Protein AF-A0A523QD10-F1 (afdb_monomer_lite)

Radius of gyration: 32.49 Å; chains: 1; bounding box: 104×59×94 Å

Sequence (402 aa):
MKKFVGIMLTAMLAVGVLGVLGTVGPVSAQQTMHVASIDMFIQTLGSGTKAQAEVTVHDANGVGVADATVYGHWEGTTSDSDSGVTDANGIVERWSLQSDTVKNWSWTTFTFVVDDITKTGWTYDPEANVETSDSIGGEPALGPIRAGLRSSRYGISPFPDPTWWVNSAEDMASRFTEATPGYIWIVGDIDEGVTEDCMLNFPSPDGTYEHVQFSDTDQNEAYLDAFDAAGHEVWLQVESGDADMNTLIDLVLNQYGQHPSVIGFGVDAEWYKSSQETYGVPVTDVEAEAWESAVKSHSANYTLYLKHFRDSNLPPNYRGDIVFIDDSQAFKGLGNVVEEFTNWGSHFDPALVEFQFGYTRDKKWWSKLSDPPGDIGNAILSNVPNTSGLYWVDFTAYDIWP

Secondary structure (DSSP, 8-state):
------------------------------EEEEEEEEEEEEEEETTEEEEEEEEEEEETTS-B-TTPEEEEEEEES---EEEEE--TTSEE-GGGSBPPPEES--SPPEEEEEEEEE-TTEEE-GGG-S-SEEEE-------S-EEEEEE-TTTSSSPPPHHHHHHHHHHHHTTSTT-EEEEEEEEEEE-TT-TT-EEESS---SS--TTEEE-SS-SSHHHHHHHHHHT-EEEEEE--BTS-HHHHHHHHHHHHTTSTTEEEEEEEGGGBTTTTSTT-PPPPHHHHHHHHHHHHHH-TT-EEEEE-S-GGGS-SS--TTEEEEE-----SSHHHHHHHHHHHHHHHTTS-EEEEE--GGGHHHHTTSSSHHHHHHHHHHTT-TTEEEEEEEGGGHHHH--

Foldseek 3Di:
DDDDDDDDDDDDDDDDDPDDPPPPDPPPPQWEKAWADKDKDWDDDPQKIKMFIKTAMATPVRFADFQKKWKKFKDKPATGIFIAGAHPRNMGDRVRGMGDIDGNDFQIKIKIFTDDIDDPSHHYDHVPYPDGMDIDGHDPVQQAFEWAAEDDVPQAPPPDALVLRLVRQVVRQVLDPNYFREYEYEQWEQPPPHLQAIEGAADDPDDDFPRYHYDPHRPPPNNLVSCLVSVAAYEYETLGRNGDLLVVQCRVCVVRVVRPNYQWYEYLQLNANCVVDVRHAAQELVNLVVNQVSGCVSPVRHEYEYEDCDPRSYYQPRQDQYEYEHEDDLDPELVRLQVSLLVVLVRNPPHAYEYEDDDPNCCVHLVPDPQSSSVSVVSNVVRRVSYRYYHYYNNCSVVRRD

pLDDT: mean 90.43, std 16.43, range [31.98, 98.94]

Structure (mmCIF, N/CA/C/O backbone):
data_AF-A0A523QD10-F1
#
_entry.id   AF-A0A523QD10-F1
#
loop_
_atom_site.group_PDB
_atom_site.id
_atom_site.type_symbol
_atom_site.label_atom_id
_atom_site.label_alt_id
_atom_site.label_comp_id
_atom_site.label_asym_id
_atom_site.label_entity_id
_atom_site.label_seq_id
_atom_site.pdbx_PDB_ins_code
_atom_site.Cartn_x
_atom_site.Cartn_y
_atom_site.Cartn_z
_atom_site.occupancy
_atom_site.B_iso_or_equiv
_atom_site.auth_seq_id
_atom_site.auth_comp_id
_atom_site.auth_asym_id
_atom_site.auth_atom_id
_atom_site.pdbx_PDB_model_num
ATOM 1 N N . MET A 1 1 ? -82.408 -33.587 24.212 1.00 38.81 1 MET A N 1
ATOM 2 C CA . MET A 1 1 ? -82.114 -35.021 24.441 1.00 38.81 1 MET A CA 1
ATOM 3 C C . MET A 1 1 ? -80.687 -35.144 24.956 1.00 38.81 1 MET A C 1
ATOM 5 O O . MET A 1 1 ? -79.810 -34.744 24.217 1.00 38.81 1 MET A O 1
ATOM 9 N N . LYS A 1 2 ? -80.516 -35.716 26.167 1.00 37.66 2 LYS A N 1
ATOM 10 C CA . LYS A 1 2 ? -79.347 -36.485 26.674 1.00 37.66 2 LYS A CA 1
ATOM 11 C C . LYS A 1 2 ? -77.980 -35.747 26.697 1.00 37.66 2 LYS A C 1
ATOM 13 O O . LYS A 1 2 ? -77.491 -35.377 25.650 1.00 37.66 2 LYS A O 1
ATOM 18 N N . LYS A 1 3 ? -77.259 -35.567 27.814 1.00 37.31 3 LYS A N 1
ATOM 19 C CA . LYS A 1 3 ? -77.173 -36.314 29.088 1.00 37.31 3 LYS A CA 1
ATOM 20 C C . LYS A 1 3 ? -76.588 -35.433 30.215 1.00 37.31 3 LYS A C 1
ATOM 22 O O . LYS A 1 3 ? -75.700 -34.627 29.978 1.00 37.31 3 LYS A O 1
ATOM 27 N N . PHE A 1 4 ? -77.096 -35.685 31.420 1.00 35.81 4 PHE A N 1
ATOM 28 C CA . PHE A 1 4 ? -76.571 -35.348 32.751 1.00 35.81 4 PHE A CA 1
ATOM 29 C C . PHE A 1 4 ? -75.241 -36.053 33.073 1.00 35.81 4 PHE A C 1
ATOM 31 O O . PHE A 1 4 ? -75.026 -37.136 32.535 1.00 35.81 4 PHE A O 1
ATOM 38 N N . VAL A 1 5 ? -74.470 -35.484 34.018 1.00 35.97 5 VAL A N 1
ATOM 39 C CA . VAL A 1 5 ? -73.870 -36.037 35.277 1.00 35.97 5 VAL A CA 1
ATOM 40 C C . VAL A 1 5 ? -72.959 -34.901 35.815 1.00 35.97 5 VAL A C 1
ATOM 42 O O . VAL A 1 5 ? -72.166 -34.393 35.038 1.00 35.97 5 VAL A O 1
ATOM 45 N N . GLY A 1 6 ? -73.019 -34.326 37.026 1.00 36.38 6 GLY A N 1
ATOM 46 C CA . GLY A 1 6 ? -73.500 -34.747 38.347 1.00 36.38 6 GLY A CA 1
ATOM 47 C C . GLY A 1 6 ? -72.310 -35.129 39.250 1.00 36.38 6 GLY A C 1
ATOM 48 O O . GLY A 1 6 ? -71.514 -35.930 38.785 1.00 36.38 6 GLY A O 1
ATOM 49 N N . ILE A 1 7 ? -72.274 -34.654 40.518 1.00 34.94 7 ILE A N 1
ATOM 50 C CA . ILE A 1 7 ? -71.384 -35.029 41.671 1.00 34.94 7 ILE A CA 1
ATOM 51 C C . ILE A 1 7 ? -70.269 -33.984 41.953 1.00 34.94 7 ILE A C 1
ATOM 53 O O . ILE A 1 7 ? -69.588 -33.579 41.027 1.00 34.94 7 ILE A O 1
ATOM 57 N N . MET A 1 8 ? -69.989 -33.478 43.167 1.00 31.98 8 MET A N 1
ATOM 58 C CA . MET A 1 8 ? -70.533 -33.663 44.523 1.00 31.98 8 MET A CA 1
ATOM 59 C C . MET A 1 8 ? -70.261 -32.413 45.379 1.00 31.98 8 MET A C 1
ATOM 61 O O . MET A 1 8 ? -69.314 -31.668 45.152 1.00 31.98 8 MET A O 1
ATOM 65 N N . LEU A 1 9 ? -71.086 -32.264 46.410 1.00 38.78 9 LEU A N 1
ATOM 66 C CA . LEU A 1 9 ? -71.001 -31.320 47.517 1.00 38.78 9 LEU A CA 1
ATOM 67 C C . LEU A 1 9 ? -69.878 -31.713 48.499 1.00 38.78 9 LEU A C 1
ATOM 69 O O . LEU A 1 9 ? -69.760 -32.887 48.849 1.00 38.78 9 LEU A O 1
ATOM 73 N N . THR A 1 10 ? -69.151 -30.750 49.066 1.00 34.28 10 THR A N 1
ATOM 74 C CA . THR A 1 10 ? -68.593 -30.892 50.423 1.00 34.28 10 THR A CA 1
ATOM 75 C C . THR A 1 10 ? -68.573 -29.525 51.096 1.00 34.28 10 THR A C 1
ATOM 77 O O . THR A 1 10 ? -67.883 -28.613 50.655 1.00 34.28 10 THR A O 1
ATOM 80 N N . ALA A 1 11 ? -69.373 -29.379 52.150 1.00 43.22 11 ALA A N 1
ATOM 81 C CA . ALA A 1 11 ? -69.316 -28.260 53.076 1.00 43.22 11 ALA A CA 1
ATOM 82 C C . ALA A 1 11 ? -68.593 -28.723 54.346 1.00 43.22 11 ALA A C 1
ATOM 84 O O . ALA A 1 11 ? -68.930 -29.778 54.884 1.00 43.22 11 ALA A O 1
ATOM 85 N N . MET A 1 12 ? -67.656 -27.923 54.855 1.00 33.03 12 MET A N 1
ATOM 86 C CA . MET A 1 12 ? -67.245 -27.973 56.258 1.00 33.03 12 MET A CA 1
ATOM 87 C C . MET A 1 12 ? -66.922 -26.564 56.768 1.00 33.03 12 MET A C 1
ATOM 89 O O . MET A 1 12 ? -66.383 -25.727 56.051 1.00 33.03 12 MET A O 1
ATOM 93 N N . LEU A 1 13 ? -67.368 -26.323 57.998 1.00 32.91 13 LEU A N 1
ATOM 94 C CA . LEU A 1 13 ? -67.484 -25.052 58.707 1.00 32.91 13 LEU A CA 1
ATOM 95 C C . LEU A 1 13 ? -66.207 -24.650 59.471 1.00 32.91 13 LEU A C 1
ATOM 97 O O . LEU A 1 13 ? -65.527 -25.521 60.002 1.00 32.91 13 LEU A O 1
ATOM 101 N N . ALA A 1 14 ? -66.100 -23.329 59.698 1.00 33.72 14 ALA A N 1
ATOM 102 C CA . ALA A 1 14 ? -65.459 -22.617 60.824 1.00 33.72 14 ALA A CA 1
ATOM 103 C C . ALA A 1 14 ? -63.911 -22.629 60.848 1.00 33.72 14 ALA A C 1
ATOM 105 O O . ALA A 1 14 ? -63.281 -23.634 60.569 1.00 33.72 14 ALA A O 1
ATOM 106 N N . VAL A 1 15 ? -63.203 -21.531 61.132 1.00 33.56 15 VAL A N 1
ATOM 107 C CA . VAL A 1 15 ? -63.154 -20.752 62.385 1.00 33.56 15 VAL A CA 1
ATOM 108 C C . VAL A 1 15 ? -62.467 -19.405 62.094 1.00 33.56 15 VAL A C 1
ATOM 110 O O . VAL A 1 15 ? -61.551 -19.341 61.278 1.00 33.56 15 VAL A O 1
ATOM 113 N N . GLY A 1 16 ? -62.896 -18.327 62.758 1.00 41.75 16 GLY A N 1
ATOM 114 C CA . GLY A 1 16 ? -62.303 -17.000 62.599 1.00 41.75 16 GLY A CA 1
ATOM 115 C C . GLY A 1 16 ? -60.913 -16.864 63.222 1.00 41.75 16 GLY A C 1
ATOM 116 O O . GLY A 1 16 ? -60.644 -17.400 64.293 1.00 41.75 16 GLY A O 1
ATOM 117 N N . VAL A 1 17 ? -60.077 -16.045 62.585 1.00 36.91 17 VAL A N 1
ATOM 118 C CA . VAL A 1 17 ? -59.003 -15.300 63.245 1.00 36.91 17 VAL A CA 1
ATOM 119 C C . VAL A 1 17 ? -59.113 -13.861 62.757 1.00 36.91 17 VAL A C 1
ATOM 121 O O . VAL A 1 17 ? -58.965 -13.574 61.571 1.00 36.91 17 VAL A O 1
ATOM 124 N N . LEU A 1 18 ? -59.436 -12.964 63.687 1.00 44.75 18 LEU A N 1
ATOM 125 C CA . LEU A 1 18 ? -59.406 -11.521 63.495 1.00 44.75 18 LEU A CA 1
ATOM 126 C C . LEU A 1 18 ? -57.924 -11.107 63.436 1.00 44.75 18 LEU A C 1
ATOM 128 O O . LEU A 1 18 ? -57.290 -10.882 64.463 1.00 44.75 18 LEU A O 1
ATOM 132 N N . GLY A 1 19 ? -57.348 -11.102 62.235 1.00 39.94 19 GLY A N 1
ATOM 133 C CA . GLY A 1 19 ? -56.014 -10.570 61.975 1.00 39.94 19 GLY A CA 1
ATOM 134 C C . GLY A 1 19 ? -56.112 -9.088 61.641 1.00 39.94 19 GLY A C 1
ATOM 135 O O . GLY A 1 19 ? -56.780 -8.712 60.682 1.00 39.94 19 GLY A O 1
ATOM 136 N N . VAL A 1 20 ? -55.473 -8.251 62.453 1.00 45.66 20 VAL A N 1
ATOM 137 C CA . VAL A 1 20 ? -55.316 -6.811 62.231 1.00 45.66 20 VAL A CA 1
ATOM 138 C C . VAL A 1 20 ? -54.672 -6.588 60.859 1.00 45.66 20 VAL A C 1
ATOM 140 O O . VAL A 1 20 ? -53.483 -6.840 60.679 1.00 45.66 20 VAL A O 1
ATOM 143 N N . LEU A 1 21 ? -55.459 -6.127 59.886 1.00 37.81 21 LEU A N 1
ATOM 144 C CA . LEU A 1 21 ? -54.953 -5.606 58.619 1.00 37.81 21 LEU A CA 1
ATOM 145 C C . LEU A 1 21 ? -54.314 -4.246 58.903 1.00 37.81 21 LEU A C 1
ATOM 147 O O . LEU A 1 21 ? -54.980 -3.212 58.895 1.00 37.81 21 LEU A O 1
ATOM 151 N N . GLY A 1 22 ? -53.012 -4.258 59.183 1.00 47.97 22 GLY A N 1
ATOM 152 C CA . GLY A 1 22 ? -52.183 -3.095 58.913 1.00 47.97 22 GLY A CA 1
ATOM 153 C C . GLY A 1 22 ? -52.286 -2.805 57.421 1.00 47.97 22 GLY A C 1
ATOM 154 O O . GLY A 1 22 ? -52.031 -3.681 56.596 1.00 47.97 22 GLY A O 1
ATOM 155 N N . THR A 1 23 ? -52.724 -1.601 57.074 1.00 40.22 23 THR A N 1
ATOM 156 C CA . THR A 1 23 ? -52.734 -1.112 55.699 1.00 40.22 23 THR A CA 1
ATOM 157 C C . THR A 1 23 ? -51.290 -1.025 55.211 1.00 40.22 23 THR A C 1
ATOM 159 O O . THR A 1 23 ? -50.626 -0.007 55.397 1.00 40.22 23 THR A O 1
ATOM 162 N N . VAL A 1 24 ? -50.783 -2.098 54.606 1.00 47.56 24 VAL A N 1
ATOM 163 C CA . VAL A 1 24 ? -49.702 -1.984 53.629 1.00 47.56 24 VAL A CA 1
ATOM 164 C C . VAL A 1 24 ? -50.283 -1.158 52.489 1.00 47.56 24 VAL A C 1
ATOM 166 O O . VAL A 1 24 ? -51.193 -1.604 51.790 1.00 47.56 24 VAL A O 1
ATOM 169 N N . GLY A 1 25 ? -49.833 0.094 52.378 1.00 50.28 25 GLY A N 1
ATOM 170 C CA . GLY A 1 25 ? -50.086 0.896 51.186 1.00 50.28 25 GLY A CA 1
ATOM 171 C C . GLY A 1 25 ? -49.619 0.127 49.945 1.00 50.28 25 GLY A C 1
ATOM 172 O O . GLY A 1 25 ? -48.779 -0.768 50.078 1.00 50.28 25 GLY A O 1
ATOM 173 N N . PRO A 1 26 ? -50.168 0.419 48.755 1.00 49.25 26 PRO A N 1
ATOM 174 C CA . PRO A 1 26 ? -49.729 -0.244 47.537 1.00 49.25 26 PRO A CA 1
ATOM 175 C C . PRO A 1 26 ? -48.210 -0.107 47.431 1.00 49.25 26 PRO A C 1
ATOM 177 O O . PRO A 1 26 ? -47.680 1.004 47.437 1.00 49.25 26 PRO A O 1
ATOM 180 N N . VAL A 1 27 ? -47.513 -1.242 47.388 1.00 48.31 27 VAL A N 1
ATOM 181 C CA . VAL A 1 27 ? -46.109 -1.276 46.992 1.00 48.31 27 VAL A CA 1
ATOM 182 C C . VAL A 1 27 ? -46.124 -0.779 45.553 1.00 48.31 27 VAL A C 1
ATOM 184 O O . VAL A 1 27 ? -46.665 -1.455 44.678 1.00 48.31 27 VAL A O 1
ATOM 187 N N . SER A 1 28 ? -45.674 0.459 45.335 1.00 53.16 28 SER A N 1
ATOM 188 C CA . SER A 1 28 ? -45.490 0.993 43.988 1.00 53.16 28 SER A CA 1
ATOM 189 C C . SER A 1 28 ? -44.677 -0.032 43.211 1.00 53.16 28 SER A C 1
ATOM 191 O O . SER A 1 28 ? -43.658 -0.494 43.728 1.00 53.16 28 SER A O 1
ATOM 193 N N . ALA A 1 29 ? -45.121 -0.406 42.008 1.00 60.78 29 ALA A N 1
ATOM 194 C CA . ALA A 1 29 ? -44.272 -1.166 41.102 1.00 60.78 29 ALA A CA 1
ATOM 195 C C . ALA A 1 29 ? -42.935 -0.416 41.013 1.00 60.78 29 ALA A C 1
ATOM 197 O O . ALA A 1 29 ? -42.920 0.798 40.789 1.00 60.78 29 ALA A O 1
ATOM 198 N N . GLN A 1 30 ? -41.848 -1.107 41.345 1.00 67.69 30 GLN A N 1
ATOM 199 C CA . GLN A 1 30 ? -40.516 -0.523 41.364 1.00 67.69 30 GLN A CA 1
ATOM 200 C C . GLN A 1 30 ? -40.181 -0.154 39.922 1.00 67.69 30 GLN A C 1
ATOM 202 O O . GLN A 1 30 ? -40.151 -1.024 39.057 1.00 67.69 30 GLN A O 1
ATOM 207 N N . GLN A 1 31 ? -40.054 1.143 39.650 1.00 91.38 31 GLN A N 1
ATOM 208 C CA . GLN A 1 31 ? -39.753 1.628 38.308 1.00 91.38 31 GLN A CA 1
ATOM 209 C C . GLN A 1 31 ? -38.306 1.257 37.985 1.00 91.38 31 GLN A C 1
ATOM 211 O O . GLN A 1 31 ? -37.416 1.507 38.802 1.00 91.38 31 GLN A O 1
ATOM 216 N N . THR A 1 32 ? -38.082 0.634 36.832 1.00 96.94 32 THR A N 1
ATOM 217 C CA . THR A 1 32 ? -36.748 0.245 36.373 1.00 96.94 32 THR A CA 1
ATOM 218 C C . THR A 1 32 ? -36.264 1.172 35.272 1.00 96.94 32 THR A C 1
ATOM 220 O O . THR A 1 32 ? -37.070 1.716 34.516 1.00 96.94 32 THR A O 1
ATOM 223 N N . MET A 1 33 ? -34.951 1.361 35.200 1.00 98.12 33 MET A N 1
ATOM 224 C CA . MET A 1 33 ? -34.281 2.134 34.157 1.00 98.12 33 MET A CA 1
ATOM 225 C C . MET A 1 33 ? -33.051 1.384 33.649 1.00 98.12 33 MET A C 1
ATOM 227 O O . MET A 1 33 ? -32.472 0.601 34.399 1.00 98.12 33 MET A O 1
ATOM 231 N N . HIS A 1 34 ? -32.672 1.628 32.400 1.00 98.50 34 HIS A N 1
ATOM 232 C CA . HIS A 1 34 ? -31.528 1.012 31.728 1.00 98.50 34 HIS A CA 1
ATOM 233 C C . HIS A 1 34 ? -30.913 1.992 30.720 1.00 98.50 34 HIS A C 1
ATOM 235 O O . HIS A 1 34 ? -31.561 2.963 30.316 1.00 98.50 34 HIS A O 1
ATOM 241 N N . VAL A 1 35 ? -29.669 1.740 30.318 1.00 98.38 35 VAL A N 1
ATOM 242 C CA . VAL A 1 35 ? -28.999 2.472 29.237 1.00 98.38 35 VAL A CA 1
ATOM 243 C C . VAL A 1 35 ? -29.594 2.038 27.900 1.00 98.38 35 VAL A C 1
ATOM 245 O O . VAL A 1 35 ? -29.629 0.848 27.581 1.00 98.38 35 VAL A O 1
ATOM 248 N N . ALA A 1 36 ? -30.070 3.007 27.126 1.00 97.12 36 ALA A N 1
ATOM 249 C CA . ALA A 1 36 ? -30.655 2.795 25.808 1.00 97.12 36 ALA A CA 1
ATOM 250 C C . ALA A 1 36 ? -29.652 3.024 24.667 1.00 97.12 36 ALA A C 1
ATOM 252 O O . ALA A 1 36 ? -29.733 2.329 23.657 1.00 97.12 36 ALA A O 1
ATOM 253 N N . SER A 1 37 ? -28.740 3.984 24.824 1.00 96.81 37 SER A N 1
ATOM 254 C CA . SER A 1 37 ? -27.623 4.237 23.908 1.00 96.81 37 SER A CA 1
ATOM 255 C C . SER A 1 37 ? -26.523 5.034 24.601 1.00 96.81 37 SER A C 1
ATOM 257 O O . SER A 1 37 ? -26.778 5.739 25.589 1.00 96.81 37 SER A O 1
ATOM 259 N N . ILE A 1 38 ? -25.320 4.939 24.052 1.00 97.69 38 ILE A N 1
ATOM 260 C CA . ILE A 1 38 ? -24.175 5.789 24.341 1.00 97.69 38 ILE A CA 1
ATOM 261 C C . ILE A 1 38 ? -23.683 6.321 22.991 1.00 97.69 38 ILE A C 1
ATOM 263 O O . ILE A 1 38 ? -23.278 5.549 22.137 1.00 97.69 38 ILE A O 1
ATOM 267 N N . ASP A 1 39 ? -23.742 7.634 22.778 1.00 95.44 39 ASP A N 1
ATOM 268 C CA . ASP A 1 39 ? -23.230 8.275 21.565 1.00 95.44 39 ASP A CA 1
ATOM 269 C C . ASP A 1 39 ? -21.898 8.972 21.865 1.00 95.44 39 ASP A C 1
ATOM 271 O O . ASP A 1 39 ? -21.783 9.760 22.809 1.00 95.44 39 ASP A O 1
ATOM 275 N N . MET A 1 40 ? -20.879 8.713 21.046 1.00 94.94 40 MET A N 1
ATOM 276 C CA . MET A 1 40 ? -19.511 9.161 21.314 1.00 94.94 40 MET A CA 1
ATOM 277 C C . MET A 1 40 ? -19.048 10.279 20.369 1.00 94.94 40 MET A C 1
ATOM 279 O O . MET A 1 40 ? -19.399 10.330 19.189 1.00 94.94 40 MET A O 1
ATOM 283 N N . PHE A 1 41 ? -18.210 11.190 20.874 1.00 93.12 41 PHE A N 1
ATOM 284 C CA . PHE A 1 41 ? -17.694 12.335 20.114 1.00 93.12 41 PHE A CA 1
ATOM 285 C C . PHE A 1 41 ? -16.220 12.609 20.411 1.00 93.12 41 PHE A C 1
ATOM 287 O O . PHE A 1 41 ? -15.782 12.513 21.552 1.00 93.12 41 PHE A O 1
ATOM 294 N N . ILE A 1 42 ? -15.469 13.047 19.396 1.00 90.31 42 ILE A N 1
ATOM 295 C CA . ILE A 1 42 ? -14.105 13.568 19.557 1.00 90.31 42 ILE A CA 1
ATOM 296 C C . ILE A 1 42 ? -14.119 15.094 19.484 1.00 90.31 42 ILE A C 1
ATOM 298 O O . ILE A 1 42 ? -14.717 15.690 18.586 1.00 90.31 42 ILE A O 1
ATOM 302 N N . GLN A 1 43 ? -13.404 15.736 20.410 1.00 89.00 43 GLN A N 1
ATOM 303 C CA . GLN A 1 43 ? -13.087 17.158 20.343 1.00 89.00 43 GLN A CA 1
ATOM 304 C C . GLN A 1 43 ? -11.573 17.363 20.282 1.00 89.00 43 GLN A C 1
ATOM 306 O O . GLN A 1 43 ? -10.856 17.042 21.230 1.00 89.00 43 GLN A O 1
ATOM 311 N N . THR A 1 44 ? -11.113 18.014 19.212 1.00 82.69 44 THR A N 1
ATOM 312 C CA . THR A 1 44 ? -9.722 18.456 19.056 1.00 82.69 44 THR A CA 1
ATOM 313 C C . THR A 1 44 ? -9.632 19.980 19.111 1.00 82.69 44 THR A C 1
ATOM 315 O O . THR A 1 44 ? -10.338 20.690 18.394 1.00 82.69 44 THR A O 1
ATOM 318 N N . LEU A 1 45 ? -8.754 20.496 19.972 1.00 74.62 45 LEU A N 1
ATOM 319 C CA . LEU A 1 45 ? -8.449 21.919 20.120 1.00 74.62 45 LEU A CA 1
ATOM 320 C C . LEU A 1 45 ? -6.928 22.109 20.182 1.00 74.62 45 LEU A C 1
ATOM 322 O O . LEU A 1 45 ? -6.282 21.827 21.193 1.00 74.62 45 LEU A O 1
ATOM 326 N N . GLY A 1 46 ? -6.342 22.612 19.093 1.00 80.88 46 GLY A N 1
ATOM 327 C CA . GLY A 1 46 ? -4.887 22.658 18.948 1.00 80.88 46 GLY A CA 1
ATOM 328 C C . GLY A 1 46 ? -4.308 21.243 18.939 1.00 80.88 46 GLY A C 1
ATOM 329 O O . GLY A 1 46 ? -4.791 20.395 18.201 1.00 80.88 46 GLY A O 1
ATOM 330 N N . SER A 1 47 ? -3.302 20.980 19.774 1.00 76.88 47 SER A N 1
ATOM 331 C CA . SER A 1 47 ? -2.726 19.637 19.934 1.00 76.88 47 SER A CA 1
ATOM 332 C C . SER A 1 47 ? -3.426 18.770 20.984 1.00 76.88 47 SER A C 1
ATOM 334 O O . SER A 1 47 ? -2.961 17.664 21.247 1.00 76.88 47 SER A O 1
ATOM 336 N N . GLY A 1 48 ? -4.487 19.270 21.628 1.00 85.00 48 GLY A N 1
ATOM 337 C CA . GLY A 1 48 ? -5.243 18.537 22.641 1.00 85.00 48 GLY A CA 1
ATOM 338 C C . GLY A 1 48 ? -6.467 17.848 22.047 1.00 85.00 48 GLY A C 1
ATOM 339 O O . GLY A 1 48 ? -7.273 18.510 21.393 1.00 85.00 48 GLY A O 1
ATOM 340 N N . THR A 1 49 ? -6.632 16.561 22.334 1.00 90.56 49 THR A N 1
ATOM 341 C CA . THR A 1 49 ? -7.803 15.760 21.963 1.00 90.56 49 THR A CA 1
ATOM 342 C C . THR A 1 49 ? -8.421 15.139 23.212 1.00 90.56 49 THR A C 1
ATOM 344 O O . THR A 1 49 ? -7.702 14.731 24.122 1.00 90.56 49 THR A O 1
ATOM 347 N N . LYS A 1 50 ? -9.749 15.067 23.257 1.00 93.38 50 LYS A N 1
ATOM 348 C CA . LYS A 1 50 ? -10.514 14.314 24.259 1.00 93.38 50 LYS A CA 1
ATOM 349 C C . LYS A 1 50 ? -11.757 13.699 23.628 1.00 93.38 50 LYS A C 1
ATOM 351 O O . LYS A 1 50 ? -12.236 14.207 22.607 1.00 93.38 50 LYS A O 1
ATOM 356 N N . ALA A 1 51 ? -12.285 12.666 24.267 1.00 94.94 51 ALA A N 1
ATOM 357 C CA . ALA A 1 51 ? -13.567 12.074 23.930 1.00 94.94 51 ALA A CA 1
ATOM 358 C C . ALA A 1 51 ? -14.688 12.604 24.832 1.00 94.94 51 ALA A C 1
ATOM 360 O O . ALA A 1 51 ? -14.451 13.155 25.909 1.00 94.94 51 ALA A O 1
ATOM 361 N N . GLN A 1 52 ? -15.920 12.477 24.351 1.00 97.50 52 GLN A N 1
ATOM 362 C CA . GLN A 1 52 ? -17.144 12.856 25.047 1.00 97.50 52 GLN A CA 1
ATOM 363 C C . GLN A 1 52 ? -18.200 11.778 24.820 1.00 97.50 52 GLN A C 1
ATOM 365 O O . GLN A 1 52 ? -18.258 11.235 23.717 1.00 97.50 52 GLN A O 1
ATOM 370 N N . ALA A 1 53 ? -19.031 11.513 25.823 1.00 97.88 53 ALA A N 1
ATOM 371 C CA . ALA A 1 53 ? -20.093 10.510 25.757 1.00 97.88 53 ALA A CA 1
ATOM 372 C C . ALA A 1 53 ? -21.453 11.138 26.083 1.00 97.88 53 ALA A C 1
ATOM 374 O O . ALA A 1 53 ? -21.587 11.839 27.082 1.00 97.88 53 ALA A O 1
ATOM 375 N N . GLU A 1 54 ? -22.469 10.886 25.268 1.00 98.44 54 GLU A N 1
ATOM 376 C CA . GLU A 1 54 ? -23.869 11.220 25.536 1.00 98.44 54 GLU A CA 1
ATOM 377 C C . GLU A 1 54 ? -24.623 9.937 25.875 1.00 98.44 54 GLU A C 1
ATOM 379 O O . GLU A 1 54 ? -24.639 9.008 25.079 1.00 98.44 54 GLU A O 1
ATOM 384 N N . VAL A 1 55 ? -25.225 9.857 27.062 1.00 98.69 55 VAL A N 1
ATOM 385 C CA . VAL A 1 55 ? -25.880 8.622 27.527 1.00 98.69 55 VAL A CA 1
ATOM 386 C C . VAL A 1 55 ? -27.383 8.825 27.605 1.00 98.69 55 VAL A C 1
ATOM 388 O O . VAL A 1 55 ? -27.851 9.704 28.333 1.00 98.69 55 VAL A O 1
ATOM 391 N N . THR A 1 56 ? -28.141 7.971 26.919 1.00 98.50 56 THR A N 1
ATOM 392 C CA . THR A 1 56 ? -29.607 7.959 26.977 1.00 98.50 56 THR A CA 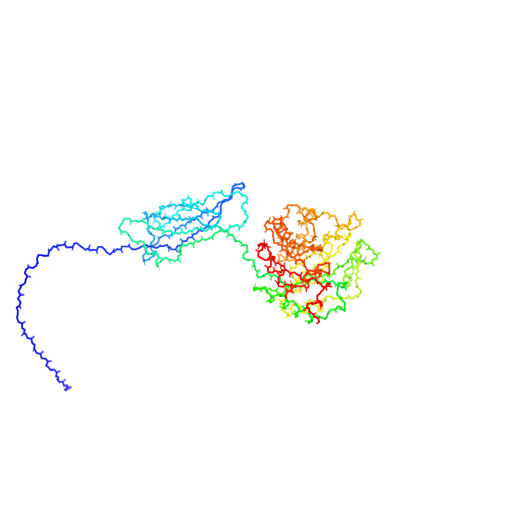1
ATOM 393 C C . THR A 1 56 ? -30.096 6.877 27.936 1.00 98.50 56 THR A C 1
ATOM 395 O O . THR A 1 56 ? -29.726 5.710 27.821 1.00 98.50 56 THR A O 1
ATOM 398 N N . VAL A 1 57 ? -30.973 7.248 28.870 1.00 98.62 57 VAL A N 1
ATOM 399 C CA . VAL A 1 57 ? -31.555 6.362 29.888 1.00 98.62 57 VAL A CA 1
ATOM 400 C C . VAL A 1 57 ? -33.063 6.267 29.702 1.00 98.62 57 VAL A C 1
ATOM 402 O O . VAL A 1 57 ? -33.781 7.268 29.780 1.00 98.62 57 VAL A O 1
ATOM 405 N N . HIS A 1 58 ? -33.559 5.045 29.525 1.00 98.31 58 HIS A N 1
ATOM 406 C CA . HIS A 1 58 ? -34.979 4.757 29.342 1.00 98.31 58 HIS A CA 1
ATOM 407 C C . HIS A 1 58 ? -35.558 3.918 30.484 1.00 98.31 58 HIS A C 1
ATOM 409 O O . HIS A 1 58 ? -34.860 3.154 31.152 1.00 98.31 58 HIS A O 1
ATOM 415 N N . ASP A 1 59 ? -36.868 4.040 30.690 1.00 97.56 59 ASP A N 1
ATOM 416 C CA . ASP A 1 59 ? -37.649 3.110 31.497 1.00 97.56 59 ASP A CA 1
ATOM 417 C C . ASP A 1 59 ? -37.964 1.818 30.719 1.00 97.56 59 ASP A C 1
ATOM 419 O O . ASP A 1 59 ? -37.682 1.694 29.527 1.00 97.56 59 ASP A O 1
ATOM 423 N N . ALA A 1 60 ? -38.612 0.850 31.371 1.00 94.75 60 ALA A N 1
ATOM 424 C CA . ALA A 1 60 ? -39.020 -0.409 30.736 1.00 94.75 60 ALA A CA 1
ATOM 425 C C . ALA A 1 60 ? -39.975 -0.260 29.525 1.00 94.75 60 ALA A C 1
ATOM 427 O O . ALA A 1 60 ? -40.201 -1.233 28.807 1.00 94.75 60 ALA A O 1
ATOM 428 N N . ASN A 1 61 ? -40.562 0.921 29.301 1.00 94.75 61 ASN A N 1
ATOM 429 C CA . ASN A 1 61 ? -41.447 1.215 28.171 1.00 94.75 61 ASN A CA 1
ATOM 430 C C . ASN A 1 61 ? -40.742 2.005 27.053 1.00 94.75 61 ASN A C 1
ATOM 432 O O . ASN A 1 61 ? -41.401 2.375 26.079 1.00 94.75 61 ASN A O 1
ATOM 436 N N . GLY A 1 62 ? -39.438 2.275 27.182 1.00 94.00 62 GLY A N 1
ATOM 437 C CA . GLY A 1 62 ? -38.669 3.070 26.224 1.00 94.00 62 GLY A CA 1
ATOM 438 C C . GLY A 1 62 ? -38.880 4.581 26.359 1.00 94.00 62 GLY A C 1
ATOM 439 O O . GLY A 1 62 ? -38.691 5.305 25.386 1.00 94.00 62 GLY A O 1
ATOM 440 N N . VAL A 1 63 ? -39.325 5.064 27.525 1.00 97.31 63 VAL A N 1
ATOM 441 C CA . VAL A 1 63 ? -39.506 6.496 27.802 1.00 97.31 63 VAL A CA 1
ATOM 442 C C . VAL A 1 63 ? -38.296 7.037 28.559 1.00 97.31 63 VAL A C 1
ATOM 444 O O . VAL A 1 63 ? -37.871 6.444 29.549 1.00 97.31 63 VAL A O 1
ATOM 447 N N . GLY A 1 64 ? -37.785 8.194 28.131 1.00 97.62 64 GLY A N 1
ATOM 448 C CA . GLY A 1 64 ? -36.703 8.924 28.793 1.00 97.62 64 GLY A CA 1
ATOM 449 C C . GLY A 1 64 ? -36.918 9.143 30.291 1.00 97.62 64 GLY A C 1
ATOM 450 O O . GLY A 1 64 ? -37.969 9.630 30.719 1.00 97.62 64 GLY A O 1
ATOM 451 N N . VAL A 1 65 ? -35.909 8.807 31.097 1.00 98.19 65 VAL A N 1
ATOM 452 C CA . VAL A 1 65 ? -35.942 8.973 32.556 1.00 98.19 65 VAL A CA 1
ATOM 453 C C . VAL A 1 65 ? -35.133 10.198 32.950 1.00 98.19 65 VAL A C 1
ATOM 455 O O . VAL A 1 65 ? -33.924 10.116 33.096 1.00 98.19 65 VAL A O 1
ATOM 458 N N . ALA A 1 66 ? -35.810 11.321 33.183 1.00 98.19 66 ALA A N 1
ATOM 459 C CA . ALA A 1 66 ? -35.164 12.558 33.630 1.00 98.19 66 ALA A CA 1
ATOM 460 C C . ALA A 1 66 ? -34.577 12.476 35.044 1.00 98.19 66 ALA A C 1
ATOM 462 O O . ALA A 1 66 ? -35.005 11.637 35.830 1.00 98.19 66 ALA A O 1
ATOM 463 N N . ASP A 1 67 ? -33.683 13.385 35.433 1.00 98.12 67 ASP A N 1
ATOM 464 C CA . ASP A 1 67 ? -33.162 13.531 36.806 1.00 98.12 67 ASP A CA 1
ATOM 465 C C . ASP A 1 67 ? -32.505 12.260 37.401 1.00 98.12 67 ASP A C 1
ATOM 467 O O . ASP A 1 67 ? -32.426 12.099 38.624 1.00 98.12 67 ASP A O 1
ATOM 471 N N . ALA A 1 68 ? -32.081 11.317 36.561 1.00 98.38 68 ALA A N 1
ATOM 472 C CA . ALA A 1 68 ? -31.242 10.183 36.937 1.00 98.38 68 ALA A CA 1
ATOM 473 C C . ALA A 1 68 ? -29.761 10.549 36.786 1.00 98.38 68 ALA A C 1
ATOM 475 O O . ALA A 1 68 ? -29.378 11.136 35.774 1.00 98.38 68 ALA A O 1
ATOM 476 N N . THR A 1 69 ? -28.938 10.191 37.772 1.00 98.75 69 THR A N 1
ATOM 477 C CA . THR A 1 69 ? -27.484 10.390 37.718 1.00 98.75 69 THR A CA 1
ATOM 478 C C . THR A 1 69 ? -26.821 9.144 37.152 1.00 98.75 69 THR A C 1
ATOM 480 O O . THR A 1 69 ? -26.935 8.080 37.760 1.00 98.75 69 THR A O 1
ATOM 483 N N . VAL A 1 70 ? -26.118 9.289 36.033 1.00 98.81 70 VAL A N 1
ATOM 484 C CA . VAL A 1 70 ? -25.290 8.251 35.406 1.00 98.81 70 VAL A CA 1
ATOM 485 C C . VAL A 1 70 ? -23.851 8.412 35.887 1.00 98.81 70 VAL A C 1
ATOM 487 O O . VAL A 1 70 ? -23.334 9.531 35.906 1.00 98.81 70 VAL A O 1
ATOM 490 N N . TYR A 1 71 ? -23.219 7.304 36.260 1.00 98.62 71 TYR A N 1
ATOM 491 C CA . TYR A 1 71 ? -21.803 7.207 36.599 1.00 98.62 71 TYR A CA 1
ATOM 492 C C . TYR A 1 71 ? -21.101 6.325 35.576 1.00 98.62 71 TYR A C 1
ATOM 494 O O . TYR A 1 71 ? -21.625 5.269 35.219 1.00 98.62 71 TYR A O 1
ATOM 502 N N . GLY A 1 72 ? -19.917 6.734 35.141 1.00 98.31 72 GLY A N 1
ATOM 503 C CA . GLY A 1 72 ? -19.089 5.906 34.280 1.00 98.31 72 GLY A CA 1
ATOM 504 C C . GLY A 1 72 ? -17.619 6.275 34.345 1.00 98.31 72 GLY A C 1
ATOM 505 O O . GLY A 1 72 ? -17.232 7.290 34.935 1.00 98.31 72 GLY A O 1
ATOM 506 N N . HIS A 1 73 ? -16.802 5.446 33.716 1.00 98.44 73 HIS A N 1
ATOM 507 C CA . HIS A 1 73 ? -15.369 5.651 33.614 1.00 98.44 73 HIS A CA 1
ATOM 508 C C . HIS A 1 73 ? -14.887 5.521 32.176 1.00 98.44 73 HIS A C 1
ATOM 510 O O . HIS A 1 73 ? -15.514 4.876 31.335 1.00 98.44 73 HIS A O 1
ATOM 516 N N . TRP A 1 74 ? -13.763 6.174 31.911 1.00 97.56 74 TRP A N 1
ATOM 517 C CA . TRP A 1 74 ? -13.026 6.062 30.670 1.00 97.56 74 TRP A CA 1
ATOM 518 C C . TRP A 1 74 ? -11.993 4.942 30.782 1.00 97.56 74 TRP A C 1
ATOM 520 O O . TRP A 1 74 ? -11.357 4.779 31.821 1.00 97.56 74 TRP A O 1
ATOM 530 N N . GLU A 1 75 ? -11.807 4.189 29.704 1.00 92.44 75 GLU A N 1
ATOM 531 C CA . GLU A 1 75 ? -10.718 3.229 29.527 1.00 92.44 75 GLU A CA 1
ATOM 532 C C . GLU A 1 75 ? -10.026 3.438 28.165 1.00 92.44 75 GLU A C 1
ATOM 534 O O . GLU A 1 75 ? -10.477 4.204 27.303 1.00 92.44 75 GLU A O 1
ATOM 539 N N . GLY A 1 76 ? -8.901 2.746 27.963 1.00 87.44 76 GLY A N 1
ATOM 540 C CA . GLY A 1 76 ? -8.087 2.838 26.752 1.00 87.44 76 GLY A CA 1
ATOM 541 C C . GLY A 1 76 ? -7.097 4.000 26.815 1.00 87.44 76 GLY A C 1
ATOM 542 O O . GLY A 1 76 ? -6.035 3.886 27.427 1.00 87.44 76 GLY A O 1
ATOM 543 N N . THR A 1 77 ? -7.425 5.108 26.150 1.00 87.06 77 THR A N 1
ATOM 544 C CA . THR A 1 77 ? -6.549 6.289 26.028 1.00 87.06 77 THR A CA 1
ATOM 545 C C . THR A 1 77 ? -6.418 7.068 27.336 1.00 87.06 77 THR A C 1
ATOM 547 O O . THR A 1 77 ? -5.362 7.639 27.618 1.00 87.06 77 THR A O 1
ATOM 550 N N . THR A 1 78 ? -7.476 7.087 28.144 1.00 91.38 78 THR A N 1
ATOM 551 C CA . THR A 1 78 ? -7.486 7.664 29.493 1.00 91.38 78 THR A CA 1
ATOM 552 C C . THR A 1 78 ? -8.127 6.683 30.473 1.00 91.38 78 THR A C 1
ATOM 554 O O . THR A 1 78 ? -8.531 5.588 30.083 1.00 91.38 78 THR A O 1
ATOM 557 N N . SER A 1 79 ? -8.129 7.026 31.762 1.00 93.94 79 SER A N 1
ATOM 558 C CA . SER A 1 79 ? -8.602 6.147 32.843 1.00 93.94 79 SER A CA 1
ATOM 559 C C . SER A 1 79 ? -9.382 6.885 33.938 1.00 93.94 79 SER A C 1
ATOM 561 O O . SER A 1 79 ? -9.448 6.440 35.086 1.00 93.94 79 SER A O 1
ATOM 563 N N . ASP A 1 80 ? -9.896 8.067 33.608 1.00 97.25 80 ASP A N 1
ATOM 564 C CA . ASP A 1 80 ? -10.642 8.940 34.507 1.00 97.25 80 ASP A CA 1
ATOM 565 C C . ASP A 1 80 ? -12.123 8.533 34.622 1.00 97.25 80 ASP A C 1
ATOM 567 O O . ASP A 1 80 ? -12.568 7.552 34.032 1.00 97.25 80 ASP A O 1
ATOM 571 N N . SER A 1 81 ? -12.896 9.228 35.456 1.00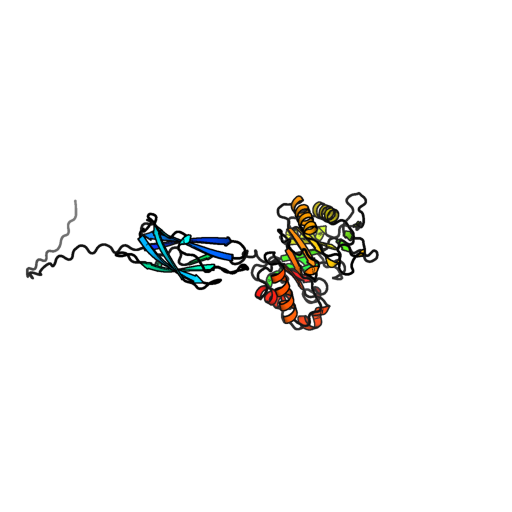 97.81 81 SER A N 1
ATOM 572 C CA . SER A 1 81 ? -14.312 8.913 35.680 1.00 97.81 81 SER A CA 1
ATOM 573 C C . SER A 1 81 ? -15.155 10.171 35.725 1.00 97.81 81 SER A C 1
ATOM 575 O O . SER A 1 81 ? -14.745 11.174 36.311 1.00 97.81 81 SER A O 1
ATOM 577 N N . ASP A 1 82 ? -16.368 10.070 35.194 1.00 98.25 82 ASP A N 1
ATOM 578 C CA . ASP A 1 82 ? -17.312 11.171 35.078 1.00 98.25 82 ASP A CA 1
ATOM 579 C C . ASP A 1 82 ? -18.711 10.775 35.553 1.00 98.25 82 ASP A C 1
ATOM 581 O O . ASP A 1 82 ? -19.065 9.605 35.718 1.00 98.25 82 ASP A O 1
ATOM 585 N N . SER A 1 83 ? -19.543 11.790 35.781 1.00 98.31 83 SER A N 1
ATOM 586 C CA . SER A 1 83 ? -20.965 11.586 36.039 1.00 98.31 83 SER A CA 1
ATOM 587 C C . SER A 1 83 ? -21.788 12.746 35.506 1.00 98.31 83 SER A C 1
ATOM 589 O O . SER A 1 83 ? -21.334 13.891 35.482 1.00 98.31 83 SER A O 1
ATOM 591 N N . GLY A 1 84 ? -23.029 12.459 35.130 1.00 98.25 84 GLY A N 1
ATOM 592 C CA . GLY A 1 84 ? -23.955 13.461 34.624 1.00 98.25 84 GLY A CA 1
ATOM 593 C C . GLY A 1 84 ? -25.396 13.146 34.990 1.00 98.25 84 GLY A C 1
ATOM 594 O O . GLY A 1 84 ? -25.731 12.025 35.367 1.00 98.25 84 GLY A O 1
ATOM 595 N N . VAL A 1 85 ? -26.247 14.168 34.929 1.00 98.69 85 VAL A N 1
ATOM 596 C CA . VAL A 1 85 ? -27.673 14.053 35.250 1.00 98.69 85 VAL A CA 1
ATOM 597 C C . VAL A 1 85 ? -28.468 14.163 33.962 1.00 98.69 85 VAL A C 1
ATOM 599 O O . VAL A 1 85 ? -28.236 15.072 33.168 1.00 98.69 85 VAL A O 1
ATOM 602 N N . THR A 1 86 ? -29.399 13.237 33.776 1.00 98.62 86 THR A N 1
ATOM 603 C CA . THR A 1 86 ? -30.275 13.190 32.606 1.00 98.62 86 THR A CA 1
ATOM 604 C C . THR A 1 86 ? -31.261 14.357 32.574 1.00 98.62 86 THR A C 1
ATOM 606 O O . THR A 1 86 ? -31.842 14.743 33.593 1.00 98.62 86 THR A O 1
ATOM 609 N N . ASP A 1 87 ? -31.469 14.909 31.383 1.00 97.88 87 ASP A N 1
ATOM 610 C CA . ASP A 1 87 ? -32.438 15.964 31.109 1.00 97.88 87 ASP A CA 1
ATOM 611 C C . ASP A 1 87 ? -33.885 15.431 31.026 1.00 97.88 87 ASP A C 1
ATOM 613 O O . ASP A 1 87 ? -34.164 14.263 31.285 1.00 97.88 87 ASP A O 1
ATOM 617 N N . ALA A 1 88 ? -34.839 16.274 30.620 1.00 96.38 88 ALA A N 1
ATOM 618 C CA . ALA A 1 88 ? -36.247 15.884 30.485 1.00 96.38 88 ALA A CA 1
ATOM 619 C C . ALA A 1 88 ? -36.505 14.727 29.493 1.00 96.38 88 ALA A C 1
ATOM 621 O O . ALA A 1 88 ? -37.567 14.106 29.566 1.00 96.38 88 ALA A O 1
ATOM 622 N N . ASN A 1 89 ? -35.569 14.449 28.582 1.00 97.06 89 ASN A N 1
ATOM 623 C CA . ASN A 1 89 ? -35.643 13.376 27.594 1.00 97.06 89 ASN A CA 1
ATOM 624 C C . ASN A 1 89 ? -34.867 12.123 28.027 1.00 97.06 89 ASN A C 1
ATOM 626 O O . ASN A 1 89 ? -34.842 11.149 27.282 1.00 97.06 89 ASN A O 1
ATOM 630 N N . GLY A 1 90 ? -34.275 12.117 29.225 1.00 98.06 90 GLY A N 1
ATOM 631 C CA . GLY A 1 90 ? -33.466 11.003 29.709 1.00 98.06 90 GLY A CA 1
ATOM 632 C C . GLY A 1 90 ? -32.024 11.026 29.205 1.00 98.06 90 GLY A C 1
ATOM 633 O O . GLY A 1 90 ? -31.381 9.985 29.244 1.00 98.06 90 GLY A O 1
ATOM 634 N N . ILE A 1 91 ? -31.515 12.169 28.736 1.00 98.44 91 ILE A N 1
ATOM 635 C CA . ILE A 1 91 ? -30.197 12.265 28.096 1.00 98.44 91 ILE A CA 1
ATOM 636 C C . ILE A 1 91 ? -29.210 12.978 29.019 1.00 98.44 91 ILE A C 1
ATOM 638 O O . ILE A 1 91 ? -29.482 14.079 29.503 1.00 98.44 91 ILE A O 1
ATOM 642 N N . VAL A 1 92 ? -28.051 12.366 29.262 1.00 98.50 92 VAL A N 1
ATOM 643 C CA . VAL A 1 92 ? -26.881 13.057 29.810 1.00 98.50 92 VAL A CA 1
ATOM 644 C C . VAL A 1 92 ? -26.123 13.701 28.658 1.00 98.50 92 VAL A C 1
ATOM 646 O O . VAL A 1 92 ? -25.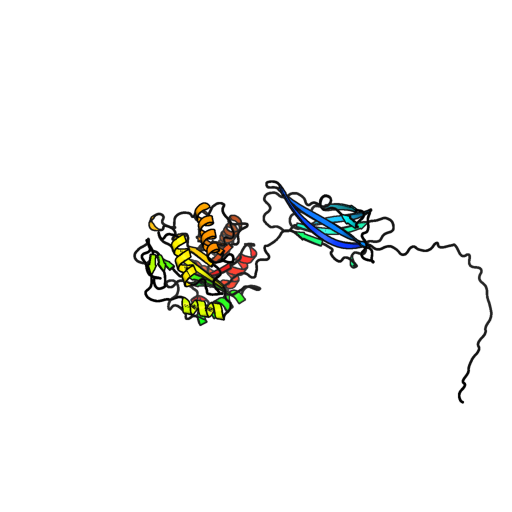517 13.005 27.855 1.00 98.50 92 VAL A O 1
ATOM 649 N N . GLU A 1 93 ? -26.135 15.029 28.603 1.00 96.69 93 GLU A N 1
ATOM 650 C CA . GLU A 1 93 ? -25.424 15.822 27.594 1.00 96.69 93 GLU A CA 1
ATOM 651 C C . GLU A 1 93 ? -23.922 15.504 27.557 1.00 96.69 93 GLU A C 1
ATOM 653 O O . GLU A 1 93 ? -23.252 15.506 28.596 1.00 96.69 93 GLU A O 1
ATOM 658 N N . ARG A 1 94 ? -23.354 15.364 26.351 1.00 92.12 94 ARG A N 1
ATOM 659 C CA . ARG A 1 94 ? -21.940 14.984 26.147 1.00 92.12 94 ARG A CA 1
ATOM 660 C C . ARG A 1 94 ? -20.899 15.831 26.878 1.00 92.12 94 ARG A C 1
ATOM 662 O O . ARG A 1 94 ? -19.784 15.399 27.136 1.00 92.12 94 ARG A O 1
ATOM 669 N N . TRP A 1 95 ? -21.226 17.075 27.214 1.00 93.31 95 TRP A N 1
ATOM 670 C CA . TRP A 1 95 ? -20.311 17.966 27.932 1.00 93.31 95 TRP A CA 1
ATOM 671 C C . TRP A 1 95 ? -20.169 17.613 29.419 1.00 93.31 95 TRP A C 1
ATOM 673 O O . TRP A 1 95 ? -19.289 18.156 30.087 1.00 93.31 95 TRP A O 1
ATOM 683 N N . SER A 1 96 ? -21.024 16.739 29.949 1.00 96.44 96 SER A N 1
ATOM 684 C CA . SER A 1 96 ? -20.948 16.255 31.328 1.00 96.44 96 SER A CA 1
ATOM 685 C C . SER A 1 96 ? -20.081 15.009 31.490 1.00 96.44 96 SER A C 1
ATOM 687 O O . SER A 1 96 ? -19.671 14.741 32.613 1.00 96.44 96 SER A O 1
ATOM 689 N N . LEU A 1 97 ? -19.785 14.289 30.404 1.00 98.12 97 LEU A N 1
ATOM 690 C CA . LEU A 1 97 ? -18.961 13.080 30.403 1.00 98.12 97 LEU A CA 1
ATOM 691 C C . LEU A 1 97 ? -17.829 13.287 29.393 1.00 98.12 97 LEU A C 1
ATOM 693 O O . LEU A 1 97 ? -18.047 13.197 28.185 1.00 98.12 97 LEU A O 1
ATOM 697 N N . GLN A 1 98 ? -16.647 13.671 29.869 1.00 97.75 98 GLN A N 1
ATOM 698 C CA . GLN A 1 98 ? -15.530 14.083 29.027 1.00 97.75 98 GLN A CA 1
ATOM 699 C C . GLN A 1 98 ? -14.231 13.498 29.553 1.00 97.75 98 GLN A C 1
ATOM 701 O O . GLN A 1 98 ? -13.803 13.864 30.641 1.00 97.75 98 GLN A O 1
ATOM 706 N N . SER A 1 99 ? -13.552 12.728 28.709 1.00 96.38 99 SER A N 1
ATOM 707 C CA . SER A 1 99 ? -12.255 12.169 29.062 1.00 96.38 99 SER A CA 1
ATOM 708 C C . SER A 1 99 ? 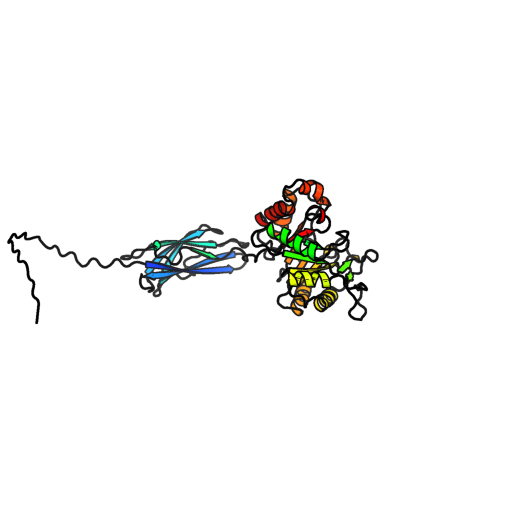-11.241 13.261 29.401 1.00 96.38 99 SER A C 1
ATOM 710 O O . SER A 1 99 ? -11.309 14.402 28.906 1.00 96.38 99 SER A O 1
ATOM 712 N N . ASP A 1 100 ? -10.191 12.869 30.119 1.00 96.19 100 ASP A N 1
ATOM 713 C CA . ASP A 1 100 ? -8.981 13.673 30.194 1.00 96.19 100 ASP A CA 1
ATOM 714 C C . ASP A 1 100 ? -8.459 14.016 28.783 1.00 96.19 100 ASP A C 1
ATOM 716 O O . ASP A 1 100 ? -8.605 13.272 27.806 1.00 96.19 100 ASP A O 1
ATOM 720 N N . THR A 1 101 ? -7.862 15.203 28.652 1.00 92.88 101 THR A N 1
ATOM 721 C CA . THR A 1 101 ? -7.299 15.656 27.373 1.00 92.88 101 THR A CA 1
ATOM 722 C C . THR A 1 101 ? -5.900 15.091 27.183 1.00 92.88 101 THR A C 1
ATOM 724 O O . THR A 1 101 ? -4.986 15.406 27.948 1.00 92.88 101 THR A O 1
ATOM 727 N N . VAL A 1 102 ? -5.700 14.347 26.102 1.00 87.25 102 VAL A N 1
ATOM 728 C CA . VAL A 1 102 ? -4.383 13.872 25.670 1.00 87.25 102 VAL A CA 1
ATOM 729 C C . VAL A 1 102 ? -3.788 14.806 24.622 1.00 87.25 102 VAL A C 1
ATOM 731 O O . VAL A 1 102 ? -4.502 15.500 23.898 1.00 87.25 102 VAL A O 1
ATOM 734 N N . LYS A 1 103 ? -2.457 14.864 24.552 1.00 81.19 103 LYS A N 1
ATOM 735 C CA . LYS A 1 103 ? -1.742 15.669 23.553 1.00 81.19 103 LYS A CA 1
ATOM 736 C C . LYS A 1 103 ? -1.225 14.788 22.432 1.00 81.19 103 LYS A C 1
ATOM 738 O O . LYS A 1 103 ? -0.700 13.722 22.728 1.00 81.19 103 LYS A O 1
ATOM 743 N N . ASN A 1 104 ? -1.275 15.295 21.200 1.00 65.38 104 ASN A N 1
ATOM 744 C CA . ASN A 1 104 ? -0.773 14.605 20.006 1.00 65.38 104 ASN A CA 1
ATOM 745 C C . ASN A 1 104 ? -1.361 13.188 19.895 1.00 65.38 104 ASN A C 1
ATOM 747 O O . ASN A 1 104 ? -0.629 12.208 19.823 1.00 65.38 104 ASN A O 1
ATOM 751 N N . TRP A 1 105 ? -2.687 13.098 19.992 1.00 60.41 105 TRP A N 1
ATOM 752 C CA . TRP A 1 105 ? -3.410 11.830 19.974 1.00 60.41 105 TRP A CA 1
ATOM 753 C C . TRP A 1 105 ? -3.122 11.030 18.694 1.00 60.41 105 TRP A C 1
ATOM 755 O O . TRP A 1 105 ? -3.296 11.565 17.603 1.00 60.41 105 TRP A O 1
ATOM 765 N N . SER A 1 106 ? -2.694 9.774 18.854 1.00 55.50 106 SER A N 1
ATOM 766 C CA . SER A 1 106 ? -2.248 8.859 17.791 1.00 55.50 106 SER A CA 1
ATOM 767 C C . SER A 1 106 ? -3.144 7.613 17.719 1.00 55.50 106 SER A C 1
ATOM 769 O O . SER A 1 106 ? -2.721 6.510 18.061 1.00 55.50 106 SER A O 1
ATOM 771 N N . TRP A 1 107 ? -4.414 7.809 17.354 1.00 63.12 107 TRP A N 1
ATOM 772 C CA . TRP A 1 107 ? -5.389 6.741 17.051 1.00 63.12 107 TRP A CA 1
ATOM 773 C C . TRP A 1 107 ? -5.640 5.694 18.144 1.00 63.12 107 TRP A C 1
ATOM 775 O O . TRP A 1 107 ? -6.157 4.619 17.862 1.00 63.12 107 TRP A O 1
ATOM 785 N N . THR A 1 108 ? -5.353 6.004 19.409 1.00 69.12 108 THR A N 1
ATOM 786 C CA . THR A 1 108 ? -5.751 5.166 20.548 1.00 69.12 108 THR A CA 1
ATOM 787 C C . THR A 1 108 ? -7.256 5.297 20.819 1.00 69.12 108 THR A C 1
ATOM 789 O O . THR A 1 108 ? -7.831 6.372 20.662 1.00 69.12 108 THR A O 1
ATOM 792 N N . THR A 1 109 ? -7.916 4.220 21.242 1.00 83.06 109 THR A N 1
ATOM 793 C CA . THR A 1 109 ? -9.363 4.214 21.518 1.00 83.06 109 THR A CA 1
ATOM 794 C C . THR A 1 109 ? -9.690 4.867 22.858 1.00 83.06 109 THR A C 1
ATOM 796 O O . THR A 1 109 ? -9.016 4.607 23.856 1.00 83.06 109 THR A O 1
ATOM 799 N N . PHE A 1 110 ? -10.715 5.715 22.901 1.00 92.31 110 PHE A N 1
ATOM 800 C CA . PHE A 1 110 ? -11.390 6.094 24.140 1.00 92.31 110 PHE A CA 1
ATOM 801 C C . PHE A 1 110 ? -12.635 5.232 24.285 1.00 92.31 110 PHE A C 1
ATOM 803 O O . PHE A 1 110 ? -13.458 5.212 23.374 1.00 92.31 110 PHE A O 1
ATOM 810 N N . THR A 1 111 ? -12.799 4.572 25.421 1.00 94.62 111 THR A N 1
ATOM 811 C CA . THR A 1 111 ? -14.005 3.800 25.734 1.00 94.62 111 THR A CA 1
ATOM 812 C C . THR A 1 111 ? -14.665 4.412 26.953 1.00 94.62 111 THR A C 1
ATOM 814 O O . THR A 1 111 ? -13.980 4.623 27.946 1.00 94.62 111 THR A O 1
ATOM 817 N N . PHE A 1 112 ? -15.963 4.697 26.895 1.00 97.81 112 PHE A N 1
ATOM 818 C CA . PHE A 1 112 ? -16.741 5.090 28.069 1.00 97.81 112 PHE A CA 1
ATOM 819 C C . PHE A 1 112 ? -17.615 3.921 28.507 1.00 97.81 112 PHE A C 1
ATOM 821 O O . PHE A 1 112 ? -18.366 3.378 27.699 1.00 97.81 112 PHE A O 1
ATOM 828 N N . VAL A 1 113 ? -17.529 3.540 29.779 1.00 98.19 113 VAL A N 1
ATOM 829 C CA . VAL A 1 113 ? -18.274 2.428 30.379 1.00 98.19 113 VAL A CA 1
ATOM 830 C C . VAL A 1 113 ? -19.225 2.979 31.436 1.00 98.19 113 VAL A C 1
ATOM 832 O O . VAL A 1 113 ? -18.801 3.717 32.322 1.00 98.19 113 VAL A O 1
ATOM 835 N N . VAL A 1 114 ? -20.510 2.617 31.370 1.00 98.44 114 VAL A N 1
ATOM 836 C CA . VAL A 1 114 ? -21.492 2.981 32.404 1.00 98.44 114 VAL A CA 1
ATOM 837 C C . VAL A 1 114 ? -21.394 2.003 33.573 1.00 98.44 114 VAL A C 1
ATOM 839 O O . VAL A 1 114 ? -21.688 0.817 33.433 1.00 98.44 114 VAL A O 1
ATOM 842 N N . ASP A 1 115 ? -21.047 2.523 34.748 1.00 97.56 115 ASP A N 1
ATOM 843 C CA . ASP A 1 115 ? -20.891 1.748 35.981 1.00 97.56 115 ASP A CA 1
ATOM 844 C C . ASP A 1 115 ? -22.207 1.595 36.748 1.00 97.56 115 ASP A C 1
ATOM 846 O O . ASP A 1 115 ? -22.529 0.515 37.247 1.00 97.56 115 ASP A O 1
ATOM 850 N N . ASP A 1 116 ? -22.964 2.689 36.880 1.00 98.31 116 ASP A N 1
ATOM 851 C CA . ASP A 1 116 ? -24.191 2.731 37.679 1.00 98.31 116 ASP A CA 1
ATOM 852 C C . ASP A 1 116 ? -25.116 3.878 37.248 1.00 98.31 116 ASP A C 1
ATOM 854 O O . ASP A 1 116 ? -24.677 4.897 36.710 1.00 98.31 116 ASP A O 1
ATOM 858 N N . ILE A 1 117 ? -26.409 3.741 37.550 1.00 98.56 117 ILE A N 1
ATOM 859 C CA . ILE A 1 117 ? -27.397 4.811 37.409 1.00 98.56 117 ILE A CA 1
ATOM 860 C C . ILE A 1 117 ? -28.223 4.900 38.690 1.00 98.56 117 ILE A C 1
ATOM 862 O O . ILE A 1 117 ? -28.844 3.935 39.135 1.00 98.56 117 ILE A O 1
ATOM 866 N N . THR A 1 118 ? -28.316 6.096 39.270 1.00 98.19 118 THR A N 1
ATOM 867 C CA . THR A 1 118 ? -29.069 6.311 40.512 1.00 98.19 118 THR A CA 1
ATOM 868 C C . THR A 1 118 ? -30.198 7.315 40.338 1.00 98.19 118 THR A C 1
ATOM 870 O O . THR A 1 118 ? -30.039 8.391 39.762 1.00 98.19 118 THR A O 1
ATOM 873 N N . LYS A 1 119 ? -31.372 6.969 40.877 1.00 97.38 119 LYS A N 1
ATOM 874 C CA . LYS A 1 119 ? -32.516 7.873 41.010 1.00 97.38 119 LYS A CA 1
ATOM 875 C C . LYS A 1 119 ? -33.422 7.402 42.144 1.00 97.38 119 LYS A C 1
ATOM 877 O O . LYS A 1 119 ? -33.735 6.220 42.268 1.00 97.38 119 LYS A O 1
ATOM 882 N N . THR A 1 120 ? -33.866 8.328 42.995 1.00 95.12 120 THR A N 1
ATOM 883 C CA . THR A 1 120 ? -34.719 7.983 44.147 1.00 95.12 120 THR A CA 1
ATOM 884 C C . THR A 1 120 ? -36.026 7.339 43.680 1.00 95.12 120 THR A C 1
ATOM 886 O O . THR A 1 120 ? -36.777 7.937 42.912 1.00 95.12 120 THR A O 1
ATOM 889 N N . GLY A 1 121 ? -36.320 6.135 44.179 1.00 93.81 121 GLY A N 1
ATOM 890 C CA . GLY A 1 121 ? -37.536 5.387 43.835 1.00 93.81 121 GLY A CA 1
ATOM 891 C C . GLY A 1 121 ? -37.463 4.608 42.517 1.00 93.81 121 GLY A C 1
ATOM 892 O O . GLY A 1 121 ? -38.475 4.040 42.108 1.00 93.81 121 GLY A O 1
ATOM 893 N N . TRP A 1 122 ? -36.290 4.572 41.883 1.00 96.75 122 TRP A N 1
ATOM 894 C CA . TRP A 1 122 ? -36.004 3.797 40.678 1.00 96.75 122 TRP A CA 1
ATOM 895 C C . TRP A 1 122 ? -34.964 2.716 40.966 1.00 96.75 122 TRP A C 1
ATOM 897 O O . TRP A 1 122 ? -34.304 2.713 42.005 1.00 96.75 122 TRP A O 1
ATOM 907 N N . THR A 1 123 ? -34.837 1.760 40.058 1.00 97.12 123 THR A N 1
ATOM 908 C CA . THR A 1 123 ? -33.830 0.700 40.119 1.00 97.12 123 THR A CA 1
ATOM 909 C C . THR A 1 123 ? -33.176 0.572 38.763 1.00 97.12 123 THR A C 1
ATOM 911 O O . THR A 1 123 ? -33.865 0.366 37.769 1.00 97.12 123 THR A O 1
ATOM 914 N N . TYR A 1 124 ? -31.861 0.743 38.728 1.00 97.94 124 TYR A N 1
ATOM 915 C CA . TYR A 1 124 ? -31.084 0.472 37.534 1.00 97.94 124 TYR A CA 1
ATOM 916 C C . TYR A 1 124 ? -31.005 -1.038 37.320 1.00 97.94 124 TYR A C 1
ATOM 918 O O . TYR A 1 124 ? -30.657 -1.779 38.241 1.00 97.94 124 TYR A O 1
ATOM 926 N N . ASP A 1 125 ? -31.407 -1.475 36.134 1.00 97.62 125 ASP A N 1
ATOM 927 C CA . ASP A 1 125 ? -31.375 -2.866 35.705 1.00 97.62 125 ASP A CA 1
ATOM 928 C C . ASP A 1 125 ? -30.316 -3.015 34.601 1.00 97.62 125 ASP A C 1
ATOM 930 O O . ASP A 1 125 ? -30.637 -2.832 33.426 1.00 97.62 125 ASP A O 1
ATOM 934 N N . PRO A 1 126 ? -29.046 -3.297 34.953 1.00 95.19 126 PRO A N 1
ATOM 935 C CA . PRO A 1 126 ? -27.966 -3.378 33.970 1.00 95.19 126 PRO A CA 1
ATOM 936 C C . PRO A 1 126 ? -28.148 -4.540 32.985 1.00 95.19 126 PRO A C 1
ATOM 938 O O . PRO A 1 126 ? -27.660 -4.468 31.863 1.00 95.19 126 PRO A O 1
ATOM 941 N N . GLU A 1 127 ? -28.892 -5.588 33.358 1.00 95.62 127 GLU A N 1
ATOM 942 C CA . GLU A 1 127 ? -29.213 -6.710 32.461 1.00 95.62 127 GLU A CA 1
ATOM 943 C C . GLU A 1 127 ? -30.201 -6.303 31.354 1.00 95.62 127 GLU A C 1
ATOM 945 O O . GLU A 1 127 ? -30.343 -7.009 30.356 1.00 95.62 127 GLU A O 1
ATOM 950 N N . ALA A 1 128 ? -30.897 -5.175 31.529 1.00 95.62 128 ALA A N 1
ATOM 951 C CA . ALA A 1 128 ? -31.794 -4.600 30.534 1.00 95.62 128 ALA A CA 1
ATOM 952 C C . ALA A 1 128 ? -31.112 -3.552 29.639 1.00 95.62 128 ALA A C 1
ATOM 954 O O . ALA A 1 128 ? -31.770 -3.019 28.746 1.00 95.62 128 ALA A O 1
ATOM 955 N N . ASN A 1 129 ? -29.828 -3.245 29.854 1.00 97.75 129 ASN A N 1
ATOM 956 C CA . ASN A 1 129 ? -29.101 -2.317 28.996 1.00 97.75 129 ASN A CA 1
ATOM 957 C C . ASN A 1 129 ? -29.089 -2.798 27.545 1.00 97.75 129 ASN A C 1
ATOM 959 O O . ASN A 1 129 ? -28.793 -3.957 27.255 1.00 97.75 129 ASN A O 1
ATOM 963 N N . VAL A 1 130 ? -29.360 -1.872 26.630 1.00 97.19 130 VAL A N 1
ATOM 964 C CA . VAL A 1 130 ? -29.094 -2.067 25.200 1.00 97.19 130 VAL A CA 1
ATOM 965 C C . VAL A 1 130 ? -27.593 -1.941 24.936 1.00 97.19 130 VAL A C 1
ATOM 967 O O . VAL A 1 130 ? -27.053 -2.645 24.088 1.00 97.19 130 VAL A O 1
ATOM 970 N N . GLU A 1 131 ? -26.924 -1.091 25.713 1.00 93.19 131 GLU A N 1
ATOM 971 C CA . GLU A 1 131 ? -25.499 -0.805 25.617 1.00 93.19 131 GLU A CA 1
ATOM 972 C C . GLU A 1 131 ? -24.915 -0.539 27.010 1.00 93.19 131 GLU A C 1
ATOM 974 O O . GLU A 1 131 ? -25.558 0.081 27.852 1.00 93.19 131 GLU A O 1
ATOM 979 N N . THR A 1 132 ? -23.711 -1.035 27.290 1.00 95.06 132 THR A N 1
ATOM 980 C CA . THR A 1 132 ? -23.023 -0.842 28.587 1.00 95.06 132 THR A CA 1
ATOM 981 C C . THR A 1 132 ? -21.775 0.024 28.469 1.00 95.06 132 THR A C 1
ATOM 983 O O . THR A 1 132 ? -21.292 0.555 29.466 1.00 95.06 132 THR A O 1
ATOM 986 N N . SER A 1 133 ? -21.243 0.147 27.258 1.00 95.81 133 SER A N 1
ATOM 987 C CA . SER A 1 133 ? -20.057 0.924 26.931 1.00 95.81 133 SER A CA 1
ATOM 988 C C . SER A 1 133 ? -20.046 1.217 25.439 1.00 95.81 133 SER A C 1
ATOM 990 O O . SER A 1 133 ? -20.443 0.336 24.679 1.00 95.81 133 SER A O 1
ATOM 992 N N . ASP A 1 134 ? -19.498 2.359 25.038 1.00 95.06 134 ASP A N 1
ATOM 993 C CA . ASP A 1 134 ? -19.188 2.655 23.635 1.00 95.06 134 ASP A CA 1
ATOM 994 C C . ASP A 1 134 ? -17.771 3.227 23.519 1.00 95.06 134 ASP A C 1
ATOM 996 O O . ASP A 1 134 ? -17.143 3.613 24.511 1.00 95.06 134 ASP A O 1
ATOM 1000 N N . SER A 1 135 ? -17.219 3.213 22.312 1.00 90.81 135 SER A N 1
ATOM 1001 C CA . SER A 1 135 ? -15.851 3.611 22.031 1.00 90.81 135 SER A CA 1
ATOM 1002 C C . SER A 1 135 ? -15.757 4.545 20.836 1.00 90.81 135 SER A C 1
ATOM 1004 O O . SER A 1 135 ? -16.424 4.372 19.824 1.00 90.81 135 SER A O 1
ATOM 1006 N N . ILE A 1 136 ? -14.854 5.516 20.925 1.00 87.38 136 ILE A N 1
ATOM 1007 C CA . ILE A 1 136 ? -14.486 6.371 19.802 1.00 87.38 136 ILE A CA 1
ATOM 1008 C C . ILE A 1 136 ? -12.974 6.536 19.748 1.00 87.38 136 ILE A C 1
ATOM 1010 O O . ILE A 1 136 ? -12.309 6.787 20.753 1.00 87.38 136 ILE A O 1
ATOM 1014 N N . GLY A 1 137 ? -12.418 6.367 18.556 1.00 74.56 137 GLY A N 1
ATOM 1015 C CA . GLY A 1 137 ? -10.983 6.179 18.369 1.00 74.56 137 GLY A CA 1
ATOM 1016 C C . GLY A 1 137 ? -10.609 4.710 18.178 1.00 74.56 137 GLY A C 1
ATOM 1017 O O . GLY A 1 137 ? -11.393 3.817 18.489 1.00 74.56 137 GLY A O 1
ATOM 1018 N N . GLY A 1 138 ? -9.385 4.470 17.714 1.00 55.94 138 GLY A N 1
ATOM 1019 C CA . GLY A 1 138 ? -8.938 3.156 17.252 1.00 55.94 138 GLY A CA 1
ATOM 1020 C C . GLY A 1 138 ? -9.256 2.950 15.783 1.00 55.94 138 GLY A C 1
ATOM 1021 O O . GLY A 1 138 ? -10.409 3.118 15.408 1.00 55.94 138 GLY A O 1
ATOM 1022 N N . GLU A 1 139 ? -8.209 2.594 15.029 1.00 46.50 139 GLU A N 1
ATOM 1023 C CA . GLU A 1 139 ? -8.221 1.930 13.720 1.00 46.50 139 GLU A CA 1
ATOM 1024 C C . GLU A 1 139 ? -9.150 2.597 12.668 1.00 46.50 139 GLU A C 1
ATOM 1026 O O . GLU A 1 139 ? -10.377 2.552 12.804 1.00 46.50 139 GLU A O 1
ATOM 1031 N N . PRO A 1 140 ? -8.675 3.044 11.478 1.00 41.09 140 PRO A N 1
ATOM 1032 C CA . PRO A 1 140 ? -9.440 2.554 10.336 1.00 41.09 140 PRO A CA 1
ATOM 1033 C C . PRO A 1 140 ? -9.471 1.054 10.590 1.00 41.09 140 PRO A C 1
ATOM 1035 O O . PRO A 1 140 ? -8.389 0.496 10.721 1.00 41.09 140 PRO A O 1
ATOM 1038 N N . ALA A 1 141 ? -10.640 0.435 10.811 1.00 44.28 141 ALA A N 1
ATOM 1039 C CA . ALA A 1 141 ? -10.723 -1.012 10.700 1.00 44.28 141 ALA A CA 1
ATOM 1040 C C . ALA A 1 141 ? -10.076 -1.261 9.355 1.00 44.28 141 ALA A C 1
ATOM 1042 O O . ALA A 1 141 ? -10.666 -0.895 8.332 1.00 44.28 141 ALA A O 1
ATOM 1043 N N . LEU A 1 142 ? -8.799 -1.645 9.375 1.00 52.16 142 LEU A N 1
ATOM 1044 C CA . LEU A 1 142 ? -8.050 -1.754 8.161 1.00 52.16 142 LEU A CA 1
ATOM 1045 C C . LEU A 1 142 ? -8.862 -2.813 7.469 1.00 52.16 142 LEU A C 1
ATOM 1047 O O . LEU A 1 142 ? -9.054 -3.915 7.997 1.00 52.16 142 LEU A O 1
ATOM 1051 N N . GLY A 1 143 ? -9.460 -2.419 6.343 1.00 57.25 143 GLY A N 1
ATOM 1052 C CA . GLY A 1 143 ? -9.993 -3.406 5.438 1.00 57.25 143 GLY A CA 1
ATOM 1053 C C . GLY A 1 143 ? -8.916 -4.483 5.320 1.00 57.25 143 GLY A C 1
ATOM 1054 O O . GLY A 1 143 ? -7.728 -4.157 5.444 1.00 57.25 143 GLY A O 1
ATOM 1055 N N . PRO A 1 144 ? -9.319 -5.750 5.194 1.00 81.44 144 PRO A N 1
ATOM 1056 C CA . PRO A 1 144 ? -8.379 -6.859 5.185 1.00 81.44 144 PRO A CA 1
ATOM 1057 C C . PRO A 1 144 ? -7.109 -6.497 4.418 1.00 81.44 144 PRO A C 1
ATOM 1059 O O . PRO A 1 144 ? -7.205 -6.045 3.275 1.00 81.44 144 PRO A O 1
ATOM 1062 N N . ILE A 1 145 ? -5.944 -6.626 5.063 1.00 93.69 145 ILE A N 1
ATOM 1063 C CA . ILE A 1 145 ? -4.690 -6.170 4.456 1.00 93.69 145 ILE A CA 1
ATOM 1064 C C . ILE A 1 145 ? -4.503 -6.829 3.090 1.00 93.69 145 ILE A C 1
ATOM 1066 O O . ILE A 1 145 ? -4.907 -7.978 2.881 1.00 93.69 145 ILE A O 1
ATOM 1070 N N . ARG A 1 146 ? -3.822 -6.142 2.179 1.00 96.69 146 ARG A N 1
ATOM 1071 C CA . ARG A 1 146 ? -3.288 -6.801 0.990 1.00 96.69 146 ARG A CA 1
ATOM 1072 C C . ARG A 1 146 ? -2.060 -7.611 1.372 1.00 96.69 146 ARG A C 1
ATOM 1074 O O . ARG A 1 146 ? -1.166 -7.130 2.063 1.00 96.69 146 ARG A O 1
ATOM 1081 N N . ALA A 1 147 ? -1.979 -8.842 0.905 1.00 98.50 147 ALA A N 1
ATOM 1082 C CA . ALA A 1 147 ? -0.801 -9.666 1.089 1.00 98.50 147 ALA A CA 1
ATOM 1083 C C . ALA A 1 147 ? -0.500 -10.430 -0.195 1.00 98.50 147 ALA A C 1
ATOM 1085 O O . ALA A 1 147 ? -1.346 -11.138 -0.730 1.00 98.50 147 ALA A O 1
ATOM 1086 N N . GLY A 1 148 ? 0.717 -10.296 -0.703 1.00 98.69 148 GLY A N 1
ATOM 1087 C CA . GLY A 1 148 ? 1.093 -10.978 -1.932 1.00 98.69 148 GLY A CA 1
ATOM 1088 C C . GLY A 1 148 ? 2.519 -10.691 -2.340 1.00 98.69 148 GLY A C 1
ATOM 1089 O O . GLY A 1 148 ? 3.434 -10.853 -1.531 1.00 98.69 148 GLY A O 1
ATOM 1090 N N . LEU A 1 149 ? 2.732 -10.333 -3.603 1.00 98.81 149 LEU A N 1
ATOM 1091 C CA . LEU A 1 149 ? 4.074 -10.289 -4.170 1.00 98.81 149 LEU A CA 1
ATOM 1092 C C . LEU A 1 149 ? 4.377 -8.972 -4.873 1.00 98.81 149 LEU A C 1
ATOM 1094 O O . LEU A 1 149 ? 3.518 -8.359 -5.503 1.00 98.81 149 LEU A O 1
ATOM 1098 N N . ARG A 1 150 ? 5.648 -8.580 -4.818 1.00 98.56 150 ARG A N 1
ATOM 1099 C CA . ARG A 1 150 ? 6.212 -7.554 -5.692 1.00 98.56 150 ARG A CA 1
ATOM 1100 C C . ARG A 1 150 ? 6.830 -8.224 -6.911 1.00 98.56 150 ARG A C 1
ATOM 1102 O O . ARG A 1 150 ? 7.556 -9.198 -6.752 1.00 98.56 150 ARG A O 1
ATOM 1109 N N . SER A 1 151 ? 6.590 -7.677 -8.097 1.00 98.00 151 SER A N 1
ATOM 1110 C CA . SER A 1 151 ? 7.057 -8.198 -9.384 1.00 98.00 151 SER A CA 1
ATOM 1111 C C . SER A 1 151 ? 8.020 -7.238 -10.077 1.00 98.00 151 SER A C 1
ATOM 1113 O O . SER A 1 151 ? 7.713 -6.055 -10.209 1.00 98.00 151 SER A O 1
ATOM 1115 N N . SER A 1 152 ? 9.146 -7.751 -10.582 1.00 95.81 152 SER A N 1
ATOM 1116 C CA . SER A 1 152 ? 9.893 -7.137 -11.678 1.00 95.81 152 SER A CA 1
ATOM 1117 C C . SER A 1 152 ? 10.374 -8.172 -12.692 1.00 95.81 152 SER A C 1
ATOM 1119 O O . SER A 1 152 ? 10.582 -9.350 -12.397 1.00 95.81 152 SER A O 1
ATOM 1121 N N . ARG A 1 153 ? 10.587 -7.727 -13.934 1.00 92.00 153 ARG A N 1
ATOM 1122 C CA . ARG A 1 153 ? 11.072 -8.596 -15.022 1.00 92.00 153 ARG A CA 1
ATOM 1123 C C . ARG A 1 153 ? 12.507 -9.075 -14.812 1.00 92.00 153 ARG A C 1
ATOM 1125 O O . ARG A 1 153 ? 12.903 -10.090 -15.382 1.00 92.00 153 ARG A O 1
ATOM 1132 N N . TYR A 1 154 ? 13.267 -8.357 -13.993 1.00 93.38 154 TYR A N 1
ATOM 1133 C CA . TYR A 1 154 ? 14.672 -8.626 -13.710 1.00 93.38 154 TYR A CA 1
ATOM 1134 C C . TYR A 1 154 ? 14.897 -9.377 -12.384 1.00 93.38 154 TYR A C 1
ATOM 1136 O O . TYR A 1 154 ? 15.977 -9.932 -12.179 1.00 93.38 154 TYR A O 1
ATOM 1144 N N . GLY A 1 155 ? 13.915 -9.406 -11.473 1.00 93.81 155 GLY A N 1
ATOM 1145 C CA . GLY A 1 155 ? 14.087 -9.992 -10.143 1.00 93.81 155 GLY A CA 1
ATOM 1146 C C . GLY A 1 155 ? 13.870 -11.504 -10.100 1.00 93.81 155 GLY A C 1
ATOM 1147 O O . GLY A 1 155 ? 14.572 -12.196 -9.361 1.00 93.81 155 GLY A O 1
ATOM 1148 N N . ILE A 1 156 ? 12.982 -12.042 -10.943 1.00 95.44 156 ILE A N 1
ATOM 1149 C CA . ILE A 1 156 ? 12.676 -13.478 -11.016 1.00 95.44 156 ILE A CA 1
ATOM 1150 C C . ILE A 1 156 ? 12.906 -14.059 -12.415 1.00 95.44 156 ILE A C 1
ATOM 1152 O O . ILE A 1 156 ? 12.471 -13.513 -13.428 1.00 95.44 156 ILE A O 1
ATOM 1156 N N . SER A 1 157 ? 13.595 -15.205 -12.483 1.00 95.06 157 SER A N 1
ATOM 1157 C CA . SER A 1 157 ? 13.912 -15.875 -13.748 1.00 95.06 157 SER A CA 1
ATOM 1158 C C . SER A 1 157 ? 13.857 -17.408 -13.635 1.00 95.06 157 SER A C 1
ATOM 1160 O O . SER A 1 157 ? 14.474 -17.960 -12.719 1.00 95.06 157 SER A O 1
ATOM 1162 N N . PRO A 1 158 ? 13.179 -18.117 -14.565 1.00 96.25 158 PRO A N 1
ATOM 1163 C CA . PRO A 1 158 ? 12.312 -17.565 -15.613 1.00 96.25 158 PRO A CA 1
ATOM 1164 C C . PRO A 1 158 ? 11.126 -16.803 -15.008 1.00 96.25 158 PRO A C 1
ATOM 1166 O O . PRO A 1 158 ? 10.699 -17.124 -13.899 1.00 96.25 158 PRO A O 1
ATOM 1169 N N . PHE A 1 159 ? 10.607 -15.801 -15.724 1.00 97.75 159 PHE A N 1
ATOM 1170 C CA . PHE A 1 159 ? 9.443 -15.056 -15.250 1.00 97.75 159 PHE A CA 1
ATOM 1171 C C . PHE A 1 159 ? 8.214 -15.989 -15.234 1.00 97.75 159 PHE A C 1
ATOM 1173 O O . PHE A 1 159 ? 7.932 -16.604 -16.270 1.00 97.75 159 PHE A O 1
ATOM 1180 N N . PRO A 1 160 ? 7.515 -16.149 -14.095 1.00 98.25 160 PRO A N 1
ATOM 1181 C CA . PRO A 1 160 ? 6.424 -17.111 -13.978 1.00 98.25 160 PRO A CA 1
ATOM 1182 C C . PRO A 1 160 ? 5.229 -16.793 -14.882 1.00 98.25 160 PRO A C 1
ATOM 1184 O O . PRO A 1 160 ? 4.997 -15.641 -15.262 1.00 98.25 160 PRO A O 1
ATOM 1187 N N . ASP A 1 161 ? 4.437 -17.817 -15.201 1.00 98.50 161 ASP A N 1
ATOM 1188 C CA . ASP A 1 161 ? 3.154 -17.634 -15.883 1.00 98.50 161 ASP A CA 1
ATOM 1189 C C . ASP A 1 161 ? 2.088 -17.022 -14.941 1.00 98.50 161 ASP A C 1
ATOM 1191 O O . ASP A 1 161 ? 2.277 -17.006 -13.721 1.00 98.50 161 ASP A O 1
ATOM 1195 N N . PRO A 1 162 ? 0.962 -16.506 -15.470 1.00 98.75 162 PRO A N 1
ATOM 1196 C CA . PRO A 1 162 ? -0.058 -15.863 -14.641 1.00 98.75 162 PRO A CA 1
ATOM 1197 C C . PRO A 1 162 ? -0.659 -16.761 -13.549 1.00 98.75 162 PRO A C 1
ATOM 1199 O O . PRO A 1 162 ? -0.983 -16.277 -12.469 1.00 98.75 162 PRO A O 1
ATOM 1202 N N . THR A 1 163 ? -0.777 -18.074 -13.789 1.00 98.69 163 THR A N 1
ATOM 1203 C CA . THR A 1 163 ? -1.349 -19.005 -12.799 1.00 98.69 163 THR A CA 1
ATOM 1204 C C . THR A 1 163 ? -0.438 -19.142 -11.585 1.00 98.69 163 THR A C 1
ATOM 1206 O O . THR A 1 163 ? -0.925 -19.238 -10.460 1.00 98.69 163 THR A O 1
ATOM 1209 N N . TRP A 1 164 ? 0.880 -19.121 -11.790 1.00 98.75 164 TRP A N 1
ATOM 1210 C CA . TRP A 1 164 ? 1.830 -19.115 -10.681 1.00 98.75 164 TRP A CA 1
ATOM 1211 C C . TRP A 1 164 ? 1.659 -17.869 -9.801 1.00 98.75 164 TRP A C 1
ATOM 1213 O O . TRP A 1 164 ? 1.601 -18.001 -8.583 1.00 98.75 164 TRP A O 1
ATOM 1223 N N . TRP A 1 165 ? 1.507 -16.675 -10.388 1.00 98.81 165 TRP A N 1
ATOM 1224 C CA . TRP A 1 165 ? 1.346 -15.435 -9.612 1.00 98.81 165 TRP A CA 1
ATOM 1225 C C . TRP A 1 165 ? 0.059 -15.411 -8.790 1.00 98.81 165 TRP A C 1
ATOM 1227 O O . TRP A 1 165 ? 0.094 -14.984 -7.635 1.00 98.81 165 TRP A O 1
ATOM 1237 N N . VAL A 1 166 ? -1.050 -15.886 -9.364 1.00 98.88 166 VAL A N 1
ATOM 1238 C CA . VAL A 1 166 ? -2.338 -16.029 -8.663 1.00 98.88 166 VAL A CA 1
ATOM 1239 C C . VAL A 1 166 ? -2.181 -16.961 -7.461 1.00 98.88 166 VAL A C 1
ATOM 1241 O O . VAL A 1 166 ? -2.361 -16.535 -6.323 1.00 98.88 166 VAL A O 1
ATOM 1244 N N . ASN A 1 167 ? -1.715 -18.194 -7.682 1.00 98.81 167 ASN A N 1
ATOM 1245 C CA . ASN A 1 167 ? -1.590 -19.183 -6.607 1.00 98.81 167 ASN A CA 1
ATOM 1246 C C . ASN A 1 167 ? -0.616 -18.743 -5.498 1.00 98.81 167 ASN A C 1
ATOM 1248 O O . ASN A 1 167 ? -0.870 -18.986 -4.320 1.00 98.81 167 ASN A O 1
ATOM 1252 N N . SER A 1 168 ? 0.506 -18.109 -5.856 1.00 98.81 168 SER A N 1
ATOM 1253 C CA . SER A 1 168 ? 1.496 -17.637 -4.880 1.00 98.81 168 SER A CA 1
ATOM 1254 C C . SER A 1 168 ? 0.950 -16.499 -4.016 1.00 98.81 168 SER A C 1
ATOM 1256 O O . SER A 1 168 ? 1.220 -16.463 -2.816 1.00 98.81 168 SER A O 1
ATOM 1258 N N . ALA A 1 169 ? 0.163 -15.583 -4.592 1.00 98.75 169 ALA A N 1
ATOM 1259 C CA . ALA A 1 169 ? -0.456 -14.500 -3.830 1.00 98.75 169 ALA A CA 1
ATOM 1260 C C . ALA A 1 169 ? -1.585 -15.010 -2.927 1.00 98.75 169 ALA A C 1
ATOM 1262 O O . ALA A 1 169 ? -1.678 -14.580 -1.781 1.00 98.75 169 ALA A O 1
ATOM 1263 N N . GLU A 1 170 ? -2.388 -15.970 -3.391 1.00 98.62 170 GLU A N 1
ATOM 1264 C CA . GLU A 1 170 ? -3.386 -16.646 -2.554 1.00 98.62 170 GLU A CA 1
ATOM 1265 C C . GLU A 1 170 ? -2.737 -17.355 -1.359 1.00 98.62 170 GLU A C 1
ATOM 1267 O O . GLU A 1 170 ? -3.190 -17.206 -0.222 1.00 98.62 170 GLU A O 1
ATOM 1272 N N . ASP A 1 171 ? -1.642 -18.087 -1.590 1.00 98.75 171 ASP A N 1
ATOM 1273 C CA . ASP A 1 171 ? -0.892 -18.730 -0.513 1.00 98.75 171 ASP A CA 1
ATOM 1274 C C . ASP A 1 171 ? -0.310 -17.677 0.444 1.00 98.75 171 ASP A C 1
ATOM 1276 O O . ASP A 1 171 ? -0.448 -17.817 1.661 1.00 98.75 171 ASP A O 1
ATOM 1280 N N . MET A 1 172 ? 0.287 -16.594 -0.070 1.00 98.62 172 MET A N 1
ATOM 1281 C CA . MET A 1 172 ? 0.788 -15.477 0.742 1.00 98.62 172 MET A CA 1
ATOM 1282 C C . MET A 1 172 ? -0.305 -14.880 1.633 1.00 98.62 172 MET A C 1
ATOM 1284 O O . MET A 1 172 ? -0.121 -14.809 2.848 1.00 98.62 172 MET A O 1
ATOM 1288 N N . ALA A 1 173 ? -1.451 -14.517 1.057 1.00 98.31 173 ALA A N 1
ATOM 1289 C CA . ALA A 1 173 ? -2.579 -13.951 1.787 1.00 98.31 173 ALA A CA 1
ATOM 1290 C C . ALA A 1 173 ? -3.144 -14.914 2.835 1.00 98.31 173 ALA A C 1
ATOM 1292 O O . ALA A 1 173 ? -3.463 -14.490 3.943 1.00 98.31 173 ALA A O 1
ATOM 1293 N N . SER A 1 174 ? -3.174 -16.222 2.552 1.00 97.56 174 SER A N 1
ATOM 1294 C CA . SER A 1 174 ? -3.700 -17.232 3.483 1.00 97.56 174 SER A CA 1
ATOM 1295 C C . SER A 1 174 ? -2.967 -17.309 4.833 1.00 97.56 174 SER A C 1
ATOM 1297 O O . SER A 1 174 ? -3.487 -17.895 5.786 1.00 97.56 174 SER A O 1
ATOM 1299 N N . ARG A 1 175 ? -1.771 -16.712 4.935 1.00 96.81 175 ARG A N 1
ATOM 1300 C CA . ARG A 1 175 ? -0.983 -16.623 6.176 1.00 96.81 175 ARG A CA 1
ATOM 1301 C C . ARG A 1 175 ? -1.521 -15.591 7.166 1.00 96.81 175 ARG A C 1
ATOM 1303 O O . ARG A 1 175 ? -1.101 -15.605 8.324 1.00 96.81 175 ARG A O 1
ATOM 1310 N N . PHE A 1 176 ? -2.426 -14.713 6.733 1.00 94.06 176 PHE A N 1
ATOM 1311 C CA . PHE A 1 176 ? -2.937 -13.601 7.525 1.00 94.06 176 PHE A CA 1
ATOM 1312 C C . PHE A 1 176 ? -4.465 -13.628 7.568 1.00 94.06 176 PHE A C 1
ATOM 1314 O O . PHE A 1 176 ? -5.137 -13.951 6.590 1.00 94.06 176 PHE A O 1
ATOM 1321 N N . THR A 1 177 ? -5.027 -13.307 8.730 1.00 87.62 177 THR A N 1
ATOM 1322 C CA . THR A 1 177 ? -6.478 -13.312 8.933 1.00 87.62 177 THR A CA 1
ATOM 1323 C C . THR A 1 177 ? -7.146 -12.308 8.001 1.00 87.62 177 THR A C 1
ATOM 1325 O O . THR A 1 177 ? -6.790 -11.135 8.005 1.00 87.62 177 THR A O 1
ATOM 1328 N N . GLU A 1 178 ? -8.118 -12.790 7.225 1.00 86.31 178 GLU A N 1
ATOM 1329 C CA . GLU A 1 178 ? -8.959 -12.010 6.304 1.00 86.31 178 GLU A CA 1
ATOM 1330 C C . GLU A 1 178 ? -8.228 -11.323 5.141 1.00 86.31 178 GLU A C 1
ATOM 1332 O O . GLU A 1 178 ? -8.909 -10.803 4.268 1.00 86.31 178 GLU A O 1
ATOM 1337 N N . ALA A 1 179 ? -6.895 -11.387 5.060 1.00 95.00 179 ALA A N 1
ATOM 1338 C CA . ALA A 1 179 ? -6.113 -10.719 4.024 1.00 95.00 179 ALA A CA 1
ATOM 1339 C C . ALA A 1 179 ? -6.537 -11.094 2.597 1.00 95.00 179 ALA A C 1
ATOM 1341 O O . ALA A 1 179 ? -6.936 -12.226 2.308 1.00 95.00 179 ALA A O 1
ATOM 1342 N N . THR A 1 180 ? -6.398 -10.129 1.691 1.00 96.12 180 THR A N 1
ATOM 1343 C CA . THR A 1 180 ? -6.697 -10.286 0.267 1.00 96.12 180 THR A CA 1
ATOM 1344 C C . THR A 1 180 ? -5.407 -10.417 -0.548 1.00 96.12 180 THR A C 1
ATOM 1346 O O . THR A 1 180 ? -4.399 -9.794 -0.203 1.00 96.12 180 THR A O 1
ATOM 1349 N N . PRO A 1 181 ? -5.386 -11.222 -1.626 1.00 98.31 181 PRO A N 1
ATOM 1350 C CA . PRO A 1 181 ? -4.223 -11.303 -2.503 1.00 98.31 181 PRO A CA 1
ATOM 1351 C C . PRO A 1 181 ? -3.976 -9.974 -3.224 1.00 98.31 181 PRO A C 1
ATOM 1353 O O . PRO A 1 181 ? -4.900 -9.396 -3.801 1.00 98.31 181 PRO A O 1
ATOM 1356 N N . GLY A 1 182 ? -2.725 -9.510 -3.211 1.00 98.00 182 GLY A N 1
ATOM 1357 C CA . GLY A 1 182 ? -2.353 -8.229 -3.808 1.00 98.00 182 GLY A CA 1
ATOM 1358 C C . GLY A 1 182 ? -0.976 -8.209 -4.466 1.00 98.00 182 GLY A C 1
ATOM 1359 O O . GLY A 1 182 ? -0.114 -9.040 -4.167 1.00 98.00 182 GLY A O 1
ATOM 1360 N N . TYR A 1 183 ? -0.743 -7.226 -5.335 1.00 98.81 183 TYR A N 1
ATOM 1361 C CA . TYR A 1 183 ? 0.523 -7.092 -6.054 1.00 98.81 183 TYR A CA 1
ATOM 1362 C C . TYR A 1 183 ? 1.067 -5.667 -6.080 1.00 98.81 183 TYR A C 1
ATOM 1364 O O . TYR A 1 183 ? 0.331 -4.708 -6.304 1.00 98.81 183 TYR A O 1
ATOM 1372 N N . ILE A 1 184 ? 2.391 -5.560 -5.981 1.00 98.81 184 ILE A N 1
ATOM 1373 C CA . ILE A 1 184 ? 3.138 -4.432 -6.544 1.00 98.81 184 ILE A CA 1
ATOM 1374 C C . ILE A 1 184 ? 3.661 -4.885 -7.907 1.00 98.81 184 ILE A C 1
ATOM 1376 O O . ILE A 1 184 ? 4.544 -5.744 -7.975 1.00 98.81 184 ILE A O 1
ATOM 1380 N N . TRP A 1 185 ? 3.109 -4.346 -8.994 1.00 98.81 185 TRP A N 1
ATOM 1381 C CA . TRP A 1 185 ? 3.425 -4.780 -10.353 1.00 98.81 185 TRP A CA 1
ATOM 1382 C C . TRP A 1 185 ? 4.176 -3.698 -11.122 1.00 98.81 185 TRP A C 1
ATOM 1384 O O . TRP A 1 185 ? 3.605 -2.669 -11.480 1.00 98.81 185 TRP A O 1
ATOM 1394 N N . ILE A 1 186 ? 5.466 -3.919 -11.379 1.00 98.56 186 ILE A N 1
ATOM 1395 C CA . ILE A 1 186 ? 6.271 -2.967 -12.148 1.00 98.56 186 ILE A CA 1
ATOM 1396 C C . ILE A 1 186 ? 5.894 -3.058 -13.622 1.00 98.56 186 ILE A C 1
ATOM 1398 O O . ILE A 1 186 ? 6.035 -4.107 -14.250 1.00 98.56 186 ILE A O 1
ATOM 1402 N N . VAL A 1 187 ? 5.406 -1.936 -14.145 1.00 98.50 187 VAL A N 1
ATOM 1403 C CA . VAL A 1 187 ? 5.037 -1.750 -15.555 1.00 98.50 187 VAL A CA 1
ATOM 1404 C C . VAL A 1 187 ? 5.996 -0.824 -16.298 1.00 98.50 187 VAL A C 1
ATOM 1406 O O . VAL A 1 187 ? 5.887 -0.696 -17.519 1.00 98.50 187 VAL A O 1
ATOM 1409 N N . GLY A 1 188 ? 6.909 -0.184 -15.569 1.00 96.94 188 GLY A N 1
ATOM 1410 C CA . GLY A 1 188 ? 8.044 0.531 -16.127 1.00 96.94 188 GLY A CA 1
ATOM 1411 C C . GLY A 1 188 ? 9.249 0.447 -15.206 1.00 96.94 188 GLY A C 1
ATOM 1412 O O . GLY A 1 188 ? 9.155 0.836 -14.044 1.00 96.94 188 GLY A O 1
ATOM 1413 N N . ASP A 1 189 ? 10.355 -0.071 -15.716 1.00 93.31 189 ASP A N 1
ATOM 1414 C CA . ASP A 1 189 ? 11.630 -0.189 -15.015 1.00 93.31 189 ASP A CA 1
ATOM 1415 C C . ASP A 1 189 ? 12.661 0.798 -15.567 1.00 93.31 189 ASP A C 1
ATOM 1417 O O . ASP A 1 189 ? 12.501 1.333 -16.667 1.00 93.31 189 ASP A O 1
ATOM 1421 N N . ILE A 1 190 ? 13.715 1.077 -14.803 1.00 90.50 190 ILE A N 1
ATOM 1422 C CA . ILE A 1 190 ? 14.797 1.914 -15.313 1.00 90.50 190 ILE A CA 1
ATOM 1423 C C . ILE A 1 190 ? 15.566 1.161 -16.405 1.00 90.50 190 ILE A C 1
ATOM 1425 O O . ILE A 1 190 ? 15.962 0.011 -16.216 1.00 90.50 190 ILE A O 1
ATOM 1429 N N . ASP A 1 191 ? 15.780 1.795 -17.562 1.00 75.25 191 ASP A N 1
ATOM 1430 C CA . ASP A 1 191 ? 16.454 1.139 -18.686 1.00 75.25 191 ASP A CA 1
ATOM 1431 C C . ASP A 1 191 ? 17.911 0.794 -18.320 1.00 75.25 191 ASP A C 1
ATOM 1433 O O . ASP A 1 191 ? 18.752 1.678 -18.099 1.00 75.25 191 ASP A O 1
ATOM 1437 N N . GLU A 1 192 ? 18.230 -0.507 -18.264 1.00 56.00 192 GLU A N 1
ATOM 1438 C CA . GLU A 1 192 ? 19.577 -1.033 -18.017 1.00 56.00 192 GLU A CA 1
ATOM 1439 C C . GLU A 1 192 ? 20.526 -0.696 -19.187 1.00 56.00 192 GLU A C 1
ATOM 1441 O O . GLU A 1 192 ? 20.893 -1.521 -20.025 1.00 56.00 192 GLU A O 1
ATOM 1446 N N . GLY A 1 193 ? 20.967 0.557 -19.232 1.00 55.53 193 GLY A N 1
ATOM 1447 C CA . GLY A 1 193 ? 21.828 1.099 -20.281 1.00 55.53 193 GLY A CA 1
ATOM 1448 C C . GLY A 1 193 ? 21.768 2.620 -20.379 1.00 55.53 193 GLY A C 1
ATOM 1449 O O . GLY A 1 193 ? 22.760 3.240 -20.775 1.00 55.53 193 GLY A O 1
ATOM 1450 N N . VAL A 1 194 ? 20.647 3.208 -19.954 1.00 60.78 194 VAL A N 1
ATOM 1451 C CA . VAL A 1 194 ? 20.387 4.649 -19.910 1.00 60.78 194 VAL A CA 1
ATOM 1452 C C . VAL A 1 194 ? 19.721 4.949 -18.566 1.00 60.78 194 VAL A C 1
ATOM 1454 O O . VAL A 1 194 ? 18.509 4.888 -18.424 1.00 60.78 194 VAL A O 1
ATOM 1457 N N . THR A 1 195 ? 20.529 5.264 -17.550 1.00 65.75 195 THR A N 1
ATOM 1458 C CA . THR A 1 195 ? 20.102 5.421 -16.141 1.00 65.75 195 THR A CA 1
ATOM 1459 C C . THR A 1 195 ? 19.199 6.635 -15.871 1.00 65.75 195 THR A C 1
ATOM 1461 O O . THR A 1 195 ? 19.063 7.048 -14.720 1.00 65.75 195 THR A O 1
ATOM 1464 N N . GLU A 1 196 ? 18.667 7.257 -16.918 1.00 84.50 196 GLU A N 1
ATOM 1465 C CA . GLU A 1 196 ? 17.792 8.430 -16.879 1.00 84.50 196 GLU A CA 1
ATOM 1466 C C . GLU A 1 196 ? 16.419 8.160 -17.515 1.00 84.50 196 GLU A C 1
ATOM 1468 O O . GLU A 1 196 ? 15.503 8.936 -17.276 1.00 84.50 196 GLU A O 1
ATOM 1473 N N . ASP A 1 197 ? 16.224 7.057 -18.247 1.00 93.75 197 ASP A N 1
ATOM 1474 C CA . ASP A 1 197 ? 14.962 6.794 -18.947 1.00 93.75 197 ASP A CA 1
ATOM 1475 C C . ASP A 1 197 ? 14.133 5.699 -18.255 1.00 93.75 197 ASP A C 1
ATOM 1477 O O . ASP A 1 197 ? 14.661 4.677 -17.810 1.00 93.75 197 ASP A O 1
ATOM 1481 N N . CYS A 1 198 ? 12.812 5.890 -18.232 1.00 96.44 198 CYS A N 1
ATOM 1482 C CA . CYS A 1 198 ? 11.847 4.858 -17.856 1.00 96.44 198 CYS A CA 1
ATOM 1483 C C . CYS A 1 198 ? 11.512 3.987 -19.074 1.00 96.44 198 CYS A C 1
ATOM 1485 O O . CYS A 1 198 ? 11.057 4.500 -20.099 1.00 96.44 198 CYS A O 1
ATOM 1487 N N . MET A 1 199 ? 11.690 2.671 -18.965 1.00 96.00 199 MET A N 1
ATOM 1488 C CA . MET A 1 199 ? 11.279 1.686 -19.962 1.00 96.00 199 MET A CA 1
ATOM 1489 C C . MET A 1 199 ? 9.899 1.126 -19.612 1.00 96.00 199 MET A C 1
ATOM 1491 O O . MET A 1 199 ? 9.774 0.195 -18.824 1.00 96.00 199 MET A O 1
ATOM 1495 N N . LEU A 1 200 ? 8.843 1.648 -20.237 1.00 97.56 200 LEU A N 1
ATOM 1496 C CA . LEU A 1 200 ? 7.497 1.097 -20.094 1.00 97.56 200 LEU A CA 1
ATOM 1497 C C . LEU A 1 200 ? 7.396 -0.253 -20.815 1.00 97.56 200 LEU A C 1
ATOM 1499 O O . LEU A 1 200 ? 7.690 -0.377 -22.006 1.00 97.56 200 LEU A O 1
ATOM 1503 N N . ASN A 1 201 ? 6.932 -1.289 -20.116 1.00 96.56 201 ASN A N 1
ATOM 1504 C CA . ASN A 1 201 ? 6.897 -2.664 -20.624 1.00 96.56 201 ASN A CA 1
ATOM 1505 C C . ASN A 1 201 ? 5.693 -2.938 -21.557 1.00 96.56 201 ASN A C 1
ATOM 1507 O O . ASN A 1 201 ? 5.112 -4.027 -21.535 1.00 96.56 201 ASN A O 1
ATOM 1511 N N . PHE A 1 202 ? 5.305 -1.944 -22.361 1.00 97.81 202 PHE A N 1
ATOM 1512 C CA . PHE A 1 202 ? 4.219 -2.013 -23.338 1.00 97.81 202 PHE A CA 1
ATOM 1513 C C . PHE A 1 202 ? 4.436 -1.077 -24.535 1.00 97.81 202 PHE A C 1
ATOM 1515 O O . PHE A 1 202 ? 5.256 -0.165 -24.436 1.00 97.81 202 PHE A O 1
ATOM 1522 N N . PRO A 1 203 ? 3.718 -1.279 -25.660 1.00 97.44 203 PRO A N 1
ATOM 1523 C CA . PRO A 1 203 ? 3.890 -0.480 -26.871 1.00 97.44 203 PRO A CA 1
ATOM 1524 C C . PRO A 1 203 ? 3.457 0.977 -26.712 1.00 97.44 203 PRO A C 1
ATOM 1526 O O . PRO A 1 203 ? 2.472 1.285 -26.049 1.00 97.44 203 PRO A O 1
ATOM 1529 N N . SER A 1 204 ? 4.164 1.881 -27.391 1.00 96.38 204 SER A N 1
ATOM 1530 C CA . SER A 1 204 ? 3.848 3.312 -27.371 1.00 96.38 204 SER A CA 1
ATOM 1531 C C . SER A 1 204 ? 2.461 3.610 -27.970 1.00 96.38 204 SER A C 1
ATOM 1533 O O . SER A 1 204 ? 2.164 3.106 -29.057 1.00 96.38 204 SER A O 1
ATOM 1535 N N . PRO A 1 205 ? 1.638 4.482 -27.352 1.00 92.88 205 PRO A N 1
ATOM 1536 C CA . PRO A 1 205 ? 0.327 4.895 -27.874 1.00 92.88 205 PRO A CA 1
ATOM 1537 C C . PRO A 1 205 ? 0.409 5.950 -29.002 1.00 92.88 205 PRO A C 1
ATOM 1539 O O . PRO A 1 205 ? -0.500 6.761 -29.159 1.00 92.88 205 PRO A O 1
ATOM 1542 N N . ASP A 1 206 ? 1.482 5.918 -29.798 1.00 88.06 206 ASP A N 1
ATOM 1543 C CA . ASP A 1 206 ? 1.938 6.944 -30.747 1.00 88.06 206 ASP A CA 1
ATOM 1544 C C . ASP A 1 206 ? 2.428 8.251 -30.089 1.00 88.06 206 ASP A C 1
ATOM 1546 O O . ASP A 1 206 ? 1.708 8.940 -29.373 1.00 88.06 206 ASP A O 1
ATOM 1550 N N . GLY A 1 207 ? 3.660 8.664 -30.403 1.00 88.12 207 GLY A N 1
ATOM 1551 C CA . GLY A 1 207 ? 4.223 9.934 -29.940 1.00 88.12 207 GLY A CA 1
ATOM 1552 C C . GLY A 1 207 ? 5.706 9.848 -29.603 1.00 88.12 207 GLY A C 1
ATOM 1553 O O . GLY A 1 207 ? 6.356 8.828 -29.814 1.00 88.12 207 GLY A O 1
ATOM 1554 N N . THR A 1 208 ? 6.247 10.951 -29.093 1.00 92.00 208 THR A N 1
ATOM 1555 C CA . THR A 1 208 ? 7.576 10.995 -28.476 1.00 92.00 208 THR A CA 1
ATOM 1556 C C . THR A 1 208 ? 7.429 11.575 -27.086 1.00 92.00 208 THR A C 1
ATOM 1558 O O . THR A 1 208 ? 6.835 12.645 -26.936 1.00 92.00 208 THR A O 1
ATOM 1561 N N . TYR A 1 209 ? 8.000 10.890 -26.110 1.00 95.94 209 TYR A N 1
ATOM 1562 C CA . TYR A 1 209 ? 7.904 11.222 -24.700 1.00 95.94 209 TYR A CA 1
ATOM 1563 C C . TYR A 1 209 ? 9.331 11.348 -24.173 1.00 95.94 209 TYR A C 1
ATOM 1565 O O . TYR A 1 209 ? 10.155 10.462 -24.389 1.00 95.94 209 TYR A O 1
ATOM 1573 N N . GLU A 1 210 ? 9.656 12.498 -23.592 1.00 95.44 210 GLU A N 1
ATOM 1574 C CA . GLU A 1 210 ? 11.001 12.761 -23.079 1.00 95.44 210 GLU A CA 1
ATOM 1575 C C . GLU A 1 210 ? 11.292 11.819 -21.904 1.00 95.44 210 GLU A C 1
ATOM 1577 O O . GLU A 1 210 ? 10.453 11.676 -21.017 1.00 95.44 210 GLU A O 1
ATOM 1582 N N . HIS A 1 211 ? 12.451 11.154 -21.940 1.00 95.50 211 HIS A N 1
ATOM 1583 C CA . HIS A 1 211 ? 12.883 10.151 -20.958 1.00 95.50 211 HIS A CA 1
ATOM 1584 C C . HIS A 1 211 ? 11.972 8.924 -20.797 1.00 95.50 211 HIS A C 1
ATOM 1586 O O . HIS A 1 211 ? 12.042 8.221 -19.791 1.00 95.50 211 HIS A O 1
ATOM 1592 N N . VAL A 1 212 ? 11.129 8.629 -21.792 1.00 96.50 212 VAL A N 1
ATOM 1593 C CA . VAL A 1 212 ? 10.284 7.428 -21.788 1.00 96.50 212 VAL A CA 1
ATOM 1594 C C . VAL A 1 212 ? 10.555 6.587 -23.027 1.00 96.50 212 VAL A C 1
ATOM 1596 O O . VAL A 1 212 ? 10.438 7.047 -24.166 1.00 96.50 212 VAL A O 1
ATOM 1599 N N . GLN A 1 213 ? 10.866 5.321 -22.787 1.00 95.12 213 GLN A N 1
ATOM 1600 C CA . GLN A 1 213 ? 10.995 4.276 -23.788 1.00 95.12 213 GLN A CA 1
ATOM 1601 C C . GLN A 1 213 ? 9.864 3.252 -23.633 1.00 95.12 213 GLN A C 1
ATOM 1603 O O . GLN A 1 213 ? 9.195 3.190 -22.605 1.00 95.12 213 GLN A O 1
ATOM 1608 N N . PHE A 1 214 ? 9.629 2.465 -24.682 1.00 96.25 214 PHE A N 1
ATOM 1609 C CA . PHE A 1 214 ? 8.514 1.525 -24.757 1.00 96.25 214 PHE A CA 1
ATOM 1610 C C . PHE A 1 214 ? 8.990 0.178 -25.290 1.00 96.25 214 PHE A C 1
ATOM 1612 O O . PHE A 1 214 ? 9.777 0.116 -26.238 1.00 96.25 214 PHE A O 1
ATOM 1619 N N . SER A 1 215 ? 8.463 -0.903 -24.724 1.00 95.25 215 SER A N 1
ATOM 1620 C CA . SER A 1 215 ? 8.633 -2.245 -25.273 1.00 95.25 215 SER A CA 1
ATOM 1621 C C . SER A 1 215 ? 7.814 -2.425 -26.554 1.00 95.25 215 SER A C 1
ATOM 1623 O O . SER A 1 215 ? 6.690 -1.948 -26.656 1.00 95.25 215 SER A O 1
ATOM 1625 N N . ASP A 1 216 ? 8.321 -3.198 -27.515 1.00 95.50 216 ASP A N 1
ATOM 1626 C CA . ASP A 1 216 ? 7.577 -3.534 -28.742 1.00 95.50 216 ASP A CA 1
ATOM 1627 C C . ASP A 1 216 ? 6.367 -4.456 -28.493 1.00 95.50 216 ASP A C 1
ATOM 1629 O O . ASP A 1 216 ? 5.529 -4.656 -29.376 1.00 95.50 216 ASP A O 1
ATOM 1633 N N . THR A 1 217 ? 6.280 -5.063 -27.309 1.00 96.44 217 THR A N 1
ATOM 1634 C CA . THR A 1 217 ? 5.229 -6.015 -26.941 1.00 96.44 217 THR A CA 1
ATOM 1635 C C . THR A 1 217 ? 4.650 -5.678 -25.585 1.00 96.44 217 THR A C 1
ATOM 1637 O O . THR A 1 217 ? 5.393 -5.317 -24.676 1.00 96.44 217 THR A O 1
ATOM 1640 N N . ASP A 1 218 ? 3.346 -5.885 -25.431 1.00 97.88 218 ASP A N 1
ATOM 1641 C CA . ASP A 1 218 ? 2.704 -5.828 -24.123 1.00 97.88 218 ASP A CA 1
ATOM 1642 C C . ASP A 1 218 ? 3.123 -7.039 -23.286 1.00 97.88 218 ASP A C 1
ATOM 1644 O O . ASP A 1 218 ? 3.006 -8.187 -23.728 1.00 97.88 218 ASP A O 1
ATOM 1648 N N . GLN A 1 219 ? 3.657 -6.775 -22.097 1.00 97.62 219 GLN A N 1
ATOM 1649 C CA . GLN A 1 219 ? 4.108 -7.814 -21.180 1.00 97.62 219 GLN A CA 1
ATOM 1650 C C . GLN A 1 219 ? 3.123 -8.049 -20.025 1.00 97.62 219 GLN A C 1
ATOM 1652 O O . GLN A 1 219 ? 3.287 -9.023 -19.286 1.00 97.62 219 GLN A O 1
ATOM 1657 N N . ASN A 1 220 ? 2.117 -7.192 -19.839 1.00 98.50 220 ASN A N 1
ATOM 1658 C CA . ASN A 1 220 ? 1.322 -7.107 -18.612 1.00 98.50 220 ASN A CA 1
ATOM 1659 C C . ASN A 1 220 ? -0.118 -7.598 -18.779 1.00 98.50 220 ASN A C 1
ATOM 1661 O O . ASN A 1 220 ? -0.631 -8.204 -17.842 1.00 98.50 220 ASN A O 1
ATOM 1665 N N . GLU A 1 221 ? -0.733 -7.422 -19.951 1.00 98.50 221 GLU A N 1
ATOM 1666 C CA . GLU A 1 221 ? -2.166 -7.680 -20.177 1.00 98.50 221 GLU A CA 1
ATOM 1667 C C . GLU A 1 221 ? -2.603 -9.074 -19.690 1.00 98.50 221 GLU A C 1
ATOM 1669 O O . GLU A 1 221 ? -3.549 -9.214 -18.922 1.00 98.50 221 GLU A O 1
ATOM 1674 N N . ALA A 1 222 ? -1.848 -10.121 -20.042 1.00 98.56 222 ALA A N 1
ATOM 1675 C CA . ALA A 1 222 ? -2.180 -11.497 -19.660 1.00 98.56 222 ALA A CA 1
ATOM 1676 C C . ALA A 1 222 ? -2.129 -11.758 -18.140 1.00 98.56 222 ALA A C 1
ATOM 1678 O O . ALA A 1 222 ? -2.737 -12.718 -17.663 1.00 98.56 222 ALA A O 1
ATOM 1679 N N . TYR A 1 223 ? -1.377 -10.952 -17.386 1.00 98.81 223 TYR A N 1
ATOM 1680 C CA . TYR A 1 223 ? -1.305 -11.031 -15.926 1.00 98.81 223 TYR A CA 1
ATOM 1681 C C . TYR A 1 223 ? -2.454 -10.256 -15.288 1.00 98.81 223 TYR A C 1
ATOM 1683 O O . TYR A 1 223 ? -3.116 -10.794 -14.405 1.00 98.81 223 TYR A O 1
ATOM 1691 N N . LEU A 1 224 ? -2.745 -9.051 -15.784 1.00 98.88 224 LEU A N 1
ATOM 1692 C CA . LEU A 1 224 ? -3.873 -8.245 -15.316 1.00 98.88 224 LEU A CA 1
ATOM 1693 C C . LEU A 1 224 ? -5.215 -8.949 -15.574 1.00 98.88 224 LEU A C 1
ATOM 1695 O O . LEU A 1 224 ? -6.038 -9.027 -14.667 1.00 98.88 224 LEU A O 1
ATOM 1699 N N . ASP A 1 225 ? -5.385 -9.596 -16.733 1.00 98.88 225 ASP A N 1
ATOM 1700 C CA . ASP A 1 225 ? -6.535 -10.468 -17.025 1.00 98.88 225 ASP A CA 1
ATOM 1701 C C . ASP A 1 225 ? -6.696 -11.596 -15.988 1.00 98.88 225 ASP A C 1
ATOM 1703 O O . ASP A 1 225 ? -7.810 -11.959 -15.597 1.00 98.88 225 ASP A O 1
ATOM 1707 N N . ALA A 1 226 ? -5.582 -12.186 -15.544 1.00 98.88 226 ALA A N 1
ATOM 1708 C CA . ALA A 1 226 ? -5.606 -13.245 -14.541 1.00 98.88 226 ALA A CA 1
ATOM 1709 C C . ALA A 1 226 ? -5.956 -12.697 -13.150 1.00 98.88 226 ALA A C 1
ATOM 1711 O O . ALA A 1 226 ? -6.710 -13.343 -12.421 1.00 98.88 226 ALA A O 1
ATOM 1712 N N . PHE A 1 227 ? -5.458 -11.510 -12.798 1.00 98.81 227 PHE A N 1
ATOM 1713 C CA . PHE A 1 227 ? -5.777 -10.841 -11.536 1.00 98.81 227 PHE A CA 1
ATOM 1714 C C . PHE A 1 227 ? -7.245 -10.415 -11.484 1.00 98.81 227 PHE A C 1
ATOM 1716 O O . PHE A 1 227 ? -7.912 -10.670 -10.483 1.00 98.81 227 PHE A O 1
ATOM 1723 N N . ASP A 1 228 ? -7.786 -9.884 -12.582 1.00 98.81 228 ASP A N 1
ATOM 1724 C CA . ASP A 1 228 ? -9.214 -9.592 -12.726 1.00 98.81 228 ASP A CA 1
ATOM 1725 C C . ASP A 1 228 ? -10.067 -10.847 -12.525 1.00 98.81 228 ASP A C 1
ATOM 1727 O O . ASP A 1 228 ? -11.044 -10.839 -11.772 1.00 98.81 228 ASP A O 1
ATOM 1731 N N . ALA A 1 229 ? -9.693 -11.947 -13.186 1.00 98.69 229 ALA A N 1
ATOM 1732 C CA . ALA A 1 229 ? -10.417 -13.211 -13.097 1.00 98.69 229 ALA A CA 1
ATOM 1733 C C . ALA A 1 229 ? -10.389 -13.811 -11.681 1.00 98.69 229 ALA A C 1
ATOM 1735 O O . ALA A 1 229 ? -11.347 -14.482 -11.287 1.00 98.69 229 ALA A O 1
ATOM 1736 N N . ALA A 1 230 ? -9.312 -13.572 -10.932 1.00 98.38 230 ALA A N 1
ATOM 1737 C CA . ALA A 1 230 ? -9.143 -14.016 -9.553 1.00 98.38 230 ALA A CA 1
ATOM 1738 C C . ALA A 1 230 ? -9.713 -13.027 -8.514 1.00 98.38 230 ALA A C 1
ATOM 1740 O O . ALA A 1 230 ? -9.831 -13.373 -7.339 1.00 98.38 230 ALA A O 1
ATOM 1741 N N . GLY A 1 231 ? -10.096 -11.814 -8.931 1.00 97.94 231 GLY A N 1
ATOM 1742 C CA . GLY A 1 231 ? -10.546 -10.753 -8.028 1.00 97.94 231 GLY A CA 1
ATOM 1743 C C . GLY A 1 231 ? -9.437 -10.259 -7.097 1.00 97.94 231 GLY A C 1
ATOM 1744 O O . GLY A 1 231 ? -9.699 -9.999 -5.926 1.00 97.94 231 GLY A O 1
ATOM 1745 N N . HIS A 1 232 ? -8.199 -10.218 -7.587 1.00 98.19 232 HIS A N 1
ATOM 1746 C CA . HIS A 1 232 ? -7.039 -9.721 -6.847 1.00 98.19 232 HIS A CA 1
ATOM 1747 C C . HIS A 1 232 ? -6.815 -8.234 -7.113 1.00 98.19 232 HIS A C 1
ATOM 1749 O O . HIS A 1 232 ? -7.256 -7.714 -8.136 1.00 98.19 232 HIS A O 1
ATOM 1755 N N . GLU A 1 233 ? -6.103 -7.564 -6.211 1.00 97.88 233 GLU A N 1
ATOM 1756 C CA . GLU A 1 233 ? -5.785 -6.139 -6.332 1.00 97.88 233 GLU A CA 1
ATOM 1757 C C . GLU A 1 233 ? -4.334 -5.924 -6.787 1.00 97.88 233 GLU A C 1
ATOM 1759 O O . GLU A 1 233 ? -3.425 -6.654 -6.392 1.00 97.88 233 GLU A O 1
ATOM 1764 N N . VAL A 1 234 ? -4.082 -4.908 -7.610 1.00 98.75 234 VAL A N 1
ATOM 1765 C CA . VAL A 1 234 ? -2.742 -4.602 -8.118 1.00 98.75 234 VAL A CA 1
ATOM 1766 C C . VAL A 1 234 ? -2.471 -3.107 -8.167 1.00 98.75 234 VAL A C 1
ATOM 1768 O O . VAL A 1 234 ? -3.253 -2.311 -8.692 1.00 98.75 234 VAL A O 1
ATOM 1771 N N . TRP A 1 235 ? -1.303 -2.734 -7.659 1.00 98.81 235 TRP A N 1
ATOM 1772 C CA . TRP A 1 235 ? -0.701 -1.447 -7.943 1.00 98.81 235 TRP A CA 1
ATOM 1773 C C . TRP A 1 235 ? 0.161 -1.507 -9.202 1.00 98.81 235 TRP A C 1
ATOM 1775 O O . TRP A 1 235 ? 0.963 -2.431 -9.363 1.00 98.81 235 TRP A O 1
ATOM 1785 N N . LEU A 1 236 ? 0.074 -0.478 -10.044 1.00 98.94 236 LEU A N 1
ATOM 1786 C CA . LEU A 1 236 ? 0.944 -0.324 -11.209 1.00 98.94 236 LEU A CA 1
ATOM 1787 C C . LEU A 1 236 ? 2.103 0.618 -10.869 1.00 98.94 236 LEU A C 1
ATOM 1789 O O . LEU A 1 236 ? 1.890 1.817 -10.698 1.00 98.94 236 LEU A O 1
ATOM 1793 N N . GLN A 1 237 ? 3.317 0.080 -10.747 1.00 98.88 237 GLN A N 1
ATOM 1794 C CA . GLN A 1 237 ? 4.508 0.833 -10.342 1.00 98.88 237 GLN A CA 1
ATOM 1795 C C . GLN A 1 237 ? 5.380 1.237 -11.533 1.00 98.88 237 GLN A C 1
ATOM 1797 O O . GLN A 1 237 ? 5.601 0.434 -12.444 1.00 98.88 237 GLN A O 1
ATOM 1802 N N . VAL A 1 238 ? 5.981 2.426 -11.445 1.00 98.62 238 VAL A N 1
ATOM 1803 C CA . VAL A 1 238 ? 7.117 2.833 -12.283 1.00 98.62 238 VAL A CA 1
ATOM 1804 C C . VAL A 1 238 ? 8.388 3.123 -11.476 1.00 98.62 238 VAL A C 1
ATOM 1806 O O . VAL A 1 238 ? 8.340 3.657 -10.366 1.00 98.62 238 VAL A O 1
ATOM 1809 N N . GLU A 1 239 ? 9.531 2.819 -12.082 1.00 97.38 239 GLU A N 1
ATOM 1810 C CA . GLU A 1 239 ? 10.850 3.384 -11.794 1.00 97.38 239 GLU A CA 1
ATOM 1811 C C . GLU A 1 239 ? 11.086 4.490 -12.831 1.00 97.38 239 GLU A C 1
ATOM 1813 O O . GLU A 1 239 ? 11.321 4.221 -14.009 1.00 97.38 239 GLU A O 1
ATOM 1818 N N . SER A 1 240 ? 10.898 5.751 -12.436 1.00 96.56 240 SER A N 1
ATOM 1819 C CA . SER A 1 240 ? 10.630 6.815 -13.416 1.00 96.56 240 SER A CA 1
ATOM 1820 C C . SER A 1 240 ? 11.849 7.343 -14.162 1.00 96.56 240 SER A C 1
ATOM 1822 O O . SER A 1 240 ? 11.685 8.006 -15.185 1.00 96.56 240 SER A O 1
ATOM 1824 N N . GLY A 1 241 ? 13.052 7.160 -13.618 1.00 95.25 241 GLY A N 1
ATOM 1825 C CA . GLY A 1 241 ? 14.203 7.938 -14.059 1.00 95.25 241 GLY A CA 1
ATOM 1826 C C . GLY A 1 241 ? 13.887 9.440 -14.035 1.00 95.25 241 GLY A C 1
ATOM 1827 O O . GLY A 1 241 ? 13.267 9.948 -13.092 1.00 95.25 241 GLY A O 1
ATOM 1828 N N . ASP A 1 242 ? 14.249 10.134 -15.109 1.00 95.38 242 ASP A N 1
ATOM 1829 C CA . ASP A 1 242 ? 14.036 11.566 -15.328 1.00 95.38 242 ASP A CA 1
ATOM 1830 C C . ASP A 1 242 ? 12.712 11.893 -16.042 1.00 95.38 242 ASP A C 1
ATOM 1832 O O . ASP A 1 242 ? 12.418 13.067 -16.289 1.00 95.38 242 ASP A O 1
ATOM 1836 N N . ALA A 1 243 ? 11.893 10.885 -16.361 1.00 97.00 243 ALA A N 1
ATOM 1837 C CA . ALA A 1 243 ? 10.594 11.100 -16.985 1.00 97.00 243 ALA A CA 1
ATOM 1838 C C . ALA A 1 243 ? 9.660 11.938 -16.102 1.00 97.00 243 ALA A C 1
ATOM 1840 O O . ALA A 1 243 ? 9.640 11.833 -14.872 1.00 97.00 243 ALA A O 1
ATOM 1841 N N . ASP A 1 244 ? 8.831 12.759 -16.750 1.00 97.81 244 ASP A N 1
ATOM 1842 C CA . ASP A 1 244 ? 7.781 13.499 -16.057 1.00 97.81 244 ASP A CA 1
ATOM 1843 C C . ASP A 1 244 ? 6.740 12.531 -15.476 1.00 97.81 244 ASP A C 1
ATOM 1845 O O . ASP A 1 244 ? 6.105 11.755 -16.191 1.00 97.81 244 ASP A O 1
ATOM 1849 N N . MET A 1 245 ? 6.540 12.605 -14.161 1.00 98.62 245 MET A N 1
ATOM 1850 C CA . MET A 1 245 ? 5.687 11.656 -13.451 1.00 98.62 245 MET A CA 1
ATOM 1851 C C . MET A 1 245 ? 4.214 11.750 -13.867 1.00 98.62 245 MET A C 1
ATOM 1853 O O . MET A 1 245 ? 3.551 10.724 -13.966 1.00 98.62 245 MET A O 1
ATOM 1857 N N . ASN A 1 246 ? 3.692 12.949 -14.162 1.00 98.50 246 ASN A N 1
ATOM 1858 C CA . ASN A 1 246 ? 2.305 13.082 -14.632 1.00 98.50 246 ASN A CA 1
ATOM 1859 C C . ASN A 1 246 ? 2.122 12.395 -15.990 1.00 98.50 246 ASN A C 1
ATOM 1861 O O . ASN A 1 246 ? 1.119 11.725 -16.216 1.00 98.50 246 ASN A O 1
ATOM 1865 N N . THR A 1 247 ? 3.123 12.504 -16.863 1.00 98.50 247 THR A N 1
ATOM 1866 C CA . THR A 1 247 ? 3.152 11.800 -18.146 1.00 98.50 247 THR A CA 1
ATOM 1867 C C . THR A 1 247 ? 3.153 10.283 -17.955 1.00 98.50 247 THR A C 1
ATOM 1869 O O . THR A 1 247 ? 2.396 9.594 -18.634 1.00 98.50 247 THR A O 1
ATOM 1872 N N . LEU A 1 248 ? 3.941 9.750 -17.014 1.00 98.81 248 LEU A N 1
ATOM 1873 C CA . LEU A 1 248 ? 3.934 8.315 -16.699 1.00 98.81 248 LEU A CA 1
ATOM 1874 C C . LEU A 1 248 ? 2.595 7.845 -16.113 1.00 98.81 248 LEU A C 1
ATOM 1876 O O . LEU A 1 248 ? 2.082 6.815 -16.549 1.00 98.81 248 LEU A O 1
ATOM 1880 N N . ILE A 1 249 ? 2.012 8.607 -15.179 1.00 98.88 249 ILE A N 1
ATOM 1881 C CA . ILE A 1 249 ? 0.684 8.333 -14.605 1.00 98.88 249 ILE A CA 1
ATOM 1882 C C . ILE A 1 249 ? -0.353 8.228 -15.727 1.00 98.88 249 ILE A C 1
ATOM 1884 O O . ILE A 1 249 ? -1.074 7.234 -15.806 1.00 98.88 249 ILE A O 1
ATOM 1888 N N . ASP A 1 250 ? -0.386 9.210 -16.633 1.00 98.69 250 ASP A N 1
ATOM 1889 C CA . ASP A 1 250 ? -1.316 9.216 -17.759 1.00 98.69 250 ASP A CA 1
ATOM 1890 C C . ASP A 1 250 ? -1.083 8.037 -18.706 1.00 98.69 250 ASP A C 1
ATOM 1892 O O . ASP A 1 250 ? -2.039 7.372 -19.097 1.00 98.69 250 ASP A O 1
ATOM 1896 N N . LEU A 1 251 ? 0.163 7.756 -19.089 1.00 98.81 251 LEU A N 1
ATOM 1897 C CA . LEU A 1 251 ? 0.478 6.659 -20.008 1.00 98.81 251 LEU A CA 1
ATOM 1898 C C . LEU A 1 251 ? 0.058 5.299 -19.445 1.00 98.81 251 LEU A C 1
ATOM 1900 O O . LEU A 1 251 ? -0.568 4.510 -20.150 1.00 98.81 251 LEU A O 1
ATOM 1904 N N . VAL A 1 252 ? 0.377 5.033 -18.179 1.00 98.88 252 VAL A N 1
ATOM 1905 C CA . VAL A 1 252 ? 0.095 3.750 -17.527 1.00 98.88 252 VAL A CA 1
ATOM 1906 C C . VAL A 1 252 ? -1.395 3.583 -17.240 1.00 98.88 252 VAL A C 1
ATOM 1908 O O . VAL A 1 252 ? -1.966 2.545 -17.576 1.00 98.88 252 VAL A O 1
ATOM 1911 N N . LEU A 1 253 ? -2.050 4.586 -16.645 1.00 98.81 253 LEU A N 1
ATOM 1912 C CA . LEU A 1 253 ? -3.459 4.465 -16.262 1.00 98.81 253 LEU A CA 1
ATOM 1913 C C . LEU A 1 253 ? -4.403 4.526 -17.468 1.00 98.81 253 LEU A C 1
ATOM 1915 O O . LEU A 1 253 ? -5.441 3.872 -17.438 1.00 98.81 253 LEU A O 1
ATOM 1919 N N . ASN A 1 254 ? -4.039 5.204 -18.563 1.00 98.38 254 ASN A N 1
ATOM 1920 C CA . ASN A 1 254 ? -4.800 5.091 -19.812 1.00 98.38 254 ASN A CA 1
ATOM 1921 C C . ASN A 1 254 ? -4.659 3.708 -20.465 1.00 98.38 254 ASN A C 1
ATOM 1923 O O . ASN A 1 254 ? -5.585 3.274 -21.149 1.00 98.38 254 ASN A O 1
ATOM 1927 N N . GLN A 1 255 ? -3.513 3.040 -20.291 1.00 98.50 255 GLN A N 1
ATOM 1928 C CA . GLN A 1 255 ? -3.261 1.722 -20.875 1.00 98.50 255 GLN A CA 1
ATOM 1929 C C . GLN A 1 255 ? -3.943 0.594 -20.089 1.00 98.50 255 GLN A C 1
ATOM 1931 O O . GLN A 1 255 ? -4.464 -0.333 -20.703 1.00 98.50 255 GLN A O 1
ATOM 1936 N N . TYR A 1 256 ? -3.929 0.658 -18.753 1.00 98.75 256 TYR A N 1
ATOM 1937 C CA . TYR A 1 256 ? -4.346 -0.460 -17.895 1.00 98.75 256 TYR A CA 1
ATOM 1938 C C . TYR A 1 256 ? -5.444 -0.127 -16.883 1.00 98.75 256 TYR A C 1
ATOM 1940 O O . TYR A 1 256 ? -5.979 -1.029 -16.242 1.00 98.75 256 TYR A O 1
ATOM 1948 N N . GLY A 1 257 ? -5.825 1.140 -16.723 1.00 98.00 257 GLY A N 1
ATOM 1949 C CA . GLY A 1 257 ? -6.806 1.564 -15.720 1.00 98.00 257 GLY A CA 1
ATOM 1950 C C . GLY A 1 257 ? -8.230 1.047 -15.955 1.00 98.00 257 GLY A C 1
ATOM 1951 O O . GLY A 1 257 ? -9.108 1.316 -15.146 1.00 98.00 257 GLY A O 1
ATOM 1952 N N . GLN A 1 258 ? -8.500 0.330 -17.046 1.00 97.12 258 GLN A N 1
ATOM 1953 C CA . GLN A 1 258 ? -9.761 -0.381 -17.274 1.00 97.12 258 GLN A CA 1
ATOM 1954 C C . GLN A 1 258 ? -9.880 -1.696 -16.489 1.00 97.12 258 GLN A C 1
ATOM 1956 O O . GLN A 1 258 ? -10.995 -2.207 -16.356 1.00 97.12 258 GLN A O 1
ATOM 1961 N N . HIS A 1 259 ? -8.761 -2.262 -16.026 1.00 98.69 259 HIS A N 1
ATOM 1962 C CA . HIS A 1 259 ? -8.751 -3.533 -15.304 1.00 98.69 259 HIS A CA 1
ATOM 1963 C C . HIS A 1 259 ? -9.328 -3.343 -13.894 1.00 98.69 259 HIS A C 1
ATOM 1965 O O . HIS A 1 259 ? -8.804 -2.522 -13.141 1.00 98.69 259 HIS A O 1
ATOM 1971 N N . PRO A 1 260 ? -10.388 -4.073 -13.495 1.00 98.06 260 PRO A N 1
ATOM 1972 C CA . PRO A 1 260 ? -10.964 -3.966 -12.154 1.00 98.06 260 PRO A CA 1
ATOM 1973 C C . PRO A 1 260 ? -10.006 -4.356 -11.022 1.00 98.06 260 PRO A C 1
ATOM 1975 O O . PRO A 1 260 ? -10.270 -3.981 -9.883 1.00 98.06 260 PRO A O 1
ATOM 1978 N N . SER A 1 261 ? -8.935 -5.099 -11.309 1.00 98.44 261 SER A N 1
ATOM 1979 C CA . SER A 1 261 ? -7.865 -5.386 -10.349 1.00 98.44 261 SER A CA 1
ATOM 1980 C C . SER A 1 261 ? -7.003 -4.163 -10.020 1.00 98.44 261 SER A C 1
ATOM 1982 O O . SER A 1 261 ? -6.392 -4.126 -8.954 1.00 98.44 261 SER A O 1
ATOM 1984 N N . VAL A 1 262 ? -6.932 -3.152 -10.893 1.00 98.81 262 VAL A N 1
ATOM 1985 C CA . VAL A 1 262 ? -6.067 -1.983 -10.680 1.00 98.81 262 VAL A CA 1
ATOM 1986 C C . VAL A 1 262 ? -6.654 -1.091 -9.593 1.00 98.81 262 VAL A C 1
ATOM 1988 O O . VAL A 1 262 ? -7.774 -0.601 -9.712 1.00 98.81 262 VAL A O 1
ATOM 1991 N N . ILE A 1 263 ? -5.868 -0.846 -8.544 1.00 98.00 263 ILE A N 1
ATOM 1992 C CA . ILE A 1 263 ? -6.262 0.005 -7.408 1.00 98.00 263 ILE A CA 1
ATOM 1993 C C . ILE A 1 263 ? -5.558 1.366 -7.400 1.00 98.00 263 ILE A C 1
ATOM 1995 O O . ILE A 1 263 ? -5.927 2.268 -6.646 1.00 98.00 263 ILE A O 1
ATOM 1999 N N . GLY A 1 264 ? -4.573 1.553 -8.277 1.00 98.62 264 GLY A N 1
ATOM 2000 C CA . GLY A 1 264 ? -3.924 2.840 -8.464 1.00 98.62 264 GLY A CA 1
ATOM 2001 C C . GLY A 1 264 ? -2.503 2.730 -8.989 1.00 98.62 264 GLY A C 1
ATOM 2002 O O . GLY A 1 264 ? -2.159 1.802 -9.726 1.00 98.62 264 GLY A O 1
ATOM 2003 N N . PHE A 1 265 ? -1.684 3.706 -8.612 1.00 98.94 265 PHE A N 1
ATOM 2004 C CA . PHE A 1 265 ? -0.369 3.934 -9.198 1.00 98.94 265 PHE A CA 1
ATOM 2005 C C . PHE A 1 265 ? 0.715 4.033 -8.126 1.00 98.94 265 PHE A C 1
ATOM 2007 O O . PHE A 1 265 ? 0.496 4.600 -7.056 1.00 98.94 265 PHE A O 1
ATOM 2014 N N . GLY A 1 266 ? 1.889 3.498 -8.437 1.00 98.81 266 GLY A N 1
ATOM 2015 C CA . GLY A 1 266 ? 3.036 3.435 -7.547 1.00 98.81 266 GLY A CA 1
ATOM 2016 C C . GLY A 1 266 ? 4.254 4.160 -8.093 1.00 98.81 266 GLY A C 1
ATOM 2017 O O . GLY A 1 266 ? 4.629 3.976 -9.252 1.00 98.81 266 GLY A O 1
ATOM 2018 N N . VAL A 1 267 ? 4.925 4.922 -7.233 1.00 98.75 267 VAL A N 1
ATOM 2019 C CA . VAL A 1 267 ? 6.212 5.553 -7.549 1.00 98.75 267 VAL A CA 1
ATOM 2020 C C . VAL A 1 267 ? 7.318 4.912 -6.729 1.00 98.75 267 VAL A C 1
ATOM 2022 O O . VAL A 1 267 ? 7.298 4.960 -5.497 1.00 98.75 267 VAL A O 1
ATOM 2025 N N . ASP A 1 268 ? 8.311 4.357 -7.419 1.00 98.19 268 ASP A N 1
ATOM 2026 C CA . ASP A 1 268 ? 9.581 3.981 -6.812 1.00 98.19 268 ASP A CA 1
ATOM 2027 C C . ASP A 1 268 ? 10.497 5.208 -6.722 1.00 98.19 268 ASP A C 1
ATOM 2029 O O . ASP A 1 268 ? 11.174 5.582 -7.685 1.00 98.19 268 ASP A O 1
ATOM 2033 N N . ALA A 1 269 ? 10.469 5.894 -5.578 1.00 98.00 269 ALA A N 1
ATOM 2034 C CA . ALA A 1 269 ? 11.153 7.172 -5.425 1.00 98.00 269 ALA A CA 1
ATOM 2035 C C . ALA A 1 269 ? 12.683 7.030 -5.374 1.00 98.00 269 ALA A C 1
ATOM 2037 O O . ALA A 1 269 ? 13.372 8.033 -5.556 1.00 98.00 269 ALA A O 1
ATOM 2038 N N . GLU A 1 270 ? 13.225 5.815 -5.197 1.00 95.62 270 GLU A N 1
ATOM 2039 C CA . GLU A 1 270 ? 14.667 5.550 -5.347 1.00 95.62 270 GLU A CA 1
ATOM 2040 C C . GLU A 1 270 ? 15.160 5.940 -6.752 1.00 95.62 270 GLU A C 1
ATOM 2042 O O . GLU A 1 270 ? 16.307 6.354 -6.926 1.00 95.62 270 GLU A O 1
ATOM 2047 N N . TRP A 1 271 ? 14.275 5.868 -7.749 1.00 95.81 271 TRP A N 1
ATOM 2048 C CA . TRP A 1 271 ? 14.586 6.135 -9.151 1.00 95.81 271 TRP A CA 1
ATOM 2049 C C . TRP A 1 271 ? 14.069 7.485 -9.649 1.00 95.81 271 TRP A C 1
ATOM 2051 O O . TRP A 1 271 ? 14.258 7.819 -10.817 1.00 95.81 271 TRP A O 1
ATOM 2061 N N . TYR A 1 272 ? 13.439 8.288 -8.787 1.00 96.50 272 TYR A N 1
ATOM 2062 C CA . TYR A 1 272 ? 12.912 9.591 -9.180 1.00 96.50 272 TYR A CA 1
ATOM 2063 C C . TYR A 1 272 ? 14.040 10.595 -9.430 1.00 96.50 272 TYR A C 1
ATOM 2065 O O . TYR A 1 272 ? 14.758 10.973 -8.504 1.00 96.50 272 TYR A O 1
ATOM 2073 N N . LYS A 1 273 ? 14.182 11.067 -10.675 1.00 94.50 273 LYS A N 1
ATOM 2074 C CA . LYS A 1 273 ? 15.275 11.952 -11.114 1.00 94.50 273 LYS A CA 1
ATOM 2075 C C . LYS A 1 273 ? 16.654 11.355 -10.806 1.00 94.50 273 LYS A C 1
ATOM 2077 O O . LYS A 1 273 ? 17.534 12.024 -10.252 1.00 94.50 273 LYS A O 1
ATOM 2082 N N . SER A 1 274 ? 16.830 10.075 -11.132 1.00 90.06 274 SER A N 1
ATOM 2083 C CA . SER A 1 274 ? 18.038 9.283 -10.854 1.00 90.06 274 SER A CA 1
ATOM 2084 C C . SER A 1 274 ? 19.318 9.844 -11.485 1.00 90.06 274 SER A C 1
ATOM 2086 O O . SER A 1 274 ? 20.414 9.526 -11.019 1.00 90.06 274 SER A O 1
ATOM 2088 N N . SER A 1 275 ? 19.223 10.711 -12.502 1.00 91.00 275 SER A N 1
ATOM 2089 C CA . SER A 1 275 ? 20.396 11.410 -13.050 1.00 91.00 275 SER A CA 1
ATOM 2090 C C . SER A 1 275 ? 20.973 12.463 -12.091 1.00 91.00 275 SER A C 1
ATOM 2092 O O . SER A 1 275 ? 22.137 12.859 -12.220 1.00 91.00 275 SER A O 1
ATOM 2094 N N . GLN A 1 276 ? 20.172 12.926 -11.125 1.00 91.31 276 GLN A N 1
ATOM 2095 C CA . GLN A 1 276 ? 20.501 14.045 -10.241 1.00 91.31 276 GLN A CA 1
ATOM 2096 C C . GLN A 1 276 ? 21.050 13.572 -8.894 1.00 91.31 276 GLN A C 1
ATOM 2098 O O . GLN A 1 276 ? 21.993 14.170 -8.377 1.00 91.31 276 GLN A O 1
ATOM 2103 N N . GLU A 1 277 ? 20.492 12.494 -8.339 1.00 89.94 277 GLU A N 1
ATOM 2104 C CA . GLU A 1 277 ? 20.848 11.952 -7.026 1.00 89.94 277 GLU A CA 1
ATOM 2105 C C . GLU A 1 277 ? 20.867 10.417 -7.052 1.00 89.94 277 GLU A C 1
ATOM 2107 O O . GLU A 1 277 ? 20.038 9.774 -7.685 1.00 89.94 277 GLU A O 1
ATOM 2112 N N . THR A 1 278 ? 21.814 9.807 -6.330 1.00 87.75 278 THR A N 1
ATOM 2113 C CA . THR A 1 278 ? 22.077 8.350 -6.389 1.00 87.75 278 THR A CA 1
ATOM 2114 C C . THR A 1 278 ? 20.919 7.471 -5.903 1.00 87.75 278 THR A C 1
ATOM 2116 O O . THR A 1 278 ? 20.875 6.301 -6.258 1.00 87.75 278 THR A O 1
ATOM 2119 N N . TYR A 1 279 ? 20.023 8.012 -5.078 1.00 91.81 279 TYR A N 1
ATOM 2120 C CA . TYR A 1 279 ? 18.836 7.315 -4.560 1.00 91.81 279 TYR A CA 1
ATOM 2121 C C . TYR A 1 279 ? 17.593 8.176 -4.780 1.00 91.81 279 TYR A C 1
ATOM 2123 O O . TYR A 1 279 ? 16.777 8.348 -3.882 1.00 91.81 279 TYR A O 1
ATOM 2131 N N . GLY A 1 280 ? 17.557 8.837 -5.933 1.00 94.56 280 GLY A N 1
ATOM 2132 C CA . GLY A 1 280 ? 16.496 9.749 -6.300 1.00 94.56 280 GLY A CA 1
ATOM 2133 C C . GLY A 1 280 ? 16.499 11.058 -5.513 1.00 94.56 280 GLY A C 1
ATOM 2134 O O . GLY A 1 280 ? 17.095 11.215 -4.440 1.00 94.56 280 GLY A O 1
ATOM 2135 N N . VAL A 1 281 ? 15.838 12.047 -6.099 1.00 96.38 281 VAL A N 1
ATOM 2136 C CA . VAL A 1 281 ? 15.580 13.339 -5.466 1.00 96.38 281 VAL A CA 1
ATOM 2137 C C . VAL A 1 281 ? 14.432 13.170 -4.464 1.00 96.38 281 VAL A C 1
ATOM 2139 O O . VAL A 1 281 ? 13.443 12.521 -4.796 1.00 96.38 281 VAL A O 1
ATOM 2142 N N . PRO A 1 282 ? 14.502 13.760 -3.256 1.00 98.19 282 PRO A N 1
ATOM 2143 C CA . PRO A 1 282 ? 13.381 13.726 -2.323 1.00 98.19 282 PRO A CA 1
ATOM 2144 C C . PRO A 1 282 ? 12.098 14.299 -2.932 1.00 98.19 282 PRO A C 1
ATOM 2146 O O . PRO A 1 282 ? 12.097 15.425 -3.437 1.00 98.19 282 PRO A O 1
ATOM 2149 N N . VAL A 1 283 ? 11.007 13.540 -2.841 1.00 98.69 283 VAL A N 1
ATOM 2150 C CA . VAL A 1 283 ? 9.677 13.972 -3.281 1.00 98.69 283 VAL A CA 1
ATOM 2151 C C . VAL A 1 283 ? 9.168 15.054 -2.333 1.00 98.69 283 VAL A C 1
ATOM 2153 O O . VAL A 1 283 ? 9.126 14.875 -1.116 1.00 98.69 283 VAL A O 1
ATOM 2156 N N . THR A 1 284 ? 8.779 16.202 -2.879 1.00 98.56 284 THR A N 1
ATOM 2157 C CA . THR A 1 284 ? 8.230 17.308 -2.086 1.00 98.56 284 THR A CA 1
ATOM 2158 C C . THR A 1 284 ? 6.736 17.134 -1.805 1.00 98.56 284 THR A C 1
ATOM 2160 O O . THR A 1 284 ? 6.026 16.465 -2.551 1.00 98.56 284 THR A O 1
ATOM 2163 N N . ASP A 1 285 ? 6.225 17.818 -0.773 1.00 97.31 285 ASP A N 1
ATOM 2164 C CA . ASP A 1 285 ? 4.783 17.869 -0.466 1.00 97.31 285 ASP A CA 1
ATOM 2165 C C . ASP A 1 285 ? 3.941 18.303 -1.686 1.00 97.31 285 ASP A C 1
ATOM 2167 O O . ASP A 1 285 ? 2.875 17.752 -1.938 1.00 97.31 285 ASP A O 1
ATOM 2171 N N . VAL A 1 286 ? 4.443 19.268 -2.469 1.00 97.12 286 VAL A N 1
ATOM 2172 C CA . VAL A 1 286 ? 3.758 19.805 -3.660 1.00 97.12 286 VAL A CA 1
ATOM 2173 C C . VAL A 1 286 ? 3.741 18.797 -4.808 1.00 97.12 286 VAL A C 1
ATOM 2175 O O . VAL A 1 286 ? 2.749 18.707 -5.527 1.00 97.12 286 VAL A O 1
ATOM 2178 N N . GLU A 1 287 ? 4.830 18.051 -5.004 1.00 98.69 287 GLU A N 1
ATOM 2179 C CA . GLU A 1 287 ? 4.878 16.988 -6.013 1.00 98.69 287 GLU A CA 1
ATOM 2180 C C . GLU A 1 287 ? 3.933 15.846 -5.638 1.00 98.69 287 GLU A C 1
ATOM 2182 O O . GLU A 1 287 ? 3.139 15.432 -6.476 1.00 98.69 287 GLU A O 1
ATOM 2187 N N . ALA A 1 288 ? 3.944 15.407 -4.375 1.00 98.62 288 ALA A N 1
ATOM 2188 C CA . ALA A 1 288 ? 3.051 14.360 -3.890 1.00 98.62 288 ALA A CA 1
ATOM 2189 C C . ALA A 1 288 ? 1.565 14.730 -4.059 1.00 98.62 288 ALA A C 1
ATOM 2191 O O . ALA A 1 288 ? 0.802 13.937 -4.607 1.00 98.62 288 ALA A O 1
ATOM 2192 N N . GLU A 1 289 ? 1.164 15.949 -3.675 1.00 98.06 289 GLU A N 1
ATOM 2193 C CA . GLU A 1 289 ? -0.208 16.450 -3.866 1.00 98.06 289 GLU A CA 1
ATOM 2194 C C . GLU A 1 289 ? -0.609 16.506 -5.350 1.00 98.06 289 GLU A C 1
ATOM 2196 O O . GLU A 1 289 ? -1.735 16.153 -5.722 1.00 98.06 289 GLU A O 1
ATOM 2201 N N . ALA A 1 290 ? 0.313 16.930 -6.220 1.00 98.06 290 ALA A N 1
ATOM 2202 C CA . ALA A 1 290 ? 0.068 16.986 -7.657 1.00 98.06 290 ALA A CA 1
ATOM 2203 C C . ALA A 1 290 ? -0.100 15.585 -8.264 1.00 98.06 290 ALA A C 1
ATOM 2205 O O . ALA A 1 290 ? -1.018 15.374 -9.056 1.00 98.06 290 ALA A O 1
ATOM 2206 N N . TRP A 1 291 ? 0.743 14.627 -7.877 1.00 98.81 291 TRP A N 1
ATOM 2207 C CA . TRP A 1 291 ? 0.681 13.254 -8.379 1.00 98.81 291 TRP A CA 1
ATOM 2208 C C . TRP A 1 291 ? -0.546 12.508 -7.863 1.00 98.81 291 TRP A C 1
ATOM 2210 O O . TRP A 1 291 ? -1.201 11.823 -8.643 1.00 98.81 291 TRP A O 1
ATOM 2220 N N . GLU A 1 292 ? -0.925 12.691 -6.595 1.00 98.56 292 GLU A N 1
ATOM 2221 C CA . GLU A 1 292 ? -2.173 12.131 -6.067 1.00 98.56 292 GLU A CA 1
ATOM 2222 C C . GLU A 1 292 ? -3.374 12.671 -6.854 1.00 98.56 292 GLU A C 1
ATOM 2224 O O . GLU A 1 292 ? -4.236 11.909 -7.295 1.00 98.56 292 GLU A O 1
ATOM 2229 N N . SER A 1 293 ? -3.397 13.984 -7.104 1.00 97.19 293 SER A N 1
ATOM 2230 C CA . SER A 1 293 ? -4.444 14.620 -7.907 1.00 97.19 293 SER A CA 1
ATOM 2231 C C . SER A 1 293 ? -4.493 14.070 -9.337 1.00 97.19 293 SER A C 1
ATOM 2233 O O . SER A 1 293 ? -5.584 13.872 -9.877 1.00 97.19 293 SER A O 1
ATOM 2235 N N . ALA A 1 294 ? -3.336 13.805 -9.951 1.00 98.69 294 ALA A N 1
ATOM 2236 C CA . ALA A 1 294 ? -3.248 13.215 -11.283 1.00 98.69 294 ALA A CA 1
ATOM 2237 C C . ALA A 1 294 ? -3.810 11.787 -11.301 1.00 98.69 294 ALA A C 1
ATOM 2239 O O . ALA A 1 294 ? -4.687 11.496 -12.114 1.00 98.69 294 ALA A O 1
ATOM 2240 N N . VAL A 1 295 ? -3.415 10.932 -10.353 1.00 98.75 295 VAL A N 1
ATOM 2241 C CA . VAL A 1 295 ? -3.956 9.568 -10.208 1.00 98.75 295 VAL A CA 1
ATOM 2242 C C . VAL A 1 295 ? -5.474 9.597 -10.010 1.00 98.75 295 VAL A C 1
ATOM 2244 O O . VAL A 1 295 ? -6.213 8.916 -10.726 1.00 98.75 295 VAL A O 1
ATOM 2247 N N . LYS A 1 296 ? -5.970 10.458 -9.112 1.00 97.50 296 LYS A N 1
ATOM 2248 C CA . LYS A 1 296 ? -7.409 10.585 -8.829 1.00 97.50 296 LYS A CA 1
ATOM 2249 C C . LYS A 1 296 ? -8.223 11.170 -9.987 1.00 97.50 296 LYS A C 1
ATOM 2251 O O . LYS A 1 296 ? -9.447 11.027 -10.006 1.00 97.50 296 LYS A O 1
ATOM 2256 N N . SER A 1 297 ? -7.576 11.803 -10.967 1.00 97.38 297 SER A N 1
ATOM 2257 C CA . SER A 1 297 ? -8.246 12.294 -12.177 1.00 97.38 297 SER A CA 1
ATOM 2258 C C . SER A 1 297 ? -8.644 11.171 -13.145 1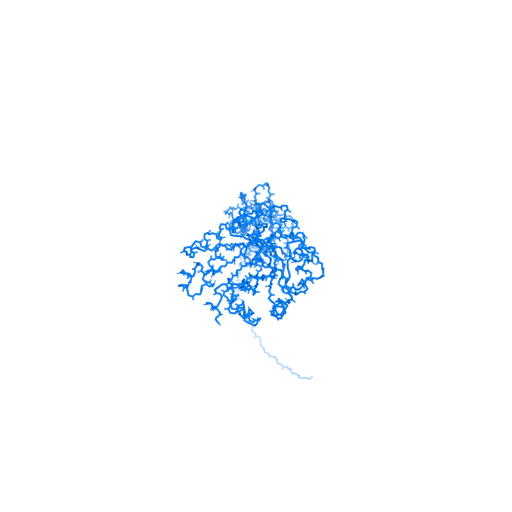.00 97.38 297 SER A C 1
ATOM 2260 O O . SER A 1 297 ? -9.627 11.327 -13.872 1.00 97.38 297 SER A O 1
ATOM 2262 N N . HIS A 1 298 ? -7.945 10.029 -13.102 1.00 98.00 298 HIS A N 1
ATOM 2263 C CA . HIS A 1 298 ? -8.312 8.814 -13.841 1.00 98.00 298 HIS A CA 1
ATOM 2264 C C . HIS A 1 298 ? -9.468 8.077 -13.163 1.00 98.00 298 HIS A C 1
ATOM 2266 O O . HIS A 1 298 ? -10.401 7.624 -13.824 1.00 98.00 298 HIS A O 1
ATOM 2272 N N . SER A 1 299 ? -9.447 8.005 -11.831 1.00 96.56 299 SER A N 1
ATOM 2273 C CA . SER A 1 299 ? -10.544 7.477 -11.019 1.00 96.56 299 SER A CA 1
ATOM 2274 C C . SER A 1 299 ? -10.455 8.018 -9.599 1.00 96.56 299 SER A C 1
ATOM 2276 O O . SER A 1 299 ? -9.420 7.897 -8.951 1.00 96.56 299 SER A O 1
ATOM 2278 N N . ALA A 1 300 ? -11.561 8.541 -9.063 1.00 93.06 300 ALA A N 1
ATOM 2279 C CA . ALA A 1 300 ? -11.603 9.034 -7.683 1.00 93.06 300 ALA A CA 1
ATOM 2280 C C . ALA A 1 300 ? -11.342 7.934 -6.632 1.00 93.06 300 ALA A C 1
ATOM 2282 O O . ALA A 1 300 ? -11.003 8.254 -5.494 1.00 93.06 300 ALA A O 1
ATOM 2283 N N . ASN A 1 301 ? -11.496 6.663 -7.023 1.00 91.69 301 ASN A N 1
ATOM 2284 C CA . ASN A 1 301 ? -11.227 5.498 -6.181 1.00 91.69 301 ASN A CA 1
ATOM 2285 C C . ASN A 1 301 ? -9.769 5.027 -6.256 1.00 91.69 301 ASN A C 1
ATOM 2287 O O . ASN A 1 301 ? -9.413 4.109 -5.528 1.00 91.69 301 ASN A O 1
ATOM 2291 N N . TYR A 1 302 ? -8.950 5.596 -7.146 1.00 97.81 302 TYR A N 1
ATOM 2292 C CA . TYR A 1 302 ? -7.531 5.268 -7.188 1.00 97.81 302 TYR A CA 1
ATOM 2293 C C . TYR A 1 302 ? -6.759 5.997 -6.103 1.00 97.81 302 TYR A C 1
ATOM 2295 O O . TYR A 1 302 ? -7.063 7.134 -5.717 1.00 97.81 302 TYR A O 1
ATOM 2303 N N . THR A 1 303 ? -5.721 5.310 -5.658 1.00 97.75 303 THR A N 1
ATOM 2304 C CA . THR A 1 303 ? -4.794 5.772 -4.637 1.00 97.75 303 THR A CA 1
ATOM 2305 C C . THR A 1 303 ? -3.391 5.835 -5.235 1.00 97.75 303 THR A C 1
ATOM 2307 O O . THR A 1 303 ? -3.040 5.091 -6.154 1.00 97.75 303 THR A O 1
ATOM 2310 N N . LEU A 1 304 ? -2.593 6.779 -4.753 1.00 98.81 304 LEU A N 1
ATOM 2311 C CA . LEU A 1 304 ? -1.166 6.839 -5.041 1.00 98.81 304 LEU A CA 1
ATOM 2312 C C . LEU A 1 304 ? -0.431 6.128 -3.908 1.00 98.81 304 LEU A C 1
ATOM 2314 O O . LEU A 1 304 ? -0.754 6.355 -2.741 1.00 98.81 304 LEU A O 1
ATOM 2318 N N . TYR A 1 305 ? 0.598 5.348 -4.226 1.00 98.81 305 TYR A N 1
ATOM 2319 C CA . TYR A 1 305 ? 1.623 5.045 -3.236 1.00 98.81 305 TYR A CA 1
ATOM 2320 C C . TYR A 1 305 ? 2.976 5.633 -3.617 1.00 98.81 305 TYR A C 1
ATOM 2322 O O . TYR A 1 305 ? 3.336 5.735 -4.794 1.00 98.81 305 TYR A O 1
ATOM 2330 N N . LEU A 1 306 ? 3.751 5.966 -2.587 1.00 98.88 306 LEU A N 1
ATOM 2331 C CA . LEU A 1 306 ? 5.151 6.351 -2.699 1.00 98.88 306 LEU A CA 1
ATOM 2332 C C . LEU A 1 306 ? 6.014 5.362 -1.919 1.00 98.88 306 LEU A C 1
ATOM 2334 O O . LEU A 1 306 ? 5.739 5.080 -0.752 1.00 98.88 306 LEU A O 1
ATOM 2338 N N . LYS A 1 307 ? 7.059 4.838 -2.559 1.00 98.62 307 LYS A N 1
ATOM 2339 C CA . LYS A 1 307 ? 7.959 3.850 -1.963 1.00 98.62 307 LYS A CA 1
ATOM 2340 C C . LYS A 1 307 ? 9.389 4.356 -1.901 1.00 98.62 307 LYS A C 1
ATOM 2342 O O . LYS A 1 307 ? 9.866 4.933 -2.877 1.00 98.62 307 LYS A O 1
ATOM 2347 N N . HIS A 1 308 ? 10.060 4.111 -0.777 1.00 98.56 308 HIS A N 1
ATOM 2348 C CA . HIS A 1 308 ? 11.505 4.276 -0.629 1.00 98.56 308 HIS A CA 1
ATOM 2349 C C . HIS A 1 308 ? 11.994 3.626 0.677 1.00 98.56 308 HIS A C 1
ATOM 2351 O O . HIS A 1 308 ? 11.314 3.688 1.687 1.00 98.56 308 HIS A O 1
ATOM 2357 N N . PHE A 1 309 ? 13.246 3.179 0.737 1.00 98.00 309 PHE A N 1
ATOM 2358 C CA . PHE A 1 309 ? 13.921 2.740 1.971 1.00 98.00 309 PHE A CA 1
ATOM 2359 C C . PHE A 1 309 ? 14.351 3.887 2.927 1.00 98.00 309 PHE A C 1
ATOM 2361 O O . PHE A 1 309 ? 15.152 3.701 3.844 1.00 98.00 309 PHE A O 1
ATOM 2368 N N . ARG A 1 310 ? 13.936 5.136 2.662 1.00 97.69 310 ARG A N 1
ATOM 2369 C CA . ARG A 1 310 ? 14.288 6.335 3.448 1.00 97.69 310 ARG A CA 1
ATOM 2370 C C . ARG A 1 310 ? 13.088 7.258 3.521 1.00 97.69 310 ARG A C 1
ATOM 2372 O O . ARG A 1 310 ? 12.694 7.840 2.514 1.00 97.69 310 ARG A O 1
ATOM 2379 N N . ASP A 1 311 ? 12.589 7.469 4.730 1.00 96.88 311 ASP A N 1
ATOM 2380 C CA . ASP A 1 311 ? 11.484 8.389 4.996 1.00 96.88 311 ASP A CA 1
ATOM 2381 C C . ASP A 1 311 ? 11.793 9.819 4.509 1.00 96.88 311 ASP A C 1
ATOM 2383 O O . ASP A 1 311 ? 10.936 10.493 3.948 1.00 96.88 311 ASP A O 1
ATOM 2387 N N . SER A 1 312 ? 13.056 10.247 4.601 1.00 97.25 312 SER A N 1
ATOM 2388 C CA . SER A 1 312 ? 13.532 11.557 4.143 1.00 97.25 312 SER A CA 1
ATOM 2389 C C . SER A 1 312 ? 13.453 11.793 2.632 1.00 97.25 312 SER A C 1
ATOM 2391 O O . SER A 1 312 ? 13.676 12.921 2.192 1.00 97.25 312 SER A O 1
ATOM 2393 N N . ASN A 1 313 ? 13.222 10.746 1.837 1.00 98.06 313 ASN A N 1
ATOM 2394 C CA . ASN A 1 313 ? 13.041 10.842 0.388 1.00 98.06 313 ASN A CA 1
ATOM 2395 C C . ASN A 1 313 ? 11.559 10.956 -0.016 1.00 98.06 313 ASN A C 1
ATOM 2397 O O . ASN A 1 313 ? 11.266 11.164 -1.192 1.00 98.06 313 ASN A O 1
ATOM 2401 N N . LEU A 1 314 ? 10.640 10.854 0.944 1.00 98.62 314 LEU A N 1
ATOM 2402 C CA . LEU A 1 314 ? 9.195 10.966 0.762 1.00 98.62 314 LEU A CA 1
ATOM 2403 C C . LEU A 1 314 ? 8.689 12.316 1.321 1.00 98.62 314 LEU A C 1
ATOM 2405 O O . LEU A 1 314 ? 9.425 12.989 2.053 1.00 98.62 314 LEU A O 1
ATOM 2409 N N . PRO A 1 315 ? 7.465 12.764 0.971 1.00 97.81 315 PRO A N 1
ATOM 2410 C CA . PRO A 1 315 ? 6.958 14.072 1.382 1.00 97.81 315 PRO A CA 1
ATOM 2411 C C . PRO A 1 315 ? 6.965 14.252 2.912 1.00 97.81 315 PRO A C 1
ATOM 2413 O O . PRO A 1 315 ? 6.381 13.442 3.646 1.00 97.81 315 PRO A O 1
ATOM 2416 N N . PRO A 1 316 ? 7.589 15.329 3.427 1.00 91.69 316 PRO A N 1
ATOM 2417 C CA . PRO A 1 316 ? 7.782 15.502 4.862 1.00 91.69 316 PRO A CA 1
ATOM 2418 C C . PRO A 1 316 ? 6.481 15.729 5.642 1.00 91.69 316 PRO A C 1
ATOM 2420 O O . PRO A 1 316 ? 6.428 15.364 6.814 1.00 91.69 316 PRO A O 1
ATOM 2423 N N . ASN A 1 317 ? 5.442 16.324 5.038 1.00 89.31 317 ASN A N 1
ATOM 2424 C CA . ASN A 1 317 ? 4.203 16.668 5.753 1.00 89.31 317 ASN A CA 1
ATOM 2425 C C . ASN A 1 317 ? 2.924 16.263 5.022 1.00 89.31 317 ASN A C 1
ATOM 2427 O O . ASN A 1 317 ? 1.895 16.072 5.670 1.00 89.31 317 ASN A O 1
ATOM 2431 N N . TYR A 1 318 ? 2.943 16.183 3.692 1.00 90.75 318 TYR A N 1
ATOM 2432 C CA . TYR A 1 318 ? 1.758 15.802 2.939 1.00 90.75 318 TYR A CA 1
ATOM 2433 C C . TYR A 1 318 ? 1.456 14.320 3.173 1.00 90.75 318 TYR A C 1
ATOM 2435 O O . TYR A 1 318 ? 2.341 13.468 3.080 1.00 90.75 318 TYR A O 1
ATOM 2443 N N . ARG A 1 319 ? 0.210 14.027 3.545 1.00 91.75 319 ARG A N 1
ATOM 2444 C CA . ARG A 1 319 ? -0.265 12.659 3.803 1.00 91.75 319 ARG A CA 1
ATOM 2445 C C . ARG A 1 319 ? -1.371 12.243 2.841 1.00 91.75 319 ARG A C 1
ATOM 2447 O O . ARG A 1 319 ? -1.361 11.093 2.429 1.00 91.75 319 ARG A O 1
ATOM 2454 N N . GLY A 1 320 ? -2.239 13.180 2.443 1.00 88.75 320 GLY A N 1
ATOM 2455 C CA . GLY A 1 320 ? -3.264 12.947 1.421 1.00 88.75 320 GLY A CA 1
ATOM 2456 C C . GLY A 1 320 ? -4.087 11.682 1.669 1.00 88.75 320 GLY A C 1
ATOM 2457 O O . GLY A 1 320 ? -4.232 11.237 2.808 1.00 88.75 320 GLY A O 1
ATOM 2458 N N . ASP A 1 321 ? -4.595 11.104 0.589 1.00 91.69 321 ASP A N 1
ATOM 2459 C CA . ASP A 1 321 ? -4.949 9.687 0.502 1.00 91.69 321 ASP A CA 1
ATOM 2460 C C . ASP A 1 321 ? -3.815 8.957 -0.243 1.00 91.69 321 ASP A C 1
ATOM 2462 O O . ASP A 1 321 ? -3.981 8.483 -1.369 1.00 91.69 321 ASP A O 1
ATOM 2466 N N . ILE A 1 322 ? -2.619 8.973 0.366 1.00 96.12 322 ILE A N 1
ATOM 2467 C CA . ILE A 1 322 ? -1.400 8.313 -0.124 1.00 96.12 322 ILE A CA 1
ATOM 2468 C C . ILE A 1 322 ? -1.021 7.164 0.812 1.00 96.12 322 ILE A C 1
ATOM 2470 O O . ILE A 1 322 ? -1.099 7.277 2.036 1.00 96.12 322 ILE A O 1
ATOM 2474 N N . VAL A 1 323 ? -0.542 6.074 0.217 1.00 98.44 323 VAL A N 1
ATOM 2475 C CA . VAL A 1 323 ? 0.072 4.943 0.918 1.00 98.44 323 VAL A CA 1
ATOM 2476 C C . VAL A 1 323 ? 1.602 5.052 0.865 1.00 98.44 323 VAL A C 1
ATOM 2478 O O . VAL A 1 323 ? 2.172 5.371 -0.179 1.00 98.44 323 VAL A O 1
ATOM 2481 N N . PHE A 1 324 ? 2.294 4.776 1.971 1.00 98.81 324 PHE A N 1
ATOM 2482 C CA . PHE A 1 324 ? 3.761 4.862 2.040 1.00 98.81 324 PHE A CA 1
ATOM 2483 C C . PHE A 1 324 ? 4.401 3.491 2.233 1.00 98.81 324 PHE A C 1
ATOM 2485 O O . PHE A 1 324 ? 4.135 2.811 3.224 1.00 98.81 324 PHE A O 1
ATOM 2492 N N . ILE A 1 325 ? 5.281 3.098 1.314 1.00 98.81 325 ILE A N 1
ATOM 2493 C CA . ILE A 1 325 ? 5.872 1.758 1.305 1.00 98.81 325 ILE A CA 1
ATOM 2494 C C . ILE A 1 325 ? 7.351 1.812 1.690 1.00 98.81 325 ILE A C 1
ATOM 2496 O O . ILE A 1 325 ? 8.129 2.532 1.063 1.00 98.81 325 ILE A O 1
ATOM 2500 N N . ASP A 1 326 ? 7.732 1.016 2.687 1.00 98.81 326 ASP A N 1
ATOM 2501 C CA . ASP A 1 326 ? 9.136 0.766 3.025 1.00 98.81 326 ASP A CA 1
ATOM 2502 C C . ASP A 1 326 ? 9.628 -0.480 2.276 1.00 98.81 326 ASP A C 1
ATOM 2504 O O . ASP A 1 326 ? 8.976 -1.535 2.274 1.00 98.81 326 ASP A O 1
ATOM 2508 N N . ASP A 1 327 ? 10.781 -0.356 1.628 1.00 98.25 327 ASP A N 1
ATOM 2509 C CA . ASP A 1 327 ? 11.439 -1.431 0.896 1.00 98.25 327 ASP A CA 1
ATOM 2510 C C . ASP A 1 327 ? 12.901 -1.668 1.291 1.00 98.25 327 ASP A C 1
ATOM 2512 O O . ASP A 1 327 ? 13.694 -2.249 0.539 1.00 98.25 327 ASP A O 1
ATOM 2516 N N . SER A 1 328 ? 13.247 -1.273 2.515 1.00 98.12 328 SER A N 1
ATOM 2517 C CA . SER A 1 328 ? 14.537 -1.553 3.122 1.00 98.12 328 SER A CA 1
ATOM 2518 C C . SER A 1 328 ? 14.904 -3.036 3.107 1.00 98.12 328 SER A C 1
ATOM 2520 O O . SER A 1 328 ? 14.082 -3.955 3.122 1.00 98.12 328 SER A O 1
ATOM 2522 N N . GLN A 1 329 ? 16.213 -3.278 3.106 1.00 97.31 329 GLN A N 1
ATOM 2523 C CA . GLN A 1 329 ? 16.802 -4.612 3.069 1.00 97.31 329 GLN A CA 1
ATOM 2524 C C . GLN A 1 329 ? 18.160 -4.637 3.777 1.00 97.31 329 GLN A C 1
ATOM 2526 O O . GLN A 1 329 ? 18.726 -3.605 4.136 1.00 97.31 329 GLN A O 1
ATOM 2531 N N . ALA A 1 330 ? 18.756 -5.828 3.879 1.00 97.50 330 ALA A N 1
ATOM 2532 C CA . ALA A 1 330 ? 20.055 -6.064 4.523 1.00 97.50 330 ALA A CA 1
ATOM 2533 C C . ALA A 1 330 ? 20.037 -5.899 6.054 1.00 97.50 330 ALA A C 1
ATOM 2535 O O . ALA A 1 330 ? 21.034 -5.522 6.684 1.00 97.50 330 ALA A O 1
ATOM 2536 N N . PHE A 1 331 ? 18.915 -6.270 6.656 1.00 98.06 331 PHE A N 1
ATOM 2537 C CA . PHE A 1 331 ? 18.728 -6.402 8.086 1.00 98.06 331 PHE A CA 1
ATOM 2538 C C . PHE A 1 331 ? 19.593 -7.517 8.685 1.00 98.06 331 PHE A C 1
ATOM 2540 O O . PHE A 1 331 ? 19.984 -8.504 8.053 1.00 98.06 331 PHE A O 1
ATOM 2547 N N . LYS A 1 332 ? 19.881 -7.388 9.984 1.00 97.06 332 LYS A N 1
ATOM 2548 C CA . LYS A 1 332 ? 20.636 -8.404 10.738 1.00 97.06 332 LYS A CA 1
ATOM 2549 C C . LYS A 1 332 ? 19.743 -9.529 11.275 1.00 97.06 332 LYS A C 1
ATOM 2551 O O . LYS A 1 332 ? 20.274 -10.562 11.692 1.00 97.06 332 LYS A O 1
ATOM 2556 N N . GLY A 1 333 ? 18.424 -9.340 11.272 1.00 97.38 333 GLY A N 1
ATOM 2557 C CA . GLY A 1 333 ? 17.431 -10.290 11.763 1.00 97.38 333 GLY A CA 1
ATOM 2558 C C . GLY A 1 333 ? 16.043 -9.663 11.907 1.00 97.38 333 GLY A C 1
ATOM 2559 O O . GLY A 1 333 ? 15.897 -8.451 11.775 1.00 97.38 333 GLY A O 1
ATOM 2560 N N . LEU A 1 334 ? 15.055 -10.493 12.261 1.00 97.06 334 LEU A N 1
ATOM 2561 C CA . LEU A 1 334 ? 13.646 -10.103 12.420 1.00 97.06 334 LEU A CA 1
ATOM 2562 C C . LEU A 1 334 ? 13.441 -8.883 13.331 1.00 97.06 334 LEU A C 1
ATOM 2564 O O . LEU A 1 334 ? 12.665 -7.998 13.001 1.00 97.06 334 LEU A O 1
ATOM 2568 N N . GLY A 1 335 ? 14.168 -8.801 14.450 1.00 95.38 335 GLY A N 1
ATOM 2569 C CA . GLY A 1 335 ? 14.044 -7.663 15.367 1.00 95.38 335 GLY A CA 1
ATOM 2570 C C . GLY A 1 335 ? 14.403 -6.317 14.727 1.00 95.38 335 GLY A C 1
ATOM 2571 O O . GLY A 1 335 ? 13.807 -5.314 15.089 1.00 95.38 335 GLY A O 1
ATOM 2572 N N . ASN A 1 336 ? 15.328 -6.294 13.758 1.00 98.31 336 ASN A N 1
ATOM 2573 C CA . ASN A 1 336 ? 15.679 -5.066 13.041 1.00 98.31 336 ASN A CA 1
ATOM 2574 C C . ASN A 1 336 ? 14.640 -4.690 11.982 1.00 98.31 336 ASN A C 1
ATOM 2576 O O . ASN A 1 336 ? 14.412 -3.505 11.794 1.00 98.31 336 ASN A O 1
ATOM 2580 N N . VAL A 1 337 ? 13.999 -5.677 11.344 1.00 98.06 337 VAL A N 1
ATOM 2581 C CA . VAL A 1 337 ? 12.856 -5.429 10.448 1.00 98.06 337 VAL A CA 1
ATOM 2582 C C . VAL A 1 337 ? 11.732 -4.757 11.231 1.00 98.06 337 VAL A C 1
ATOM 2584 O O . VAL A 1 337 ? 11.261 -3.695 10.851 1.00 98.06 337 VAL A O 1
ATOM 2587 N N . VAL A 1 338 ? 11.350 -5.346 12.369 1.00 95.06 338 VAL A N 1
ATOM 2588 C CA . VAL A 1 338 ? 10.274 -4.813 13.216 1.00 95.06 338 VAL A CA 1
ATOM 2589 C C . VAL A 1 338 ? 10.615 -3.415 13.733 1.00 95.06 338 VAL A C 1
ATOM 2591 O O . VAL A 1 338 ? 9.762 -2.538 13.690 1.00 95.06 338 VAL A O 1
ATOM 2594 N N . GLU A 1 339 ? 11.845 -3.189 14.203 1.00 95.00 339 GLU A N 1
ATOM 2595 C CA . GLU A 1 339 ? 12.292 -1.873 14.679 1.00 95.00 339 GLU A CA 1
ATOM 2596 C C . GLU A 1 339 ? 12.169 -0.798 13.589 1.00 95.00 339 GLU A C 1
ATOM 2598 O O . GLU A 1 339 ? 11.607 0.266 13.841 1.00 95.00 339 GLU A O 1
ATOM 2603 N N . GLU A 1 340 ? 12.658 -1.076 12.381 1.00 98.38 340 GLU A N 1
ATOM 2604 C CA . GLU A 1 340 ? 12.615 -0.127 11.269 1.00 98.38 340 GLU A CA 1
ATOM 2605 C C . GLU A 1 340 ? 11.184 0.147 10.805 1.00 98.38 340 GLU A C 1
ATOM 2607 O O . GLU A 1 340 ? 10.764 1.301 10.772 1.00 98.38 340 GLU A O 1
ATOM 2612 N N . PHE A 1 341 ? 10.394 -0.901 10.575 1.00 98.38 341 PHE A N 1
ATOM 2613 C CA . PHE A 1 341 ? 9.024 -0.760 10.082 1.00 98.38 341 PHE A CA 1
ATOM 2614 C C . PHE A 1 341 ? 8.081 -0.132 11.122 1.00 98.38 341 PHE A C 1
ATOM 2616 O O . PHE A 1 341 ? 7.148 0.581 10.758 1.00 98.38 341 PHE A O 1
ATOM 2623 N N . THR A 1 342 ? 8.354 -0.298 12.422 1.00 96.31 342 THR A N 1
ATOM 2624 C CA . THR A 1 342 ? 7.645 0.443 13.487 1.00 96.31 342 THR A CA 1
ATOM 2625 C C . THR A 1 342 ? 7.949 1.936 13.427 1.00 96.31 342 THR A C 1
ATOM 2627 O O . THR A 1 342 ? 7.043 2.760 13.580 1.00 96.31 342 THR A O 1
ATOM 2630 N N . ASN A 1 343 ? 9.210 2.304 13.175 1.00 95.00 343 ASN A N 1
ATOM 2631 C CA . ASN A 1 343 ? 9.580 3.705 12.985 1.00 95.00 343 ASN A CA 1
ATOM 2632 C C . ASN A 1 343 ? 8.936 4.275 11.715 1.00 95.00 343 ASN A C 1
ATOM 2634 O O . ASN A 1 343 ? 8.443 5.399 11.756 1.00 95.00 343 ASN A O 1
ATOM 2638 N N . TRP A 1 344 ? 8.878 3.491 10.634 1.00 98.50 344 TRP A N 1
ATOM 2639 C CA . TRP A 1 344 ? 8.205 3.864 9.390 1.00 98.50 344 TRP A CA 1
ATOM 2640 C C . TRP A 1 344 ? 6.714 4.146 9.603 1.00 98.50 344 TRP A C 1
ATOM 2642 O O . TRP A 1 344 ? 6.244 5.246 9.315 1.00 98.50 344 TRP A O 1
ATOM 2652 N N . GLY A 1 345 ? 5.981 3.197 10.198 1.00 94.62 345 GLY A N 1
ATOM 2653 C CA . GLY A 1 345 ? 4.563 3.378 10.519 1.00 94.62 345 GLY A CA 1
ATOM 2654 C C . GLY A 1 345 ? 4.314 4.602 11.397 1.00 94.62 345 GLY A C 1
ATOM 2655 O O . GLY A 1 345 ? 3.419 5.393 11.107 1.00 94.62 345 GLY A O 1
ATOM 2656 N N . SER A 1 346 ? 5.170 4.822 12.403 1.00 92.69 346 SER A N 1
ATOM 2657 C CA . SER A 1 346 ? 5.094 5.994 13.288 1.00 92.69 346 SER A CA 1
ATOM 2658 C C . SER A 1 346 ? 5.400 7.319 12.575 1.00 92.69 346 SER A C 1
ATOM 2660 O O . SER A 1 346 ? 4.855 8.352 12.953 1.00 92.69 346 SER A O 1
ATOM 2662 N N . HIS A 1 347 ? 6.289 7.320 11.577 1.00 94.50 347 HIS A N 1
ATOM 2663 C CA . HIS A 1 347 ? 6.647 8.516 10.809 1.00 94.50 347 HIS A CA 1
ATOM 2664 C C . HIS A 1 347 ? 5.493 8.973 9.907 1.00 94.50 347 HIS A C 1
ATOM 2666 O O . HIS A 1 347 ? 5.222 10.174 9.777 1.00 94.50 347 HIS A O 1
ATOM 2672 N N . PHE A 1 348 ? 4.833 8.018 9.250 1.00 93.44 348 PHE A N 1
ATOM 2673 C CA . PHE A 1 348 ? 3.794 8.307 8.264 1.00 93.44 348 PHE A CA 1
ATOM 2674 C C . PHE A 1 348 ? 2.385 8.377 8.844 1.00 93.44 348 PHE A C 1
ATOM 2676 O O . PHE A 1 348 ? 1.500 8.863 8.145 1.00 93.44 348 PHE A O 1
ATOM 2683 N N . ASP A 1 349 ? 2.185 8.021 10.115 1.00 85.25 349 ASP A N 1
ATOM 2684 C CA . ASP A 1 349 ? 0.919 8.226 10.824 1.00 85.25 349 ASP A CA 1
ATOM 2685 C C . ASP A 1 349 ? 0.364 9.652 10.581 1.00 85.25 349 ASP A C 1
ATOM 2687 O O . ASP A 1 349 ? 1.103 10.639 10.702 1.00 85.25 349 ASP A O 1
ATOM 2691 N N . PRO A 1 350 ? -0.910 9.803 10.170 1.00 85.06 350 PRO A N 1
ATOM 2692 C CA . PRO A 1 350 ? -1.975 8.794 10.124 1.00 85.06 350 PRO A CA 1
ATOM 2693 C C . PRO A 1 350 ? -2.114 8.012 8.807 1.00 85.06 350 PRO A C 1
ATOM 2695 O O . PRO A 1 350 ? -3.089 7.282 8.641 1.00 85.06 350 PRO A O 1
ATOM 2698 N N . ALA A 1 351 ? -1.224 8.212 7.834 1.00 90.25 351 ALA A N 1
ATOM 2699 C CA . ALA A 1 351 ? -1.328 7.532 6.548 1.00 90.25 351 ALA A CA 1
ATOM 2700 C C . ALA A 1 351 ? -1.117 6.022 6.694 1.00 90.25 351 ALA A C 1
ATOM 2702 O O . ALA A 1 351 ? -0.429 5.550 7.607 1.00 90.25 351 ALA A O 1
ATOM 2703 N N . LEU A 1 352 ? -1.700 5.269 5.765 1.00 95.38 352 LEU A N 1
ATOM 2704 C CA . LEU A 1 352 ? -1.481 3.835 5.682 1.00 95.38 352 LEU A CA 1
ATOM 2705 C C . LEU A 1 352 ? -0.071 3.544 5.172 1.00 95.38 352 LEU A C 1
ATOM 2707 O O . LEU A 1 352 ? 0.458 4.251 4.308 1.00 95.38 352 LEU A O 1
ATOM 2711 N N . VAL A 1 353 ? 0.520 2.473 5.693 1.00 98.31 353 VAL A N 1
ATOM 2712 C CA . VAL A 1 353 ? 1.833 1.993 5.263 1.00 98.31 353 VAL A CA 1
ATOM 2713 C C . VAL A 1 353 ? 1.753 0.571 4.732 1.00 98.31 353 VAL A C 1
ATOM 2715 O O . VAL A 1 353 ? 0.890 -0.210 5.134 1.00 98.31 353 VAL A O 1
ATOM 2718 N N . GLU A 1 354 ? 2.646 0.225 3.815 1.00 98.69 354 GLU A N 1
ATOM 2719 C CA . GLU A 1 354 ? 2.817 -1.145 3.324 1.00 98.69 354 GLU A CA 1
ATOM 2720 C C . GLU A 1 354 ? 4.305 -1.511 3.333 1.00 98.69 354 GLU A C 1
ATOM 2722 O O . GLU A 1 354 ? 5.170 -0.642 3.446 1.00 98.69 354 GLU A O 1
ATOM 2727 N N . PHE A 1 355 ? 4.623 -2.802 3.234 1.00 98.81 355 PHE A N 1
ATOM 2728 C CA . PHE A 1 355 ? 6.000 -3.272 3.393 1.00 98.81 355 PHE A CA 1
ATOM 2729 C C . PHE A 1 355 ? 6.400 -4.278 2.325 1.00 98.81 355 PHE A C 1
ATOM 2731 O O . PHE A 1 355 ? 5.706 -5.275 2.110 1.00 98.81 355 PHE A O 1
ATOM 2738 N N . GLN A 1 356 ? 7.566 -4.065 1.714 1.00 98.69 356 GLN A N 1
ATOM 2739 C CA . GLN A 1 356 ? 8.253 -5.078 0.918 1.00 98.69 356 GLN A CA 1
ATOM 2740 C C . GLN A 1 356 ? 9.307 -5.794 1.766 1.00 98.69 356 GLN A C 1
ATOM 2742 O O . GLN A 1 356 ? 10.071 -5.174 2.500 1.00 98.69 356 GLN A O 1
ATOM 2747 N N . PHE A 1 357 ? 9.391 -7.118 1.653 1.00 98.75 357 PHE A N 1
ATOM 2748 C CA . PHE A 1 357 ? 10.386 -7.904 2.383 1.00 98.75 357 PHE A CA 1
ATOM 2749 C C . PHE A 1 357 ? 10.710 -9.224 1.677 1.00 98.75 357 PHE A C 1
ATOM 2751 O O . PHE A 1 357 ? 10.157 -9.561 0.634 1.00 98.75 357 PHE A O 1
ATOM 2758 N N . GLY A 1 358 ? 11.660 -9.976 2.237 1.00 98.50 358 GLY A N 1
ATOM 2759 C CA . GLY A 1 358 ? 12.099 -11.260 1.681 1.00 98.50 358 GLY A CA 1
ATOM 2760 C C . GLY A 1 358 ? 13.345 -11.177 0.799 1.00 98.50 358 GLY A C 1
ATOM 2761 O O . GLY A 1 358 ? 13.768 -12.188 0.247 1.00 98.50 358 GLY A O 1
ATOM 2762 N N . TYR A 1 359 ? 13.999 -10.018 0.704 1.00 98.56 359 TYR A N 1
ATOM 2763 C CA . TYR A 1 359 ? 15.181 -9.811 -0.137 1.00 98.56 359 TYR A CA 1
ATOM 2764 C C . TYR A 1 359 ? 16.298 -10.848 0.065 1.00 98.56 359 TYR A C 1
ATOM 2766 O O . TYR A 1 359 ? 16.554 -11.360 1.162 1.00 98.56 359 TYR A O 1
ATOM 2774 N N . THR A 1 360 ? 17.060 -11.090 -1.007 1.00 98.25 360 THR A N 1
ATOM 2775 C CA . THR A 1 360 ? 18.230 -11.986 -1.015 1.00 98.25 360 THR A CA 1
ATOM 2776 C C . THR A 1 360 ? 19.255 -11.622 0.059 1.00 98.25 360 THR A C 1
ATOM 2778 O O . THR A 1 360 ? 19.872 -12.508 0.656 1.00 98.25 360 THR A O 1
ATOM 2781 N N . ARG A 1 361 ? 19.431 -10.325 0.349 1.00 98.06 361 ARG A N 1
ATOM 2782 C CA . ARG A 1 361 ? 20.369 -9.843 1.378 1.00 98.06 361 ARG A CA 1
ATOM 2783 C C . ARG A 1 361 ? 20.005 -10.312 2.787 1.00 98.06 361 ARG A C 1
ATOM 2785 O O . ARG A 1 361 ? 20.898 -10.534 3.604 1.00 98.06 361 ARG A O 1
ATOM 2792 N N . ASP A 1 362 ? 18.723 -10.549 3.030 1.00 98.44 362 ASP A N 1
ATOM 2793 C CA . ASP A 1 362 ? 18.169 -10.975 4.313 1.00 98.44 362 ASP A CA 1
ATOM 2794 C C . ASP A 1 362 ? 18.080 -12.499 4.457 1.00 98.44 362 ASP A C 1
ATOM 2796 O O . ASP A 1 362 ? 17.928 -13.037 5.559 1.00 98.44 362 ASP A O 1
ATOM 2800 N N . LYS A 1 363 ? 18.290 -13.234 3.358 1.00 98.25 363 LYS A N 1
ATOM 2801 C CA . LYS A 1 363 ? 18.120 -14.693 3.295 1.00 98.25 363 LYS A CA 1
ATOM 2802 C C . LYS A 1 363 ? 18.901 -15.456 4.343 1.00 98.25 363 LYS A C 1
ATOM 2804 O O . LYS A 1 363 ? 18.429 -16.468 4.854 1.00 98.25 363 LYS A O 1
ATOM 2809 N N . LYS A 1 364 ? 20.076 -14.966 4.739 1.00 97.56 364 LYS A N 1
ATOM 2810 C CA . LYS A 1 364 ? 20.913 -15.607 5.764 1.00 97.56 364 LYS A CA 1
ATOM 2811 C C . LYS A 1 364 ? 20.195 -15.790 7.109 1.00 97.56 364 LYS A C 1
ATOM 2813 O O . LYS A 1 364 ? 20.567 -16.693 7.872 1.00 97.56 364 LYS A O 1
ATOM 2818 N N . TRP A 1 365 ? 19.243 -14.920 7.442 1.00 98.25 365 TRP A N 1
ATOM 2819 C CA . TRP A 1 365 ? 18.486 -15.018 8.684 1.00 98.25 365 TRP A CA 1
ATOM 2820 C C . TRP A 1 365 ? 17.064 -15.517 8.445 1.00 98.25 365 TRP A C 1
ATOM 2822 O O . TRP A 1 365 ? 16.666 -16.436 9.160 1.00 98.25 365 TRP A O 1
ATOM 2832 N N . TRP A 1 366 ? 16.342 -15.008 7.439 1.00 98.31 366 TRP A N 1
ATOM 2833 C CA . TRP A 1 366 ? 14.938 -15.392 7.268 1.00 98.31 366 TRP A CA 1
ATOM 2834 C C . TRP A 1 366 ? 14.781 -16.846 6.827 1.00 98.31 366 TRP A C 1
ATOM 2836 O O . TRP A 1 366 ? 13.835 -17.494 7.250 1.00 98.31 366 TRP A O 1
ATOM 2846 N N . SER A 1 367 ? 15.747 -17.429 6.101 1.00 98.06 367 SER A N 1
ATOM 2847 C CA . SER A 1 367 ? 15.690 -18.851 5.694 1.00 98.06 367 SER A CA 1
ATOM 2848 C C . SER A 1 367 ? 15.760 -19.848 6.859 1.00 98.06 367 SER A C 1
ATOM 2850 O O . SER A 1 367 ? 15.675 -21.055 6.652 1.00 98.06 367 SER A O 1
ATOM 2852 N N . LYS A 1 368 ? 15.964 -19.359 8.088 1.00 98.00 368 LYS A N 1
ATOM 2853 C CA . LYS A 1 368 ? 15.946 -20.163 9.318 1.00 98.00 368 LYS A CA 1
ATOM 2854 C C . LYS A 1 368 ? 14.585 -20.154 10.014 1.00 98.00 368 LYS A C 1
ATOM 2856 O O . LYS A 1 368 ? 14.431 -20.876 10.997 1.00 98.00 368 LYS A O 1
ATOM 2861 N N . LEU A 1 369 ? 13.665 -19.302 9.569 1.00 97.31 369 LEU A N 1
ATOM 2862 C CA . LEU A 1 369 ? 12.290 -19.261 10.052 1.00 97.31 369 LEU A CA 1
ATOM 2863 C C . LEU A 1 369 ? 11.511 -20.461 9.507 1.00 97.31 369 LEU A C 1
ATOM 2865 O O . LEU A 1 369 ? 11.901 -21.058 8.503 1.00 97.31 369 LEU A O 1
ATOM 2869 N N . SER A 1 370 ? 10.441 -20.834 10.205 1.00 96.06 370 SER A N 1
ATOM 2870 C CA . SER A 1 370 ? 9.582 -21.956 9.812 1.00 96.06 370 SER A CA 1
ATOM 2871 C C . SER A 1 370 ? 8.721 -21.613 8.606 1.00 96.06 370 SER A C 1
ATOM 2873 O O . SER A 1 370 ? 8.617 -22.420 7.687 1.00 96.06 370 SER A O 1
ATOM 2875 N N . ASP A 1 371 ? 8.138 -20.419 8.622 1.00 97.75 371 ASP A N 1
ATOM 2876 C CA . ASP A 1 371 ? 7.345 -19.857 7.538 1.00 97.75 371 ASP A CA 1
ATOM 2877 C C . ASP A 1 371 ? 7.794 -18.406 7.358 1.00 97.75 371 ASP A C 1
ATOM 2879 O O . ASP A 1 371 ? 7.206 -17.510 7.952 1.00 97.75 371 ASP A O 1
ATOM 2883 N N . PRO A 1 372 ? 8.887 -18.142 6.620 1.00 98.62 372 PRO A N 1
ATOM 2884 C CA . PRO A 1 372 ? 9.476 -16.809 6.581 1.00 98.62 372 PRO A CA 1
ATOM 2885 C C . PRO A 1 372 ? 8.489 -15.686 6.211 1.00 98.62 372 PRO A C 1
ATOM 2887 O O . PRO A 1 372 ? 8.505 -14.673 6.913 1.00 98.62 372 PRO A O 1
ATOM 2890 N N . PRO A 1 373 ? 7.607 -15.830 5.199 1.00 98.69 373 PRO A N 1
ATOM 2891 C CA . PRO A 1 373 ? 6.611 -14.805 4.906 1.00 98.69 373 PRO A CA 1
ATOM 2892 C C . PRO A 1 373 ? 5.633 -14.561 6.064 1.00 98.69 373 PRO A C 1
ATOM 2894 O O . PRO A 1 373 ? 5.411 -13.410 6.442 1.00 98.69 373 PRO A O 1
ATOM 2897 N N . GLY A 1 374 ? 5.098 -15.628 6.667 1.00 97.94 374 GLY A N 1
ATOM 2898 C CA . GLY A 1 374 ? 4.125 -15.533 7.757 1.00 97.94 374 GLY A CA 1
ATOM 2899 C C . GLY A 1 374 ? 4.741 -15.062 9.074 1.00 97.94 374 GLY A C 1
ATOM 2900 O O . GLY A 1 374 ? 4.191 -14.186 9.737 1.00 97.94 374 GLY A O 1
ATOM 2901 N N . ASP A 1 375 ? 5.907 -15.593 9.441 1.00 98.00 375 ASP A N 1
ATOM 2902 C CA . ASP A 1 375 ? 6.641 -15.249 10.662 1.00 98.00 375 ASP A CA 1
ATOM 2903 C C . ASP A 1 375 ? 7.076 -13.768 10.648 1.00 98.00 375 ASP A C 1
ATOM 2905 O O . ASP A 1 375 ? 6.985 -13.086 11.671 1.00 98.00 375 ASP A O 1
ATOM 2909 N N . ILE A 1 376 ? 7.524 -13.247 9.495 1.00 98.62 376 ILE A N 1
ATOM 2910 C CA . ILE A 1 376 ? 7.880 -11.826 9.343 1.00 98.62 376 ILE A CA 1
ATOM 2911 C C . ILE A 1 376 ? 6.620 -10.957 9.315 1.00 98.62 376 ILE A C 1
ATOM 2913 O O . ILE A 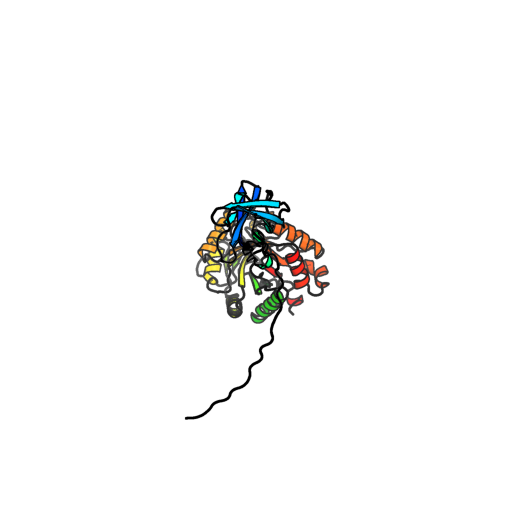1 376 ? 6.531 -10.007 10.090 1.00 98.62 376 ILE A O 1
ATOM 2917 N N . GLY A 1 377 ? 5.638 -11.290 8.472 1.00 97.94 377 GLY A N 1
ATOM 2918 C CA . GLY A 1 377 ? 4.419 -10.494 8.322 1.00 97.94 377 GLY A CA 1
ATOM 2919 C C . GLY A 1 377 ? 3.640 -10.346 9.630 1.00 97.94 377 GLY A C 1
ATOM 2920 O O . GLY A 1 377 ? 3.292 -9.234 10.012 1.00 97.94 377 GLY A O 1
ATOM 2921 N N . ASN A 1 378 ? 3.462 -11.429 10.396 1.00 95.19 378 ASN A N 1
ATOM 2922 C CA . ASN A 1 378 ? 2.773 -11.366 11.690 1.00 95.19 378 ASN A CA 1
ATOM 2923 C C . ASN A 1 378 ? 3.531 -10.513 12.716 1.00 95.19 378 ASN A C 1
ATOM 2925 O O . ASN A 1 378 ? 2.911 -9.843 13.545 1.00 95.19 378 ASN A O 1
ATOM 2929 N N . ALA A 1 379 ? 4.867 -10.508 12.665 1.00 93.56 379 ALA A N 1
ATOM 2930 C CA . ALA A 1 379 ? 5.668 -9.642 13.521 1.00 93.56 379 ALA A CA 1
ATOM 2931 C C . ALA A 1 379 ? 5.492 -8.160 13.155 1.00 93.56 379 ALA A C 1
ATOM 2933 O O . ALA A 1 379 ? 5.420 -7.332 14.060 1.00 93.56 379 ALA A O 1
ATOM 2934 N N . ILE A 1 380 ? 5.376 -7.830 11.865 1.00 97.19 380 ILE A N 1
ATOM 2935 C CA . ILE A 1 380 ? 5.083 -6.467 11.398 1.00 97.19 380 ILE A CA 1
ATOM 2936 C C . ILE A 1 380 ? 3.688 -6.043 11.869 1.00 97.19 380 ILE A C 1
ATOM 2938 O O . ILE A 1 380 ? 3.572 -5.059 12.592 1.00 97.19 380 ILE A O 1
ATOM 2942 N N . LEU A 1 381 ? 2.651 -6.834 11.569 1.00 91.56 381 LEU A N 1
ATOM 2943 C CA . LEU A 1 381 ? 1.259 -6.531 11.944 1.00 91.56 381 LEU A CA 1
ATOM 2944 C C . LEU A 1 381 ? 1.071 -6.363 13.457 1.00 91.56 381 LEU A C 1
ATOM 2946 O O . LEU A 1 381 ? 0.267 -5.554 13.900 1.00 91.56 381 LEU A O 1
ATOM 2950 N N . SER A 1 382 ? 1.846 -7.090 14.265 1.00 87.56 382 SER A N 1
ATOM 2951 C CA . SER A 1 382 ? 1.793 -6.968 15.728 1.00 87.56 382 SER A CA 1
ATOM 2952 C C . SER A 1 382 ? 2.418 -5.675 16.274 1.00 87.56 382 SER A C 1
ATOM 2954 O O . SER A 1 382 ? 2.238 -5.381 17.453 1.00 87.56 382 SER A O 1
ATOM 2956 N N . ASN A 1 383 ? 3.202 -4.944 15.475 1.00 90.31 383 ASN A N 1
ATOM 2957 C CA . ASN A 1 383 ? 3.953 -3.762 15.923 1.00 90.31 383 ASN A CA 1
ATOM 2958 C C . ASN A 1 383 ? 3.633 -2.487 15.128 1.00 90.31 383 ASN A C 1
ATOM 2960 O O . ASN A 1 383 ? 3.960 -1.398 15.594 1.00 90.31 383 ASN A O 1
ATOM 2964 N N . VAL A 1 384 ? 3.000 -2.608 13.960 1.00 91.50 384 VAL A N 1
ATOM 2965 C CA . VAL A 1 384 ? 2.734 -1.492 13.050 1.00 91.50 384 VAL A CA 1
ATOM 2966 C C . VAL A 1 384 ? 1.232 -1.427 12.739 1.00 91.50 384 VAL A C 1
ATOM 2968 O O . VAL A 1 384 ? 0.777 -2.080 11.797 1.00 91.50 384 VAL A O 1
ATOM 2971 N N . PRO A 1 385 ? 0.441 -0.682 13.532 1.00 85.50 385 PRO A N 1
ATOM 2972 C CA . PRO A 1 385 ? -1.022 -0.733 13.463 1.00 85.50 385 PRO A CA 1
ATOM 2973 C C . PRO A 1 385 ? -1.596 -0.170 12.157 1.00 85.50 385 PRO A C 1
ATOM 2975 O O . PRO A 1 385 ? -2.604 -0.661 11.682 1.00 85.50 385 PRO A O 1
ATOM 2978 N N . ASN A 1 386 ? -0.934 0.789 11.506 1.00 90.69 386 ASN A N 1
ATOM 2979 C CA . ASN A 1 386 ? -1.372 1.362 10.226 1.00 90.69 386 ASN A CA 1
ATOM 2980 C C . ASN A 1 386 ? -0.937 0.547 8.985 1.00 90.69 386 ASN A C 1
ATOM 2982 O O . ASN A 1 386 ? -0.896 1.088 7.877 1.00 90.69 386 ASN A O 1
ATOM 2986 N N . THR A 1 387 ? -0.600 -0.740 9.144 1.00 95.94 387 THR A N 1
ATOM 2987 C CA . THR A 1 387 ? -0.179 -1.611 8.031 1.00 95.94 387 THR A CA 1
ATOM 2988 C C . THR A 1 387 ? -1.359 -2.037 7.166 1.00 95.94 387 THR A C 1
ATOM 2990 O O . THR A 1 387 ? -2.203 -2.806 7.604 1.00 95.94 387 THR A O 1
ATOM 2993 N N . SER A 1 388 ? -1.360 -1.648 5.896 1.00 96.25 388 SER A N 1
ATOM 2994 C CA . SER A 1 388 ? -2.397 -2.014 4.921 1.00 96.25 388 SER A CA 1
ATOM 2995 C C . SER A 1 388 ? -1.956 -3.044 3.874 1.00 96.25 388 SER A C 1
ATOM 2997 O O . SER A 1 388 ? -2.800 -3.581 3.156 1.00 96.25 388 SER A O 1
ATOM 2999 N N . GLY A 1 389 ? -0.659 -3.373 3.814 1.00 98.12 389 GLY A N 1
ATOM 3000 C CA . GLY A 1 389 ? -0.098 -4.208 2.752 1.00 98.12 389 GLY A CA 1
ATOM 3001 C C . GLY A 1 389 ? 1.239 -4.872 3.099 1.00 98.12 389 GLY A C 1
ATOM 3002 O O . GLY A 1 389 ? 2.099 -4.266 3.740 1.00 98.12 389 GLY A O 1
ATOM 3003 N N . LEU A 1 390 ? 1.427 -6.117 2.659 1.00 98.81 390 LEU A N 1
ATOM 3004 C CA . LEU A 1 390 ? 2.630 -6.933 2.862 1.00 98.81 390 LEU A CA 1
ATOM 3005 C C . LEU A 1 390 ? 3.013 -7.669 1.568 1.00 98.81 390 LEU A C 1
ATOM 3007 O O . LEU A 1 390 ? 2.280 -8.544 1.111 1.00 98.81 390 LEU A O 1
ATOM 3011 N N . TYR A 1 391 ? 4.188 -7.388 1.005 1.00 98.88 391 TYR A N 1
ATOM 3012 C CA . TYR A 1 391 ? 4.615 -7.972 -0.271 1.00 98.88 391 TYR A CA 1
ATOM 3013 C C . TYR A 1 391 ? 5.959 -8.684 -0.158 1.00 98.88 391 TYR A C 1
ATOM 3015 O O . TYR A 1 391 ? 6.988 -8.089 0.169 1.00 98.88 391 TYR A O 1
ATOM 3023 N N . TRP A 1 392 ? 5.964 -9.974 -0.489 1.00 98.88 392 TRP A N 1
ATOM 3024 C CA . TRP A 1 392 ? 7.200 -10.722 -0.670 1.00 98.88 392 TRP A CA 1
ATOM 3025 C C . TRP A 1 392 ? 7.826 -10.379 -2.023 1.00 98.88 392 TRP A C 1
ATOM 3027 O O . TRP A 1 392 ? 7.146 -10.367 -3.050 1.00 98.88 392 TRP A O 1
ATOM 3037 N N . VAL A 1 393 ? 9.128 -10.109 -2.049 1.00 98.69 393 VAL A N 1
ATOM 3038 C CA . VAL A 1 393 ? 9.813 -9.735 -3.292 1.00 98.69 393 VAL A CA 1
ATOM 3039 C C . VAL A 1 393 ? 10.116 -10.936 -4.189 1.00 98.69 393 VAL A C 1
ATOM 3041 O O . VAL A 1 393 ? 10.543 -12.003 -3.743 1.00 98.69 393 VAL A O 1
ATOM 3044 N N . ASP A 1 394 ? 9.961 -10.731 -5.490 1.00 98.38 394 ASP A N 1
ATOM 3045 C CA . ASP A 1 394 ? 10.228 -11.690 -6.561 1.00 98.38 394 ASP A CA 1
ATOM 3046 C C . ASP A 1 394 ? 11.651 -12.273 -6.563 1.00 98.38 394 ASP A C 1
ATOM 3048 O O . ASP A 1 394 ? 11.820 -13.447 -6.893 1.00 98.38 394 ASP A O 1
ATOM 3052 N N . PHE A 1 395 ? 12.658 -11.517 -6.100 1.00 98.12 395 PHE A N 1
ATOM 3053 C CA . PHE A 1 395 ? 14.064 -11.957 -6.014 1.00 98.12 395 PHE A CA 1
ATOM 3054 C C . PHE A 1 395 ? 14.290 -13.305 -5.317 1.00 98.12 395 PHE A C 1
ATOM 3056 O O . PHE A 1 395 ? 15.302 -13.970 -5.547 1.00 98.12 395 PHE A O 1
ATOM 3063 N N . THR A 1 396 ? 13.392 -13.679 -4.411 1.00 98.62 396 THR A N 1
ATOM 3064 C CA . THR A 1 396 ? 13.478 -14.909 -3.615 1.00 98.62 396 THR A CA 1
ATOM 3065 C C . THR A 1 396 ? 12.157 -15.667 -3.615 1.00 98.62 396 THR A C 1
ATOM 3067 O O . THR A 1 396 ? 11.982 -16.595 -2.830 1.00 98.62 396 THR A O 1
ATOM 3070 N N . ALA A 1 397 ? 11.210 -15.311 -4.485 1.00 98.38 397 ALA A N 1
ATOM 3071 C CA . ALA A 1 397 ? 9.882 -15.905 -4.439 1.00 98.38 397 ALA A CA 1
ATOM 3072 C C . ALA A 1 397 ? 9.906 -17.410 -4.761 1.00 98.38 397 ALA A C 1
ATOM 3074 O O . ALA A 1 397 ? 9.214 -18.166 -4.091 1.00 98.38 397 ALA A O 1
ATOM 3075 N N . TYR A 1 398 ? 10.790 -17.886 -5.650 1.00 98.44 398 TYR A N 1
ATOM 3076 C CA . TYR A 1 398 ? 10.994 -19.331 -5.873 1.00 98.44 398 TYR A CA 1
ATOM 3077 C C . TYR A 1 398 ? 11.592 -20.085 -4.670 1.00 98.44 398 TYR A C 1
ATOM 3079 O O . TYR A 1 398 ? 11.553 -21.313 -4.640 1.00 98.44 398 TYR A O 1
ATOM 3087 N N . ASP A 1 399 ? 12.147 -19.395 -3.666 1.00 98.31 399 ASP A N 1
ATOM 3088 C CA . ASP A 1 399 ? 12.543 -20.055 -2.414 1.00 98.31 399 ASP A CA 1
ATOM 3089 C C . ASP A 1 399 ? 11.333 -20.417 -1.541 1.00 98.31 399 ASP A C 1
ATOM 3091 O O . ASP A 1 399 ? 11.448 -21.283 -0.672 1.00 98.31 399 ASP A O 1
ATOM 3095 N N . ILE A 1 400 ? 10.199 -19.746 -1.760 1.00 98.44 400 ILE A N 1
ATOM 3096 C CA . ILE A 1 400 ? 8.943 -19.942 -1.031 1.00 98.44 400 ILE A CA 1
ATOM 3097 C C . ILE A 1 400 ? 7.942 -20.741 -1.882 1.00 98.44 400 ILE A C 1
ATOM 3099 O O . ILE A 1 400 ? 7.358 -21.706 -1.392 1.00 98.44 400 ILE A O 1
ATOM 3103 N N . TRP A 1 401 ? 7.803 -20.386 -3.162 1.00 98.12 401 TRP A N 1
ATOM 3104 C CA . TRP A 1 401 ? 6.854 -20.945 -4.131 1.00 98.12 401 TRP A CA 1
ATOM 3105 C C . TRP A 1 401 ? 7.590 -21.514 -5.360 1.00 98.12 401 TRP A C 1
ATOM 3107 O O . TRP A 1 401 ? 7.672 -20.841 -6.387 1.00 98.12 401 TRP A O 1
ATOM 3117 N N . PRO A 1 402 ? 8.192 -22.712 -5.257 1.00 92.94 402 PRO A N 1
ATOM 3118 C CA . PRO A 1 402 ? 9.087 -23.270 -6.277 1.00 92.94 402 PRO A CA 1
ATOM 3119 C C . PRO A 1 402 ? 8.407 -23.774 -7.557 1.00 92.94 402 PRO A C 1
ATOM 3121 O O . PRO A 1 402 ? 7.201 -24.111 -7.521 1.00 92.94 402 PRO A O 1
#